Protein AF-A0A1G3ZA23-F1 (afdb_monomer_lite)

Radius of gyration: 30.53 Å; chains: 1; bounding box: 87×60×95 Å

Foldseek 3Di:
DPDFFPQPPDAQPLPDDPDEPDPLVQVVCVVPLPEAEDESHNYDDDHNHDDPPPPCGLFRAPPPLDFQQGQEYEYYQLLVDLCSLVNVLRRLGSHHAQHKYKYKHFPVSQQADQATRHHLCCFQQNVVFKDWPDWDDRPRMIITMIHGNHHGLCPVALPFFEEEEEEEDPQPDCLLQVQQVLVVPDPTHYAYEYEEHHHPPHDPDPSYHYDYDPDDDLFALLLVSQLVSLVPDPHFKYKHAYSQKDFDNCNSVLDVVVGSSAFKEWAFEWEQPDPVSPDTDTAQFKKFQDDSHCLVVCLVFLDGQCVRIFDDDQSDDHLQMWTPSGIIIHTSSNCVVQRFDSVAHPPSCSGSSSQSVCSSNSGHYHYSSSTYMYGNDHDPCSVVLLVPDDDDPDDPDDDDDCDPVNVVVCVVDVPVDDGLADPDPVVRLVVLCVLLVVQFPDDFPDDLVPQPHPVSSVVSSVVRNVVRDDDDPVNLLSVLLSCLSNDPDDSPVVVLVVNVVVVVVVLPDDPLPAAPFEEEEDAPSVVQVCCVPPVVHHQAYEYCDCPVCHQDDNNGGYDYPVVCVVDDQRHYAYEYAYPDPVVVVVCVVSNHHYHYPSSVVSCVVSPVVVVVSVVVVPPDPDDDDDDDDDDDDDDDDDDDDDDDDDDDDDDDDDDD

Structure (mmCIF, N/CA/C/O backbone):
data_AF-A0A1G3ZA23-F1
#
_entry.id   AF-A0A1G3ZA23-F1
#
loop_
_atom_site.group_PDB
_atom_site.id
_atom_site.type_symbol
_atom_site.label_atom_id
_atom_site.label_alt_id
_atom_site.label_comp_id
_atom_site.label_asym_id
_atom_site.label_entity_id
_atom_site.label_seq_id
_atom_site.pdbx_PDB_ins_code
_atom_site.Cartn_x
_atom_site.Cartn_y
_atom_site.Cartn_z
_atom_site.occupancy
_atom_site.B_iso_or_equiv
_atom_site.auth_seq_id
_atom_site.auth_comp_id
_atom_site.auth_asym_id
_atom_site.auth_atom_id
_atom_site.pdbx_PDB_model_num
ATOM 1 N N . MET A 1 1 ? -23.660 13.539 -0.462 1.00 33.94 1 MET A N 1
ATOM 2 C CA . MET A 1 1 ? -22.929 14.592 -1.197 1.00 33.94 1 MET A CA 1
ATOM 3 C C . MET A 1 1 ? -21.745 13.907 -1.848 1.00 33.94 1 MET A C 1
ATOM 5 O O . MET A 1 1 ? -20.863 13.472 -1.121 1.00 33.94 1 MET A O 1
ATOM 9 N N . SER A 1 2 ? -21.775 13.703 -3.164 1.00 33.53 2 SER A N 1
ATOM 10 C CA . SER A 1 2 ? -20.601 13.240 -3.902 1.00 33.53 2 SER A CA 1
ATOM 11 C C . SER A 1 2 ? -19.656 14.433 -4.028 1.00 33.53 2 SER A C 1
ATOM 13 O O . SER A 1 2 ? -19.872 15.304 -4.871 1.00 33.53 2 SER A O 1
ATOM 15 N N . GLU A 1 3 ? -18.673 14.543 -3.133 1.00 46.97 3 GLU A N 1
ATOM 16 C CA . GLU A 1 3 ? -17.522 15.401 -3.425 1.00 46.97 3 GLU A CA 1
ATOM 17 C C . GLU A 1 3 ? -16.925 14.886 -4.741 1.00 46.97 3 GLU A C 1
ATOM 19 O O . GLU A 1 3 ? -16.752 13.675 -4.903 1.00 46.97 3 GLU A O 1
ATOM 24 N N . SER A 1 4 ? -16.705 15.777 -5.713 1.00 41.47 4 SER A N 1
ATOM 25 C CA . SER A 1 4 ? -16.015 15.421 -6.955 1.00 41.47 4 SER A CA 1
ATOM 26 C C . SER A 1 4 ? -14.703 14.704 -6.617 1.00 41.47 4 SER A C 1
ATOM 28 O O . SER A 1 4 ? -14.089 15.056 -5.603 1.00 41.47 4 SER A O 1
ATOM 30 N N . PRO A 1 5 ? -14.256 13.726 -7.431 1.00 45.47 5 PRO A N 1
ATOM 31 C CA . PRO A 1 5 ? -12.963 13.084 -7.219 1.00 45.47 5 PRO A CA 1
ATOM 32 C C . PRO A 1 5 ? -11.892 14.155 -7.016 1.00 45.47 5 PRO A C 1
ATOM 34 O O . PRO A 1 5 ? -11.955 15.220 -7.644 1.00 45.47 5 PRO A O 1
ATOM 37 N N . ILE A 1 6 ? -10.934 13.892 -6.121 1.00 47.75 6 ILE A N 1
ATOM 38 C CA . ILE A 1 6 ? -9.796 14.789 -5.928 1.00 47.75 6 ILE A CA 1
ATOM 39 C C . ILE A 1 6 ? -8.969 14.704 -7.210 1.00 47.75 6 ILE A C 1
ATOM 41 O O . ILE A 1 6 ? -8.054 13.894 -7.340 1.00 47.75 6 ILE A O 1
ATOM 45 N N . MET A 1 7 ? -9.320 15.538 -8.182 1.00 43.19 7 MET A N 1
ATOM 46 C CA . MET A 1 7 ? -8.483 15.799 -9.335 1.00 43.19 7 MET A CA 1
ATOM 47 C C . MET A 1 7 ? -7.243 16.481 -8.778 1.00 43.19 7 MET A C 1
ATOM 49 O O . MET A 1 7 ? -7.320 17.610 -8.291 1.00 43.19 7 MET A O 1
ATOM 53 N N . LEU A 1 8 ? -6.117 15.771 -8.765 1.00 43.75 8 LEU A N 1
ATOM 54 C CA . LEU A 1 8 ? -4.848 16.361 -8.371 1.00 43.75 8 LEU A CA 1
ATOM 55 C C . LEU A 1 8 ? -4.512 17.420 -9.422 1.00 43.75 8 LEU A C 1
ATOM 57 O O . LEU A 1 8 ? -4.151 17.108 -10.549 1.00 43.75 8 LEU A O 1
ATOM 61 N N . THR A 1 9 ? -4.732 18.685 -9.066 1.00 37.00 9 THR A N 1
ATOM 62 C CA . THR A 1 9 ? -4.504 19.841 -9.945 1.00 37.00 9 THR A CA 1
ATOM 63 C C . THR A 1 9 ? -3.031 20.221 -10.032 1.00 37.00 9 THR A C 1
ATOM 65 O O . THR A 1 9 ? -2.655 21.073 -10.832 1.00 37.00 9 THR A O 1
ATOM 68 N N . GLU A 1 10 ? -2.197 19.636 -9.176 1.00 35.09 10 GLU A N 1
ATOM 69 C CA . GLU A 1 10 ? -0.761 19.854 -9.180 1.00 35.09 10 GLU A CA 1
ATOM 70 C C . GLU A 1 10 ? -0.116 19.011 -10.292 1.00 35.09 10 GLU A C 1
ATOM 72 O O . GLU A 1 10 ? -0.301 17.789 -10.305 1.00 35.09 10 GLU A O 1
ATOM 77 N N . PRO A 1 11 ? 0.656 19.629 -11.209 1.00 36.88 11 PRO A N 1
ATOM 78 C CA . PRO A 1 11 ? 1.404 18.886 -12.210 1.00 36.88 11 PRO A CA 1
ATOM 79 C C . PRO A 1 11 ? 2.317 17.881 -11.510 1.00 36.88 11 PRO A C 1
ATOM 81 O O . PRO A 1 11 ? 2.975 18.228 -10.525 1.00 36.88 11 PRO A O 1
ATOM 84 N N . ALA A 1 12 ? 2.396 16.656 -12.029 1.00 41.16 12 ALA A N 1
ATOM 85 C CA . ALA A 1 12 ? 3.418 15.714 -11.598 1.00 41.16 12 ALA A CA 1
ATOM 86 C C . ALA A 1 12 ? 4.788 16.410 -11.660 1.00 41.16 12 ALA A C 1
ATOM 88 O O . ALA A 1 12 ? 5.174 16.954 -12.699 1.00 41.16 12 ALA A O 1
ATOM 89 N N . ILE A 1 13 ? 5.511 16.440 -10.533 1.00 38.09 13 ILE A N 1
ATOM 90 C CA . ILE A 1 13 ? 6.832 17.074 -10.452 1.00 38.09 13 ILE A CA 1
ATOM 91 C C . ILE A 1 13 ? 7.839 16.144 -11.132 1.00 38.09 13 ILE A C 1
ATOM 93 O O . ILE A 1 13 ? 8.608 15.427 -10.484 1.00 38.09 13 ILE A O 1
ATOM 97 N N . PHE A 1 14 ? 7.819 16.148 -12.458 1.00 40.28 14 PHE A N 1
ATOM 98 C CA . PHE A 1 14 ? 8.889 15.610 -13.272 1.00 40.28 14 PHE A CA 1
ATOM 99 C C . PHE A 1 14 ? 10.078 16.566 -13.143 1.00 40.28 14 PHE A C 1
ATOM 101 O O . PHE A 1 14 ? 9.988 17.751 -13.470 1.00 40.28 14 PHE A O 1
ATOM 108 N N . GLY A 1 15 ? 11.191 16.080 -12.592 1.00 37.19 15 GLY A N 1
ATOM 109 C CA . GLY A 1 15 ? 12.433 16.848 -12.569 1.00 37.19 15 GLY A CA 1
ATOM 110 C C . GLY A 1 15 ? 12.802 17.261 -13.995 1.00 37.19 15 GLY A C 1
ATOM 111 O O . GLY A 1 15 ? 12.787 16.418 -14.891 1.00 37.19 15 GLY A O 1
ATOM 112 N N . LYS A 1 16 ? 13.108 18.546 -14.214 1.00 36.38 16 LYS A N 1
ATOM 113 C CA . LYS A 1 16 ? 13.591 19.044 -15.510 1.00 36.38 16 LYS A CA 1
ATOM 114 C C . LYS A 1 16 ? 14.862 18.281 -15.890 1.00 36.38 16 LYS A C 1
ATOM 116 O O . LYS A 1 16 ? 15.888 18.455 -15.240 1.00 36.38 16 LYS A O 1
ATOM 121 N N . THR A 1 17 ? 14.821 17.472 -16.944 1.00 37.97 17 THR A N 1
ATOM 122 C CA . THR A 1 17 ? 16.044 16.959 -17.568 1.00 37.97 17 THR A CA 1
ATOM 123 C C . THR A 1 17 ? 16.532 17.992 -18.576 1.00 37.97 17 THR A C 1
ATOM 125 O O . THR A 1 17 ? 15.834 18.289 -19.544 1.00 37.97 17 THR A O 1
ATOM 128 N N . ASN A 1 18 ? 17.722 18.547 -18.353 1.00 40.53 18 ASN A N 1
ATOM 129 C CA . ASN A 1 18 ? 18.373 19.468 -19.293 1.00 40.53 18 ASN A CA 1
ATOM 130 C C . ASN A 1 18 ? 19.008 18.748 -20.497 1.00 40.53 18 ASN A C 1
ATOM 132 O O . ASN A 1 18 ? 19.572 19.402 -21.372 1.00 40.53 18 ASN A O 1
ATOM 136 N N . ASP A 1 19 ? 18.907 17.421 -20.561 1.00 47.41 19 ASP A N 1
ATOM 137 C CA . ASP A 1 19 ? 19.571 16.639 -21.590 1.00 47.41 19 ASP A CA 1
ATOM 138 C C . ASP A 1 19 ? 18.690 16.521 -22.835 1.00 47.41 19 ASP A C 1
ATOM 140 O O . ASP A 1 19 ? 17.523 16.134 -22.789 1.00 47.41 19 ASP A O 1
ATOM 144 N N . THR A 1 20 ? 19.258 16.869 -23.983 1.00 51.34 20 THR A N 1
ATOM 145 C CA . THR A 1 20 ? 18.739 16.417 -25.273 1.00 51.34 20 THR A CA 1
ATOM 146 C C . THR A 1 20 ? 19.312 15.027 -25.502 1.00 51.34 20 THR A C 1
ATOM 148 O O . THR A 1 20 ? 20.529 14.841 -25.465 1.00 51.34 20 THR A O 1
ATOM 151 N N . ALA A 1 21 ? 18.453 14.025 -25.702 1.00 52.59 21 ALA A N 1
ATOM 152 C CA . ALA A 1 21 ? 18.922 12.694 -26.061 1.00 52.59 21 ALA A CA 1
ATOM 153 C C . ALA A 1 21 ? 19.608 12.791 -27.433 1.00 52.59 21 ALA A C 1
ATOM 155 O O . ALA A 1 21 ? 18.975 13.057 -28.452 1.00 52.59 21 ALA A O 1
ATOM 156 N N . SER A 1 22 ? 20.935 12.671 -27.408 1.00 60.09 22 SER A N 1
ATOM 157 C CA . SER A 1 22 ? 21.848 12.776 -28.550 1.00 60.09 22 SER A CA 1
ATOM 158 C C . SER A 1 22 ? 21.554 11.771 -29.677 1.00 60.09 22 SER A C 1
ATOM 160 O O . SER A 1 22 ? 20.873 10.769 -29.460 1.00 60.09 22 SER A O 1
ATOM 162 N N . ALA A 1 23 ? 22.212 11.951 -30.831 1.00 62.88 23 ALA A N 1
ATOM 163 C CA . ALA A 1 23 ? 22.285 10.973 -31.930 1.00 62.88 23 ALA A CA 1
ATOM 164 C C . ALA A 1 23 ? 22.666 9.537 -31.486 1.00 62.88 23 ALA A C 1
ATOM 166 O O . ALA A 1 23 ? 22.372 8.570 -32.186 1.00 62.88 23 ALA A O 1
ATOM 167 N N . GLY A 1 24 ? 23.297 9.374 -30.314 1.00 70.31 24 GLY A N 1
ATOM 168 C CA . GLY A 1 24 ? 23.609 8.064 -29.740 1.00 70.31 24 GLY A CA 1
ATOM 169 C C . GLY A 1 24 ? 22.371 7.243 -29.364 1.00 70.31 24 GLY A C 1
ATOM 170 O O . GLY A 1 24 ? 22.355 6.042 -29.606 1.00 70.31 24 GLY A O 1
ATOM 171 N N . VAL A 1 25 ? 21.309 7.870 -28.843 1.00 74.44 25 VAL A N 1
ATOM 172 C CA . VAL A 1 25 ? 20.065 7.163 -28.481 1.00 74.44 25 VAL A CA 1
ATOM 173 C C . VAL A 1 25 ? 19.305 6.740 -29.738 1.00 74.44 25 VAL A C 1
ATOM 175 O O . VAL A 1 25 ? 18.820 5.614 -29.806 1.00 74.44 25 VAL A O 1
ATOM 178 N N . GLU A 1 26 ? 19.275 7.583 -30.776 1.00 73.25 26 GLU A N 1
ATOM 179 C CA . GLU A 1 26 ? 18.666 7.227 -32.067 1.00 73.25 26 GLU A CA 1
ATOM 180 C C . GLU A 1 26 ? 19.285 5.955 -32.667 1.00 73.25 26 GLU A C 1
ATOM 182 O O . GLU A 1 26 ? 18.563 5.071 -33.133 1.00 73.25 26 GLU A O 1
ATOM 187 N N . ALA A 1 27 ? 20.613 5.809 -32.597 1.00 76.31 27 ALA A N 1
ATOM 188 C CA . ALA A 1 27 ? 21.303 4.612 -33.075 1.00 76.31 27 ALA A CA 1
ATOM 189 C C . ALA A 1 27 ? 20.897 3.338 -32.306 1.00 76.31 27 ALA A C 1
ATOM 191 O O . ALA A 1 27 ? 20.813 2.265 -32.905 1.00 76.31 27 ALA A O 1
ATOM 192 N N . LEU A 1 28 ? 20.604 3.451 -31.005 1.00 80.56 28 LEU A N 1
ATOM 193 C CA . LEU A 1 28 ? 20.172 2.328 -30.161 1.00 80.56 28 LEU A CA 1
ATOM 194 C C . LEU A 1 28 ? 18.728 1.904 -30.402 1.00 80.56 28 LEU A C 1
ATOM 196 O O . LEU A 1 28 ? 18.393 0.740 -30.176 1.00 80.56 28 LEU A O 1
ATOM 200 N N . LEU A 1 29 ? 17.902 2.844 -30.854 1.00 79.69 29 LEU A N 1
ATOM 201 C CA . LEU A 1 29 ? 16.485 2.649 -31.134 1.00 79.69 29 LEU A CA 1
ATOM 202 C C . LEU A 1 29 ? 16.225 2.121 -32.545 1.00 79.69 29 LEU A C 1
ATOM 204 O O . LEU A 1 29 ? 15.216 1.457 -32.763 1.00 79.69 29 LEU A O 1
ATOM 208 N N . LYS A 1 30 ? 17.152 2.348 -33.482 1.00 78.00 30 LYS A N 1
ATOM 209 C CA . LYS A 1 30 ? 17.051 1.909 -34.882 1.00 78.00 30 LYS A CA 1
ATOM 210 C C . LYS A 1 30 ? 16.642 0.435 -35.079 1.00 78.00 30 LYS A C 1
ATOM 212 O O . LYS A 1 30 ? 15.892 0.177 -36.009 1.00 78.00 30 LYS A O 1
ATOM 217 N N . PRO A 1 31 ? 17.069 -0.544 -34.257 1.00 81.31 31 PRO A N 1
ATOM 218 C CA . PRO A 1 31 ? 16.622 -1.932 -34.415 1.00 81.31 31 PRO A CA 1
ATOM 219 C C . PRO A 1 31 ? 15.140 -2.184 -34.077 1.00 81.31 31 PRO A C 1
ATOM 221 O O . PRO A 1 31 ? 14.659 -3.289 -34.310 1.00 81.31 31 PRO A O 1
ATOM 224 N N . TYR A 1 32 ? 14.430 -1.206 -33.507 1.00 79.06 32 TYR A N 1
ATOM 225 C CA . TYR A 1 32 ? 13.108 -1.375 -32.899 1.00 79.06 32 TYR A CA 1
ATOM 226 C C . TYR A 1 32 ? 12.063 -0.410 -33.486 1.00 79.06 32 TYR A C 1
ATOM 228 O O . TYR A 1 32 ? 11.292 0.201 -32.747 1.00 79.06 32 TYR A O 1
ATOM 236 N N . GLU A 1 33 ? 12.029 -0.268 -34.815 1.00 66.25 33 GLU A N 1
ATOM 237 C CA . GLU A 1 33 ? 11.209 0.731 -35.533 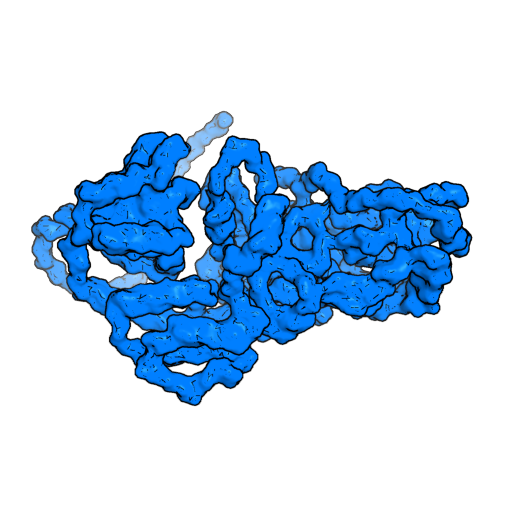1.00 66.25 33 GLU A CA 1
ATOM 238 C C . GLU A 1 33 ? 9.687 0.636 -35.266 1.00 66.25 33 GLU A C 1
ATOM 240 O O . GLU A 1 33 ? 8.972 1.613 -35.476 1.00 66.25 33 GLU A O 1
ATOM 245 N N . GLU A 1 34 ? 9.193 -0.497 -34.747 1.00 68.81 34 GLU A N 1
ATOM 246 C CA . GLU A 1 34 ? 7.772 -0.743 -34.433 1.00 68.81 34 GLU A CA 1
ATOM 247 C C . GLU A 1 34 ? 7.448 -0.745 -32.919 1.00 68.81 34 GLU A C 1
ATOM 249 O O . GLU A 1 34 ? 6.336 -1.087 -32.511 1.00 68.81 34 GLU A O 1
ATOM 254 N N . GLY A 1 35 ? 8.403 -0.376 -32.057 1.00 61.81 35 GLY A N 1
ATOM 255 C CA . GLY A 1 35 ? 8.230 -0.382 -30.600 1.00 61.81 35 GLY A CA 1
ATOM 256 C C . GLY A 1 35 ? 7.431 0.804 -30.043 1.00 61.81 35 GLY A C 1
ATOM 257 O O . GLY A 1 35 ? 7.429 1.903 -30.599 1.00 61.81 35 GLY A O 1
ATOM 258 N N . HIS A 1 36 ? 6.787 0.601 -28.887 1.00 70.25 36 HIS A N 1
ATOM 259 C CA . HIS A 1 36 ? 6.208 1.693 -28.096 1.00 70.25 36 HIS A CA 1
ATOM 260 C C . HIS A 1 36 ? 7.291 2.356 -27.237 1.00 70.25 36 HIS A C 1
ATOM 262 O O . HIS A 1 36 ? 7.862 1.693 -26.371 1.00 70.25 36 HIS A O 1
ATOM 268 N N . VAL A 1 37 ? 7.560 3.648 -27.454 1.00 69.44 37 VAL A N 1
ATOM 269 C CA . VAL A 1 37 ? 8.612 4.386 -26.730 1.00 69.44 37 VAL A CA 1
ATOM 270 C C . VAL A 1 37 ? 8.030 5.229 -25.601 1.00 69.44 37 VAL A C 1
ATOM 272 O O . VAL A 1 37 ? 7.199 6.106 -25.840 1.00 69.44 37 VAL A O 1
ATOM 275 N N . PHE A 1 38 ? 8.552 5.017 -24.395 1.00 67.44 38 PHE A N 1
ATOM 276 C CA . PHE A 1 38 ? 8.379 5.861 -23.218 1.00 67.44 38 PHE A CA 1
ATOM 277 C C . PHE A 1 38 ? 9.698 6.562 -22.925 1.00 67.44 38 PHE A C 1
ATOM 279 O O . PHE A 1 38 ? 10.675 5.925 -22.531 1.00 67.44 38 PHE A O 1
ATOM 286 N N . SER A 1 39 ? 9.743 7.876 -23.122 1.00 59.66 39 SER A N 1
ATOM 287 C CA . SER A 1 39 ? 10.961 8.645 -22.891 1.00 59.66 39 SER A CA 1
ATOM 288 C C . SER A 1 39 ? 10.759 9.702 -21.822 1.00 59.66 39 SER A C 1
ATOM 290 O O . SER A 1 39 ? 9.813 10.482 -21.876 1.00 59.66 39 SER A O 1
ATOM 292 N N . TYR A 1 40 ? 11.693 9.747 -20.879 1.00 52.75 40 TYR A N 1
ATOM 293 C CA . TYR A 1 40 ? 11.801 10.804 -19.878 1.00 52.75 40 TYR A CA 1
ATOM 294 C C . TYR A 1 40 ? 12.708 11.959 -20.336 1.00 52.75 40 TYR A C 1
ATOM 296 O O . TYR A 1 40 ? 12.764 13.011 -19.708 1.00 52.75 40 TYR A O 1
ATOM 304 N N . VAL A 1 41 ? 13.413 11.771 -21.453 1.00 48.62 41 VAL A N 1
ATOM 305 C CA . VAL A 1 41 ? 14.297 12.761 -22.077 1.00 48.62 41 VAL A CA 1
ATOM 306 C C . VAL A 1 41 ? 13.689 13.184 -23.414 1.00 48.62 41 VAL A C 1
ATOM 308 O O . VAL A 1 41 ? 13.069 12.373 -24.105 1.00 48.62 41 VAL A O 1
ATOM 311 N N . LYS A 1 42 ? 13.862 14.443 -23.830 1.00 46.22 42 LYS A N 1
ATOM 312 C CA . LYS A 1 42 ? 13.420 14.871 -25.163 1.00 46.22 42 LYS A CA 1
ATOM 313 C C . LYS A 1 42 ? 14.267 14.160 -26.225 1.00 46.22 42 LYS A C 1
ATOM 315 O O . LYS A 1 42 ? 15.441 14.490 -26.396 1.00 46.22 42 LYS A O 1
ATOM 320 N N . VAL A 1 43 ? 13.673 13.197 -26.929 1.00 48.38 43 VAL A N 1
ATOM 321 C CA . VAL A 1 43 ? 14.299 12.505 -28.065 1.00 48.38 43 VAL A CA 1
ATOM 322 C C . VAL A 1 43 ? 13.832 13.199 -29.338 1.00 48.38 43 VAL A C 1
ATOM 324 O O . VAL A 1 43 ? 12.642 13.211 -29.643 1.00 48.38 43 VAL A O 1
ATOM 327 N N . GLY A 1 44 ? 14.749 13.832 -30.070 1.00 42.28 44 GLY A N 1
ATOM 328 C CA . GLY A 1 44 ? 14.473 14.144 -31.471 1.00 42.28 44 GLY A CA 1
ATOM 329 C C . GLY A 1 44 ? 14.515 12.822 -32.223 1.00 42.28 44 GLY A C 1
ATOM 330 O O . GLY A 1 44 ? 15.494 12.114 -32.060 1.00 42.28 44 GLY A O 1
ATOM 331 N N . MET A 1 45 ? 13.469 12.441 -32.957 1.00 44.78 45 MET A N 1
ATOM 332 C CA . MET A 1 45 ? 13.521 11.256 -33.820 1.00 44.78 45 MET A CA 1
ATOM 333 C C . MET A 1 45 ? 12.869 11.539 -35.173 1.00 44.78 45 MET A C 1
ATOM 335 O O . MET A 1 45 ? 11.847 12.221 -35.257 1.00 44.78 45 MET A O 1
ATOM 339 N N . ARG A 1 46 ? 13.460 10.985 -36.239 1.00 38.53 46 ARG A N 1
ATOM 340 C CA . ARG A 1 46 ? 12.868 10.840 -37.580 1.00 38.53 46 ARG A CA 1
ATOM 341 C C . ARG A 1 46 ? 12.697 9.343 -37.876 1.00 38.53 46 ARG A C 1
ATOM 343 O O . ARG A 1 46 ? 13.657 8.599 -37.727 1.00 38.53 46 ARG A O 1
ATOM 350 N N . GLY A 1 47 ? 11.516 8.922 -38.336 1.00 36.00 47 GLY A N 1
ATOM 351 C CA . GLY A 1 47 ? 11.181 7.509 -38.604 1.00 36.00 47 GLY A CA 1
ATOM 352 C C . GLY A 1 47 ? 9.968 7.063 -37.782 1.00 36.00 47 GLY A C 1
ATOM 353 O O . GLY A 1 47 ? 9.756 7.603 -36.707 1.00 36.00 47 GLY A O 1
ATOM 354 N N . GLY A 1 48 ? 9.149 6.137 -38.294 1.00 33.91 48 GLY A N 1
ATOM 355 C CA . GLY A 1 48 ? 7.789 5.794 -37.823 1.00 33.91 48 GLY A CA 1
ATOM 356 C C . GLY A 1 48 ? 7.598 5.259 -36.389 1.00 33.91 48 GLY A C 1
ATOM 357 O O . GLY A 1 48 ? 6.550 4.676 -36.115 1.00 33.91 48 GLY A O 1
ATOM 358 N N . LEU A 1 49 ? 8.548 5.479 -35.476 1.00 34.03 49 LEU A N 1
ATOM 359 C CA . LEU A 1 49 ? 8.407 5.241 -34.040 1.00 34.03 49 LEU A CA 1
ATOM 360 C C . LEU A 1 49 ? 7.298 6.131 -33.459 1.00 34.03 49 LEU A C 1
ATOM 362 O O . LEU A 1 49 ? 7.371 7.361 -33.510 1.00 34.03 49 LEU A O 1
ATOM 366 N N . LYS A 1 50 ? 6.272 5.509 -32.869 1.00 40.00 50 LYS A N 1
ATOM 367 C CA . LYS A 1 50 ? 5.256 6.222 -32.087 1.00 40.00 50 LYS A CA 1
ATOM 368 C C . LYS A 1 50 ? 5.809 6.467 -30.686 1.00 40.00 50 LYS A C 1
ATOM 370 O O . LYS A 1 50 ? 5.773 5.574 -29.838 1.00 40.00 50 LYS A O 1
ATOM 375 N N . ILE A 1 51 ? 6.307 7.679 -30.447 1.00 45.56 51 ILE A N 1
ATOM 376 C CA . ILE A 1 51 ? 6.449 8.189 -29.081 1.00 45.56 51 ILE A CA 1
ATOM 377 C C . ILE A 1 51 ? 5.056 8.126 -28.461 1.00 45.56 51 ILE A C 1
ATOM 379 O O . ILE A 1 51 ? 4.080 8.570 -29.076 1.00 45.56 51 ILE A O 1
ATOM 383 N N . PHE A 1 52 ? 4.933 7.511 -27.288 1.00 46.56 52 PHE A N 1
ATOM 384 C CA . PHE A 1 52 ? 3.687 7.618 -26.556 1.00 46.56 52 PHE A CA 1
ATOM 385 C C . PHE A 1 52 ? 3.591 9.047 -26.008 1.00 46.56 52 PHE A C 1
ATOM 387 O O . PHE A 1 52 ? 4.083 9.335 -24.926 1.00 46.56 52 PHE A O 1
ATOM 394 N N . ASP A 1 53 ? 2.941 9.925 -26.776 1.00 41.41 53 ASP A N 1
ATOM 395 C CA . ASP A 1 53 ? 2.370 11.200 -26.313 1.00 41.41 53 ASP A CA 1
ATOM 396 C C . ASP A 1 53 ? 1.061 10.967 -25.528 1.00 41.41 53 ASP A C 1
ATOM 398 O O . ASP A 1 53 ? 0.254 11.877 -25.352 1.00 41.41 53 ASP A O 1
ATOM 402 N N . GLY A 1 54 ? 0.786 9.729 -25.099 1.00 42.34 54 GLY A N 1
ATOM 403 C CA . GLY A 1 54 ? -0.317 9.485 -24.184 1.00 42.34 54 GLY A CA 1
ATOM 404 C C . GLY A 1 54 ? -0.001 10.174 -22.870 1.00 42.34 54 GLY A C 1
ATOM 405 O O . GLY A 1 54 ? 1.076 9.965 -22.310 1.00 42.34 54 GLY A O 1
ATOM 406 N N . GLU A 1 55 ? -0.926 11.012 -22.408 1.00 41.03 55 GLU A N 1
ATOM 407 C CA . GLU A 1 55 ? -0.831 11.642 -21.101 1.00 41.03 55 GLU A CA 1
ATOM 408 C C . GLU A 1 55 ? -0.646 10.534 -20.061 1.00 41.03 55 GLU A C 1
ATOM 410 O O . GLU A 1 55 ? -1.564 9.772 -19.763 1.00 41.03 55 GLU A O 1
ATOM 415 N N . VAL A 1 56 ? 0.575 10.422 -19.534 1.00 48.69 56 VAL A N 1
ATOM 416 C CA . VAL A 1 56 ? 0.778 9.856 -18.208 1.00 48.69 56 VAL A CA 1
ATOM 417 C C . VAL A 1 56 ? -0.068 10.752 -17.320 1.00 48.69 56 VAL A C 1
ATOM 419 O O . VAL A 1 56 ? 0.273 11.921 -17.126 1.00 48.69 56 VAL A O 1
ATOM 422 N N . ASP A 1 57 ? -1.226 10.253 -16.893 1.00 53.44 57 ASP A N 1
ATOM 423 C CA . ASP A 1 57 ? -2.109 11.041 -16.048 1.00 53.44 57 ASP A CA 1
ATOM 424 C C . ASP A 1 57 ? -1.366 11.445 -14.763 1.00 53.44 57 ASP A C 1
ATOM 426 O O . ASP A 1 57 ? -0.289 10.927 -14.447 1.00 53.44 57 ASP A O 1
ATOM 430 N N . GLY A 1 58 ? -1.925 12.375 -13.986 1.00 55.81 58 GLY A N 1
ATOM 431 C CA . GLY A 1 58 ? -1.333 12.803 -12.708 1.00 55.81 58 GLY A CA 1
ATOM 432 C C . GLY A 1 58 ? -1.127 11.672 -11.682 1.00 55.81 58 GLY A C 1
ATOM 433 O O . GLY A 1 58 ? -0.689 11.937 -10.563 1.00 55.81 58 GLY A O 1
ATOM 434 N N . PHE A 1 59 ? -1.445 10.426 -12.048 1.00 63.72 59 PHE A N 1
ATOM 435 C CA . PHE A 1 59 ? -1.379 9.217 -11.243 1.00 63.72 59 PHE A CA 1
ATOM 436 C C . PHE A 1 59 ? -0.436 8.165 -11.824 1.00 63.72 59 PHE A C 1
ATOM 438 O O . PHE A 1 59 ? -0.264 7.117 -11.200 1.00 63.72 59 PHE A O 1
ATOM 445 N N . PHE A 1 60 ? 0.231 8.454 -12.943 1.00 69.69 60 PHE A N 1
ATOM 446 C CA . PHE A 1 60 ? 1.226 7.607 -13.592 1.00 69.69 60 PHE A CA 1
ATOM 447 C C . PHE A 1 60 ? 0.676 6.286 -14.136 1.00 69.69 60 PHE A C 1
ATOM 449 O O . PHE A 1 60 ? 1.345 5.258 -14.041 1.00 69.69 60 PHE A O 1
ATOM 456 N N . GLN A 1 61 ? -0.550 6.281 -14.660 1.00 73.31 61 GLN A N 1
ATOM 457 C CA . GLN A 1 61 ? -1.119 5.124 -15.356 1.00 73.31 61 GLN A CA 1
ATOM 458 C C . GLN A 1 61 ? -0.870 5.192 -16.863 1.00 73.31 61 GLN A C 1
ATOM 460 O O . GLN A 1 61 ? -0.976 6.254 -17.478 1.00 73.31 61 GLN A O 1
ATOM 465 N N . LEU A 1 62 ? -0.571 4.045 -17.481 1.00 77.62 62 LEU A N 1
ATOM 466 C CA . LEU A 1 62 ? -0.428 3.937 -18.937 1.00 77.62 62 LEU A CA 1
ATOM 467 C C . LEU A 1 62 ? -1.753 3.505 -19.579 1.00 77.62 62 LEU A C 1
ATOM 469 O O . LEU A 1 62 ? -1.887 2.417 -20.150 1.00 77.62 62 LEU A O 1
ATOM 473 N N . ASN A 1 63 ? -2.754 4.376 -19.455 1.00 70.69 63 ASN A N 1
ATOM 474 C CA . ASN A 1 63 ? -4.119 4.105 -19.892 1.00 70.69 63 ASN A CA 1
ATOM 475 C C . ASN A 1 63 ? -4.225 3.890 -21.415 1.00 70.69 63 ASN A C 1
ATOM 477 O O . ASN A 1 63 ? -3.517 4.495 -22.219 1.00 70.69 63 ASN A O 1
ATOM 481 N N . GLY A 1 64 ? -5.127 2.989 -21.820 1.00 78.50 64 GLY A N 1
ATOM 482 C CA . GLY A 1 64 ? -5.445 2.725 -23.232 1.00 78.50 64 GLY A CA 1
ATOM 483 C C . GLY A 1 64 ? -4.484 1.794 -23.983 1.00 78.50 64 GLY A C 1
ATOM 484 O O . GLY A 1 64 ? -4.704 1.523 -25.163 1.00 78.50 64 GLY A O 1
ATOM 485 N N . LEU A 1 65 ? -3.442 1.266 -23.333 1.00 82.56 65 LEU A N 1
ATOM 486 C CA . LEU A 1 65 ? -2.488 0.352 -23.975 1.00 82.56 65 LEU A CA 1
ATOM 487 C C . LEU A 1 65 ? -2.847 -1.132 -23.878 1.00 82.56 65 LEU A C 1
ATOM 489 O O . LEU A 1 65 ? -2.299 -1.929 -24.642 1.00 82.56 65 LEU A O 1
ATOM 493 N N . GLY A 1 66 ? -3.785 -1.471 -22.996 1.00 88.56 66 GLY A N 1
ATOM 494 C CA . GLY A 1 66 ? -4.223 -2.839 -22.752 1.00 88.56 66 GLY A CA 1
ATOM 495 C C . GLY A 1 66 ? -3.237 -3.642 -21.900 1.00 88.56 66 GLY A C 1
ATOM 496 O O . GLY A 1 66 ? -2.025 -3.438 -21.942 1.00 88.56 66 GLY A O 1
ATOM 497 N N . PHE A 1 67 ? -3.776 -4.569 -21.111 1.00 94.75 67 PHE A N 1
ATOM 498 C CA . PHE A 1 67 ? -3.000 -5.444 -20.237 1.00 94.75 67 PHE A CA 1
ATOM 499 C C . PHE A 1 67 ? -2.380 -6.596 -21.039 1.00 94.75 67 PHE A C 1
ATOM 501 O O . PHE A 1 67 ? -3.096 -7.365 -21.675 1.00 94.75 67 PHE A O 1
ATOM 508 N N . GLU A 1 68 ? -1.054 -6.705 -21.006 1.00 96.19 68 GLU A N 1
ATOM 509 C CA . GLU A 1 68 ? -0.247 -7.735 -21.668 1.00 96.19 68 GLU A CA 1
ATOM 510 C C . GLU A 1 68 ? -0.521 -7.886 -23.167 1.00 96.19 68 GLU A C 1
ATOM 512 O O . GLU A 1 68 ? -0.636 -8.992 -23.692 1.00 96.19 68 GLU A O 1
ATOM 517 N N . GLN A 1 69 ? -0.601 -6.760 -23.875 1.00 94.38 69 GLN A N 1
ATOM 518 C CA . GLN A 1 69 ? -0.899 -6.728 -25.310 1.00 94.38 69 GLN A CA 1
ATOM 519 C C . GLN A 1 69 ? 0.294 -6.312 -26.174 1.00 94.38 69 GLN A C 1
ATOM 521 O O . GLN A 1 69 ? 0.256 -6.496 -27.389 1.00 94.38 69 GLN A O 1
ATOM 526 N N . LYS A 1 70 ? 1.353 -5.737 -25.590 1.00 93.00 70 LYS A N 1
ATOM 527 C CA . LYS A 1 70 ? 2.456 -5.132 -26.350 1.00 93.00 70 LYS A CA 1
ATOM 528 C C . LYS A 1 70 ? 3.588 -6.109 -26.625 1.00 93.00 70 LYS A C 1
ATOM 530 O O . LYS A 1 70 ? 4.106 -6.725 -25.702 1.00 93.00 70 LYS A O 1
ATOM 535 N N . ASP A 1 71 ? 3.991 -6.191 -27.892 1.00 93.62 71 ASP A N 1
ATOM 536 C CA . ASP A 1 71 ? 5.141 -6.965 -28.376 1.00 93.62 71 ASP A CA 1
ATOM 537 C C . ASP A 1 71 ? 6.485 -6.383 -27.946 1.00 93.62 71 ASP A C 1
ATOM 539 O O . ASP A 1 71 ? 7.382 -7.117 -27.540 1.00 93.62 71 ASP A O 1
ATOM 543 N N . CYS A 1 72 ? 6.629 -5.064 -28.050 1.00 93.31 72 CYS A N 1
ATOM 544 C CA . CYS A 1 72 ? 7.875 -4.377 -27.761 1.00 93.31 72 CYS A CA 1
ATOM 545 C C . CYS A 1 72 ? 7.599 -3.067 -27.027 1.00 93.31 72 CYS A C 1
ATOM 547 O O . CYS A 1 72 ? 6.800 -2.244 -27.485 1.00 93.31 72 CYS A O 1
ATOM 549 N N . VAL A 1 73 ? 8.290 -2.867 -25.908 1.00 91.19 73 VAL A N 1
ATOM 550 C CA . VAL A 1 73 ? 8.278 -1.616 -25.148 1.00 91.19 73 VAL A CA 1
ATOM 551 C C . VAL A 1 73 ? 9.703 -1.110 -24.989 1.00 91.19 73 VAL A C 1
ATOM 553 O O . VAL A 1 73 ? 10.631 -1.885 -24.775 1.00 91.19 73 VAL A O 1
ATOM 556 N N . ILE A 1 74 ? 9.879 0.197 -25.111 1.00 89.12 74 ILE A N 1
ATOM 557 C CA . ILE A 1 74 ? 11.169 0.860 -25.004 1.00 89.12 74 ILE A CA 1
ATOM 558 C C . ILE A 1 74 ? 11.061 1.938 -23.928 1.00 89.12 74 ILE A C 1
ATOM 560 O O . ILE A 1 74 ? 10.206 2.813 -24.036 1.00 89.12 74 ILE A O 1
ATOM 564 N N . SER A 1 75 ? 11.922 1.903 -22.914 1.00 89.00 75 SER A N 1
ATOM 565 C CA . SER A 1 75 ? 12.086 2.985 -21.937 1.00 89.00 75 SER A CA 1
ATOM 566 C C . SER A 1 75 ? 13.409 3.708 -22.159 1.00 89.00 75 SER A C 1
ATOM 568 O O . SER A 1 75 ? 14.441 3.071 -22.352 1.00 89.00 75 SER A O 1
ATOM 570 N N . VAL A 1 76 ? 13.390 5.042 -22.134 1.00 83.62 76 VAL A N 1
ATOM 571 C CA . VAL A 1 76 ? 14.589 5.876 -22.306 1.00 83.62 76 VAL A CA 1
ATOM 572 C C . VAL A 1 76 ? 14.685 6.905 -21.182 1.00 83.62 76 VAL A C 1
ATOM 574 O O . VAL A 1 76 ? 13.806 7.755 -21.031 1.00 83.62 76 VAL A O 1
ATOM 577 N N . GLY A 1 77 ? 15.755 6.841 -20.389 1.00 79.12 77 GLY A N 1
ATOM 578 C CA . GLY A 1 77 ? 16.040 7.783 -19.301 1.00 79.12 77 GLY A CA 1
ATOM 579 C C . GLY A 1 77 ? 15.053 7.719 -18.130 1.00 79.12 77 GLY A C 1
ATOM 580 O O . GLY A 1 77 ? 15.033 8.620 -17.290 1.00 79.12 77 GLY A O 1
ATOM 581 N N . LEU A 1 78 ? 14.195 6.695 -18.090 1.00 81.62 78 LEU A N 1
ATOM 582 C CA . LEU A 1 78 ? 13.071 6.612 -17.160 1.00 81.62 78 LEU A CA 1
ATOM 583 C C . LEU A 1 78 ? 13.527 6.542 -15.700 1.00 81.62 78 LEU A C 1
ATOM 585 O O . LEU A 1 78 ? 12.809 7.000 -14.813 1.00 81.62 78 LEU A O 1
ATOM 589 N N . ARG A 1 79 ? 14.740 6.038 -15.449 1.00 84.56 79 ARG A N 1
ATOM 590 C CA . ARG A 1 79 ? 15.317 5.860 -14.108 1.00 84.56 79 ARG A CA 1
ATOM 591 C C . ARG A 1 79 ? 15.765 7.174 -13.483 1.00 84.56 79 ARG A C 1
ATOM 593 O O . ARG A 1 79 ? 16.023 7.217 -12.286 1.00 84.56 79 ARG A O 1
ATOM 600 N N . ALA A 1 80 ? 15.833 8.252 -14.264 1.00 72.75 80 ALA A N 1
ATOM 601 C CA . ALA A 1 80 ? 15.996 9.602 -13.728 1.00 72.75 80 ALA A CA 1
ATOM 602 C C . ALA A 1 80 ? 14.771 10.056 -12.918 1.00 72.75 80 ALA A C 1
ATOM 604 O O . ALA A 1 80 ? 14.869 10.954 -12.081 1.00 72.75 80 ALA A O 1
ATOM 605 N N . SER A 1 81 ? 13.605 9.467 -13.192 1.00 76.25 81 SER A N 1
ATOM 606 C CA . SER A 1 81 ? 12.368 9.785 -12.501 1.00 76.25 81 SER A CA 1
ATOM 607 C C . SER A 1 81 ? 12.270 9.013 -11.192 1.00 76.25 81 SER A C 1
ATOM 609 O O . SER A 1 81 ? 12.374 7.788 -11.170 1.00 76.25 81 SER A O 1
ATOM 611 N N . ARG A 1 82 ? 11.926 9.702 -10.099 1.00 75.31 82 ARG A N 1
ATOM 612 C CA . ARG A 1 82 ? 11.531 9.034 -8.844 1.00 75.31 82 ARG A CA 1
ATOM 613 C C . ARG A 1 82 ? 10.315 8.114 -9.016 1.00 75.31 82 ARG A C 1
ATOM 615 O O . ARG A 1 82 ? 10.132 7.202 -8.221 1.00 75.31 82 ARG A O 1
ATOM 622 N N . PHE A 1 83 ? 9.512 8.332 -10.061 1.00 80.62 83 PHE A N 1
ATOM 623 C CA . PHE A 1 83 ? 8.341 7.524 -10.411 1.00 80.62 83 PHE A CA 1
ATOM 624 C C . PHE A 1 83 ? 8.684 6.276 -11.232 1.00 80.62 83 PHE A C 1
ATOM 626 O O . PHE A 1 83 ? 7.775 5.520 -11.575 1.00 80.62 83 PHE A O 1
ATOM 633 N N . ALA A 1 84 ? 9.966 6.029 -11.533 1.00 84.44 84 ALA A N 1
ATOM 634 C CA . ALA A 1 84 ? 10.409 4.840 -12.258 1.00 84.44 84 ALA A CA 1
ATOM 635 C C . ALA A 1 84 ? 9.775 3.535 -11.740 1.00 84.44 84 ALA A C 1
ATOM 637 O O . ALA A 1 84 ? 9.340 2.750 -12.575 1.00 84.44 84 ALA A O 1
ATOM 638 N N . PRO A 1 85 ? 9.594 3.300 -10.421 1.00 88.81 85 PRO A N 1
ATOM 639 C CA . PRO A 1 85 ? 9.004 2.044 -9.943 1.00 88.81 85 PRO A CA 1
ATOM 640 C C . PRO A 1 85 ? 7.547 1.862 -10.366 1.00 88.81 85 PRO A C 1
ATOM 642 O O . PRO A 1 85 ? 7.137 0.755 -10.710 1.00 88.81 85 PRO A O 1
ATOM 645 N N . ILE A 1 86 ? 6.773 2.951 -10.377 1.00 89.25 86 ILE A N 1
ATOM 646 C CA . ILE A 1 86 ? 5.387 2.930 -10.851 1.00 89.25 86 ILE A CA 1
ATOM 647 C C . ILE A 1 86 ? 5.366 2.736 -12.367 1.00 89.25 86 ILE A C 1
ATOM 649 O O . ILE A 1 86 ? 4.636 1.890 -12.867 1.00 89.25 86 ILE A O 1
ATOM 653 N N . LEU A 1 87 ? 6.198 3.463 -13.109 1.00 88.69 87 LEU A N 1
ATOM 654 C CA . LEU A 1 87 ? 6.206 3.373 -14.571 1.00 88.69 87 LEU A CA 1
ATOM 655 C C . LEU A 1 87 ? 6.707 2.005 -15.056 1.00 88.69 87 LEU A C 1
ATOM 657 O O . LEU A 1 87 ? 6.174 1.457 -16.014 1.00 88.69 87 LEU A O 1
ATOM 661 N N . PHE A 1 88 ? 7.672 1.405 -14.360 1.00 93.50 88 PHE A N 1
ATOM 662 C CA . PHE A 1 88 ? 8.118 0.036 -14.606 1.00 93.50 88 PHE A CA 1
ATOM 663 C C . PHE A 1 88 ? 7.041 -0.996 -14.286 1.00 93.50 88 PHE A C 1
ATOM 665 O O . PHE A 1 88 ? 6.895 -1.964 -15.033 1.00 93.50 88 PHE A O 1
ATOM 672 N N . TRP A 1 89 ? 6.253 -0.780 -13.228 1.00 95.31 89 TRP A N 1
ATOM 673 C CA . TRP A 1 89 ? 5.066 -1.587 -12.962 1.00 95.31 89 TRP A CA 1
ATOM 674 C C . TRP A 1 89 ? 4.084 -1.530 -14.139 1.00 95.31 89 TRP A C 1
ATOM 676 O O . TRP A 1 89 ? 3.652 -2.581 -14.610 1.00 95.31 89 TRP A O 1
ATOM 686 N N . GLU A 1 90 ? 3.772 -0.343 -14.658 1.00 93.00 90 GLU A N 1
ATOM 687 C CA . GLU A 1 90 ? 2.868 -0.188 -15.806 1.00 93.00 90 GLU A CA 1
ATOM 688 C C . GLU A 1 90 ? 3.438 -0.832 -17.080 1.00 93.00 90 GLU A C 1
ATOM 690 O O . GLU A 1 90 ? 2.768 -1.648 -17.714 1.00 93.00 90 GLU A O 1
ATOM 695 N N . ILE A 1 91 ? 4.699 -0.540 -17.427 1.00 94.12 91 ILE A N 1
ATOM 696 C CA . ILE A 1 91 ? 5.377 -1.094 -18.612 1.00 94.12 91 ILE A CA 1
ATOM 697 C C . ILE A 1 91 ? 5.379 -2.625 -18.575 1.00 94.12 91 ILE A C 1
ATOM 699 O O . ILE A 1 91 ? 5.053 -3.285 -19.566 1.00 94.12 91 ILE A O 1
ATOM 703 N N . PHE A 1 92 ? 5.701 -3.208 -17.421 1.00 97.38 92 PHE A N 1
ATOM 704 C CA . PHE A 1 92 ? 5.706 -4.654 -17.263 1.00 97.38 92 PHE A CA 1
ATOM 705 C C . PHE A 1 92 ? 4.327 -5.274 -17.510 1.00 97.38 92 PHE A C 1
ATOM 707 O O . PHE A 1 92 ? 4.254 -6.356 -18.095 1.00 97.38 92 PHE A O 1
ATOM 714 N N . HIS A 1 93 ? 3.244 -4.617 -17.088 1.00 96.62 93 HIS A N 1
ATOM 715 C CA . HIS A 1 93 ? 1.888 -5.147 -17.235 1.00 96.62 93 HIS A CA 1
ATOM 716 C C . HIS A 1 93 ? 1.239 -4.844 -18.587 1.00 96.62 93 HIS A C 1
ATOM 718 O O . HIS A 1 93 ? 0.276 -5.520 -18.924 1.00 96.62 93 HIS A O 1
ATOM 724 N N . ILE A 1 94 ? 1.757 -3.921 -19.402 1.00 95.25 94 ILE A N 1
ATOM 725 C CA . ILE A 1 94 ? 1.326 -3.788 -20.810 1.00 95.25 94 ILE A CA 1
ATOM 726 C C . ILE A 1 94 ? 2.087 -4.744 -21.739 1.00 95.25 94 ILE A C 1
ATOM 728 O O . ILE A 1 94 ? 1.570 -5.130 -22.787 1.00 95.25 94 ILE A O 1
ATOM 732 N N . LEU A 1 95 ? 3.309 -5.143 -21.370 1.00 96.62 95 LEU A N 1
ATOM 733 C CA . LEU A 1 95 ? 4.147 -6.048 -22.154 1.00 96.62 95 LEU A CA 1
ATOM 734 C C . LEU A 1 95 ? 3.587 -7.472 -22.118 1.00 96.62 95 LEU A C 1
ATOM 736 O O . LEU A 1 95 ? 3.356 -8.034 -21.044 1.00 96.62 95 LEU A O 1
ATOM 740 N N . LYS A 1 96 ? 3.387 -8.085 -23.282 1.00 96.81 96 LYS A N 1
ATOM 741 C CA . LYS A 1 96 ? 2.861 -9.449 -23.382 1.00 96.81 96 LYS A CA 1
ATOM 742 C C . LYS A 1 96 ? 3.926 -10.505 -23.087 1.00 96.81 96 LYS A C 1
ATOM 744 O O . LYS A 1 96 ? 5.123 -10.247 -23.202 1.00 96.81 96 LYS A O 1
ATOM 749 N N . ALA A 1 97 ? 3.502 -11.718 -22.740 1.00 97.75 97 ALA A N 1
ATOM 750 C CA . ALA A 1 97 ? 4.410 -12.864 -22.694 1.00 97.75 97 ALA A CA 1
ATOM 751 C C . ALA A 1 97 ? 4.980 -13.155 -24.097 1.00 97.75 97 ALA A C 1
ATOM 753 O O . ALA A 1 97 ? 4.245 -13.170 -25.081 1.00 97.75 97 ALA A O 1
ATOM 754 N N . GLY A 1 98 ? 6.291 -13.358 -24.189 1.00 97.62 98 GLY A N 1
ATOM 755 C CA . GLY A 1 98 ? 7.057 -13.373 -25.436 1.00 97.62 98 GLY A CA 1
ATOM 756 C C . GLY A 1 98 ? 7.456 -11.980 -25.940 1.00 97.62 98 GLY A C 1
ATOM 757 O O . GLY A 1 98 ? 8.108 -11.876 -26.975 1.00 97.62 98 GLY A O 1
ATOM 758 N N . GLY A 1 99 ? 7.071 -10.908 -25.243 1.00 97.12 99 GLY A N 1
ATOM 759 C CA . GLY A 1 99 ? 7.437 -9.542 -25.602 1.00 97.12 99 GLY A CA 1
ATOM 760 C C . GLY A 1 99 ? 8.860 -9.163 -25.184 1.00 97.12 99 GLY A C 1
ATOM 761 O O . GLY A 1 99 ? 9.465 -9.783 -24.303 1.00 97.12 99 GLY A O 1
ATOM 762 N N . THR A 1 100 ? 9.377 -8.101 -25.795 1.00 97.31 100 THR A N 1
ATOM 763 C CA . THR A 1 100 ? 10.709 -7.541 -25.538 1.00 97.31 100 THR A CA 1
ATOM 764 C C . THR A 1 100 ? 10.603 -6.167 -24.887 1.00 97.31 100 THR A C 1
ATOM 766 O O . THR A 1 100 ? 9.857 -5.303 -25.343 1.00 97.31 100 THR A O 1
ATOM 769 N N . TRP A 1 101 ? 11.381 -5.940 -23.835 1.00 96.81 101 TRP A N 1
ATOM 770 C CA . TRP A 1 101 ? 11.551 -4.628 -23.225 1.00 96.81 101 TRP A CA 1
ATOM 771 C C . TRP A 1 101 ? 12.993 -4.161 -23.378 1.00 96.81 101 TRP A C 1
ATOM 773 O O . TRP A 1 101 ? 13.919 -4.801 -22.888 1.00 96.81 101 TRP A O 1
ATOM 783 N N . VAL A 1 102 ? 13.178 -3.039 -24.065 1.00 94.94 102 VAL A N 1
ATOM 784 C CA . VAL A 1 102 ? 14.462 -2.355 -24.210 1.00 94.94 102 VAL A CA 1
ATOM 785 C C . VAL A 1 102 ? 14.508 -1.170 -23.248 1.00 94.94 102 VAL A C 1
ATOM 787 O O . VAL A 1 102 ? 13.749 -0.222 -23.403 1.00 94.94 102 VAL A O 1
ATOM 790 N N . ASP A 1 103 ? 15.391 -1.209 -22.262 1.00 93.88 103 ASP A N 1
ATOM 791 C CA . ASP A 1 103 ? 15.598 -0.128 -21.299 1.00 93.88 103 ASP A CA 1
ATOM 792 C C . ASP A 1 103 ? 16.945 0.550 -21.568 1.00 93.88 103 ASP A C 1
ATOM 794 O O . ASP A 1 103 ? 17.989 -0.104 -21.590 1.00 93.88 103 ASP A O 1
ATOM 798 N N . ILE A 1 104 ? 16.919 1.853 -21.839 1.00 90.31 104 ILE A N 1
ATOM 799 C CA . ILE A 1 104 ? 18.090 2.658 -22.188 1.00 90.31 104 ILE A CA 1
ATOM 800 C C . ILE A 1 104 ? 18.239 3.768 -21.155 1.00 90.31 104 ILE A C 1
ATOM 802 O O . ILE A 1 104 ? 17.393 4.655 -21.063 1.00 90.31 104 ILE A O 1
ATOM 806 N N . ASP A 1 105 ? 19.334 3.770 -20.407 1.00 88.75 105 ASP A N 1
ATOM 807 C CA . ASP A 1 105 ? 19.615 4.821 -19.426 1.00 88.75 105 ASP A CA 1
ATOM 808 C C . ASP A 1 105 ? 21.122 5.007 -19.232 1.00 88.75 105 ASP A C 1
ATOM 810 O O . ASP A 1 105 ? 21.933 4.347 -19.883 1.00 88.75 105 ASP A O 1
ATOM 814 N N . LEU A 1 106 ? 21.514 5.926 -18.357 1.00 85.69 106 LEU A N 1
ATOM 815 C CA . LEU A 1 106 ? 22.911 6.106 -17.983 1.00 85.69 106 LEU A CA 1
ATOM 816 C C . LEU A 1 106 ? 23.406 4.901 -17.151 1.00 85.69 106 LEU A C 1
ATOM 818 O O . LEU A 1 106 ? 22.644 4.382 -16.323 1.00 85.69 106 LEU A O 1
ATOM 822 N N . PRO A 1 107 ? 24.663 4.446 -17.338 1.00 86.31 107 PRO A N 1
ATOM 823 C CA . PRO A 1 107 ? 25.224 3.297 -16.624 1.00 86.31 107 PRO A CA 1
ATOM 824 C C . PRO A 1 107 ? 25.050 3.350 -15.102 1.00 86.31 107 PRO A C 1
ATOM 826 O O . PRO A 1 107 ? 24.668 2.356 -14.488 1.00 86.31 107 PRO A O 1
ATOM 829 N N . GLU A 1 108 ? 25.258 4.514 -14.486 1.00 84.00 108 GLU A N 1
ATOM 830 C CA . GLU A 1 108 ? 25.153 4.712 -13.038 1.00 84.00 108 GLU A CA 1
ATOM 831 C C . GLU A 1 108 ? 23.735 4.511 -12.484 1.00 84.00 108 GLU A C 1
ATOM 833 O O . GLU A 1 108 ? 23.574 4.279 -11.289 1.00 84.00 108 GLU A O 1
ATOM 838 N N . ARG A 1 109 ? 22.703 4.549 -13.337 1.00 83.56 109 ARG A N 1
ATOM 839 C CA . ARG A 1 109 ? 21.305 4.296 -12.950 1.00 83.56 109 ARG A CA 1
ATOM 840 C C . ARG A 1 109 ? 20.867 2.844 -13.167 1.00 83.56 109 ARG A C 1
ATOM 842 O O . ARG A 1 109 ? 19.746 2.490 -12.805 1.00 83.56 109 ARG A O 1
ATOM 849 N N . CYS A 1 110 ? 21.729 2.004 -13.745 1.00 81.94 110 CYS A N 1
ATOM 850 C CA . CYS A 1 110 ? 21.433 0.615 -14.118 1.00 81.94 110 CYS A CA 1
ATOM 851 C C . CYS A 1 110 ? 21.982 -0.429 -13.120 1.00 81.94 110 CYS A C 1
ATOM 853 O O . CYS A 1 110 ? 22.078 -1.605 -13.464 1.00 81.94 110 CYS A O 1
ATOM 855 N N . GLY A 1 111 ? 22.402 -0.010 -11.918 1.00 70.38 111 GLY A N 1
ATOM 856 C CA . GLY A 1 111 ? 23.149 -0.856 -10.973 1.00 70.38 111 GLY A CA 1
ATOM 857 C C . GLY A 1 111 ? 22.528 -1.044 -9.586 1.00 70.38 111 GLY A C 1
ATOM 858 O O . GLY A 1 111 ? 23.135 -1.712 -8.755 1.00 70.38 111 GLY A O 1
ATOM 859 N N . GLY A 1 112 ? 21.358 -0.462 -9.313 1.00 73.81 112 GLY A N 1
ATOM 860 C CA . GLY A 1 112 ? 20.725 -0.485 -7.990 1.00 73.81 112 GLY A CA 1
ATOM 861 C C . GLY A 1 112 ? 19.988 0.811 -7.667 1.00 73.81 112 GLY A C 1
ATOM 862 O O . GLY A 1 112 ? 19.997 1.755 -8.457 1.00 73.81 112 GLY A O 1
ATOM 863 N N . THR A 1 113 ? 19.327 0.856 -6.514 1.00 74.06 113 THR A N 1
ATOM 864 C CA . THR A 1 113 ? 18.590 2.036 -6.039 1.00 74.06 113 THR A CA 1
ATOM 865 C C . THR A 1 113 ? 19.124 2.481 -4.686 1.00 74.06 113 THR A C 1
ATOM 867 O O . THR A 1 113 ? 19.866 1.751 -4.033 1.00 74.06 113 THR A O 1
ATOM 870 N N . ALA A 1 114 ? 18.745 3.683 -4.247 1.00 61.22 114 ALA A N 1
ATOM 871 C CA . ALA A 1 114 ? 19.142 4.171 -2.928 1.00 61.22 114 ALA A CA 1
ATOM 872 C C . ALA A 1 114 ? 18.620 3.270 -1.791 1.00 61.22 114 ALA A C 1
ATOM 874 O O . ALA A 1 114 ? 19.271 3.132 -0.764 1.00 61.22 114 ALA A O 1
ATOM 875 N N . LEU A 1 115 ? 17.458 2.627 -1.971 1.00 70.88 115 LEU A N 1
ATOM 876 C CA . LEU A 1 115 ? 16.876 1.768 -0.936 1.00 70.88 115 LEU A CA 1
ATOM 877 C C . LEU A 1 115 ? 17.329 0.314 -1.004 1.00 70.88 115 LEU A C 1
ATOM 879 O O . LEU A 1 115 ? 17.352 -0.360 0.027 1.00 70.88 115 LEU A O 1
ATOM 883 N N . PHE A 1 116 ? 17.660 -0.190 -2.192 1.00 74.25 116 PHE A N 1
ATOM 884 C CA . PHE A 1 116 ? 18.025 -1.590 -2.372 1.00 74.25 116 PHE A CA 1
ATOM 885 C C . PHE A 1 116 ? 19.217 -1.732 -3.312 1.00 74.25 116 PHE A C 1
ATOM 887 O O . PHE A 1 116 ? 19.260 -1.137 -4.385 1.00 74.25 116 PHE A O 1
ATOM 894 N N . GLY A 1 117 ? 20.138 -2.632 -2.962 1.00 73.00 117 GLY A N 1
ATOM 895 C CA . GLY A 1 117 ? 21.332 -2.917 -3.766 1.00 73.00 117 GLY A CA 1
ATOM 896 C C . GLY A 1 117 ? 21.075 -3.616 -5.109 1.00 73.00 117 GLY A C 1
ATOM 897 O O . GLY A 1 117 ? 22.033 -3.936 -5.801 1.00 73.00 117 GLY A O 1
ATOM 898 N N . ASN A 1 118 ? 19.813 -3.861 -5.479 1.00 82.44 118 ASN A N 1
ATOM 899 C CA . ASN A 1 118 ? 19.430 -4.504 -6.735 1.00 82.44 118 ASN A CA 1
ATOM 900 C C . ASN A 1 118 ? 18.673 -3.529 -7.641 1.00 82.44 118 ASN A C 1
ATOM 902 O O . ASN A 1 118 ? 17.871 -2.716 -7.167 1.00 82.44 118 ASN A O 1
ATOM 906 N N . ASP A 1 119 ? 18.868 -3.680 -8.951 1.00 88.00 119 ASP A N 1
ATOM 907 C CA . ASP A 1 119 ? 18.094 -2.977 -9.971 1.00 88.00 119 ASP A CA 1
ATOM 908 C C . ASP A 1 119 ? 16.586 -3.228 -9.814 1.00 88.00 119 ASP A C 1
ATOM 910 O O . ASP A 1 119 ? 16.172 -4.309 -9.388 1.00 88.00 119 ASP A O 1
ATOM 914 N N . PHE A 1 120 ? 15.748 -2.253 -10.185 1.00 87.50 120 PHE A N 1
ATOM 915 C CA . PHE A 1 120 ? 14.292 -2.412 -10.154 1.00 87.50 120 PHE A CA 1
ATOM 916 C C . PHE A 1 120 ? 13.818 -3.632 -10.946 1.00 87.50 120 PHE A C 1
ATOM 918 O O . PHE A 1 120 ? 13.003 -4.399 -10.436 1.00 87.50 120 PHE A O 1
ATOM 925 N N . LEU A 1 121 ? 14.339 -3.834 -12.158 1.00 92.81 121 LEU A N 1
ATOM 926 C CA . LEU A 1 121 ? 13.889 -4.898 -13.060 1.00 92.81 121 LEU A CA 1
ATOM 927 C C . LEU A 1 121 ? 14.441 -6.275 -12.673 1.00 92.81 121 LEU A C 1
ATOM 929 O O . LEU A 1 121 ? 13.871 -7.294 -13.058 1.00 92.81 121 LEU A O 1
ATOM 933 N N . ASP A 1 122 ? 15.481 -6.304 -11.839 1.00 92.75 122 ASP A N 1
ATOM 934 C CA . ASP A 1 122 ? 16.042 -7.527 -11.262 1.00 92.75 122 ASP A CA 1
ATOM 935 C C . ASP A 1 122 ? 15.298 -7.962 -9.977 1.00 92.75 122 ASP A C 1
ATOM 937 O O . ASP A 1 122 ? 15.593 -9.013 -9.397 1.00 92.75 122 ASP A O 1
ATOM 941 N N . ARG A 1 123 ? 14.295 -7.200 -9.508 1.00 93.81 123 ARG A N 1
ATOM 942 C CA . ARG A 1 123 ? 13.514 -7.567 -8.313 1.00 93.81 123 ARG A CA 1
ATOM 943 C C . ARG A 1 123 ? 12.622 -8.770 -8.551 1.00 93.81 123 ARG A C 1
ATOM 945 O O . ARG A 1 123 ? 12.130 -9.019 -9.647 1.00 93.81 123 ARG A O 1
ATOM 952 N N . ALA A 1 124 ? 12.345 -9.486 -7.464 1.00 95.62 124 ALA A N 1
ATOM 953 C CA . ALA A 1 124 ? 11.706 -10.796 -7.491 1.00 95.62 124 ALA A CA 1
ATOM 954 C C . ALA A 1 124 ? 10.337 -10.843 -8.197 1.00 95.62 124 ALA A C 1
ATOM 956 O O . ALA A 1 124 ? 9.959 -11.912 -8.682 1.00 95.62 124 ALA A O 1
ATOM 957 N N . TYR A 1 125 ? 9.566 -9.750 -8.224 1.00 97.00 125 TYR A N 1
ATOM 958 C CA . TYR A 1 125 ? 8.308 -9.697 -8.971 1.00 97.00 125 TYR A CA 1
ATOM 959 C C . TYR A 1 125 ? 8.554 -9.712 -10.486 1.00 97.00 125 TYR A C 1
ATOM 961 O O . TYR A 1 125 ? 8.006 -10.558 -11.193 1.00 97.00 125 TYR A O 1
ATOM 969 N N . PHE A 1 126 ? 9.437 -8.833 -10.965 1.00 97.12 126 PHE A N 1
ATOM 970 C CA . PHE A 1 126 ? 9.813 -8.712 -12.372 1.00 97.12 126 PHE A CA 1
ATOM 971 C C . PHE A 1 126 ? 10.616 -9.920 -12.849 1.00 97.12 126 PHE A C 1
ATOM 973 O O . PHE A 1 126 ? 10.208 -10.580 -13.801 1.00 97.12 126 PHE A O 1
ATOM 980 N N . ALA A 1 127 ? 11.684 -10.285 -12.138 1.00 96.06 127 ALA A N 1
ATOM 981 C CA . ALA A 1 127 ? 12.574 -11.400 -12.467 1.00 96.06 127 ALA A CA 1
ATOM 982 C C . ALA A 1 127 ? 11.863 -12.763 -12.512 1.00 96.06 127 ALA A C 1
ATOM 984 O O . ALA A 1 127 ? 12.345 -13.704 -13.137 1.00 96.06 127 ALA A O 1
ATOM 985 N N . ALA A 1 128 ? 10.683 -12.884 -11.890 1.00 96.88 128 ALA A N 1
ATOM 986 C CA . ALA A 1 128 ? 9.864 -14.079 -12.044 1.00 96.88 128 ALA A CA 1
ATOM 987 C C . ALA A 1 128 ? 9.408 -14.287 -13.497 1.00 96.88 128 ALA A C 1
ATOM 989 O O . ALA A 1 128 ? 9.173 -15.434 -13.879 1.00 96.88 128 ALA A O 1
ATOM 990 N N . SER A 1 129 ? 9.260 -13.212 -14.278 1.00 97.94 129 SER A N 1
ATOM 991 C CA . SER A 1 129 ? 8.702 -13.239 -15.637 1.00 97.94 129 SER A CA 1
ATOM 992 C C . SER A 1 129 ? 9.536 -12.488 -16.677 1.00 97.94 129 SER A C 1
ATOM 994 O O . SER A 1 129 ? 9.223 -12.582 -17.857 1.00 97.94 129 SER A O 1
ATOM 996 N N . LEU A 1 130 ? 10.580 -11.763 -16.276 1.00 97.62 130 LEU A N 1
ATOM 997 C CA . LEU A 1 130 ? 11.532 -11.081 -17.148 1.00 97.62 130 LEU A CA 1
ATOM 998 C C . LEU A 1 130 ? 12.897 -11.760 -17.068 1.00 97.62 130 LEU A C 1
ATOM 1000 O O . LEU A 1 130 ? 13.379 -12.110 -15.995 1.00 97.62 130 LEU A O 1
ATOM 1004 N N . THR A 1 131 ? 13.541 -11.919 -18.218 1.00 97.56 131 THR A N 1
ATOM 1005 C CA . THR A 1 131 ? 14.913 -12.418 -18.319 1.00 97.56 131 THR A CA 1
ATOM 1006 C C . THR A 1 131 ? 15.741 -11.436 -19.128 1.00 97.56 131 THR A C 1
ATOM 1008 O O . THR A 1 131 ? 15.439 -11.195 -20.299 1.00 97.56 131 THR A O 1
ATOM 1011 N N . ARG A 1 132 ? 16.792 -10.883 -18.515 1.00 96.75 132 ARG A N 1
ATOM 1012 C CA . ARG A 1 132 ? 17.751 -10.014 -19.203 1.00 96.75 132 ARG A CA 1
ATOM 1013 C C . ARG A 1 132 ? 18.547 -10.833 -20.220 1.00 96.75 132 ARG A C 1
ATOM 1015 O O . ARG A 1 132 ? 19.228 -11.784 -19.853 1.00 96.75 132 ARG A O 1
ATOM 1022 N N . GLN A 1 133 ? 18.432 -10.462 -21.489 1.00 96.94 133 GLN A N 1
ATOM 1023 C CA . GLN A 1 133 ? 19.124 -11.072 -22.623 1.00 96.94 133 GLN A CA 1
ATOM 1024 C C . GLN A 1 133 ? 20.483 -10.419 -22.867 1.00 96.94 133 GLN A C 1
ATOM 1026 O O . GLN A 1 133 ? 21.465 -11.113 -23.113 1.00 96.94 133 GLN A O 1
ATOM 1031 N N . SER A 1 134 ? 20.552 -9.089 -22.782 1.00 95.25 134 SER A N 1
ATOM 1032 C CA . SER A 1 134 ? 21.805 -8.358 -22.952 1.00 95.25 134 SER A CA 1
ATOM 1033 C C . SER A 1 134 ? 21.883 -7.113 -22.072 1.00 95.25 134 SER A C 1
ATOM 1035 O O . SER A 1 134 ? 20.869 -6.554 -21.645 1.00 95.25 134 SER A O 1
ATOM 1037 N N . LEU A 1 135 ? 23.124 -6.725 -21.786 1.00 94.31 135 LEU A N 1
ATOM 1038 C CA . LEU A 1 135 ? 23.532 -5.496 -21.117 1.00 94.31 135 LEU A CA 1
ATOM 1039 C C . LEU A 1 135 ? 24.721 -4.959 -21.910 1.00 94.31 135 LEU A C 1
ATOM 1041 O O . LEU A 1 135 ? 25.776 -5.593 -21.951 1.00 94.31 135 LEU A O 1
ATOM 1045 N N . GLU A 1 136 ? 24.536 -3.833 -22.582 1.00 94.00 136 GLU A N 1
ATOM 1046 C CA . GLU A 1 136 ? 25.514 -3.308 -23.528 1.00 94.00 136 GLU A CA 1
ATOM 1047 C C . GLU A 1 136 ? 25.772 -1.827 -23.276 1.00 94.00 136 GLU A C 1
ATOM 1049 O O . GLU A 1 136 ? 24.837 -1.030 -23.197 1.00 94.00 136 GLU A O 1
ATOM 1054 N N . ASN A 1 137 ? 27.047 -1.451 -23.214 1.00 91.94 137 ASN A N 1
ATOM 1055 C CA . ASN A 1 137 ? 27.460 -0.060 -23.064 1.00 91.94 137 ASN A CA 1
ATOM 1056 C C . ASN A 1 137 ? 27.700 0.564 -24.442 1.00 91.94 137 ASN A C 1
ATOM 1058 O O . ASN A 1 137 ? 28.476 0.048 -25.245 1.00 91.94 137 ASN A O 1
ATOM 1062 N N . HIS A 1 138 ? 27.059 1.701 -24.690 1.00 86.50 138 HIS A N 1
ATOM 1063 C CA . HIS A 1 138 ? 27.067 2.442 -25.946 1.00 86.50 138 HIS A CA 1
ATOM 1064 C C . HIS A 1 138 ? 27.394 3.914 -25.676 1.00 86.50 138 HIS A C 1
ATOM 1066 O O . HIS A 1 138 ? 26.520 4.779 -25.577 1.00 86.50 138 HIS A O 1
ATOM 1072 N N . GLY A 1 139 ? 28.688 4.202 -25.523 1.00 86.94 139 GLY A N 1
ATOM 1073 C CA . GLY A 1 139 ? 29.162 5.527 -25.127 1.00 86.94 139 GLY A CA 1
ATOM 1074 C C . GLY A 1 139 ? 28.703 5.876 -23.711 1.00 86.94 139 GLY A C 1
ATOM 1075 O O . GLY A 1 139 ? 29.043 5.171 -22.767 1.00 86.94 139 GLY A O 1
ATOM 1076 N N . ALA A 1 140 ? 27.932 6.956 -23.572 1.00 86.12 140 ALA A N 1
ATOM 1077 C CA . ALA A 1 140 ? 27.374 7.396 -22.290 1.00 86.12 140 ALA A CA 1
ATOM 1078 C C . ALA A 1 140 ? 26.098 6.640 -21.873 1.00 86.12 140 ALA A C 1
ATOM 1080 O O . ALA A 1 140 ? 25.574 6.890 -20.794 1.00 86.12 140 ALA A O 1
ATOM 1081 N N . TRP A 1 141 ? 25.582 5.746 -22.719 1.00 87.50 141 TRP A N 1
ATOM 1082 C CA . TRP A 1 141 ? 24.322 5.043 -22.489 1.00 87.50 141 TRP A CA 1
ATOM 1083 C C . TRP A 1 141 ? 24.553 3.556 -22.263 1.00 87.50 141 TRP A C 1
ATOM 1085 O O . TRP A 1 141 ? 25.455 2.953 -22.836 1.00 87.50 141 TRP A O 1
ATOM 1095 N N . THR A 1 142 ? 23.693 2.953 -21.460 1.00 90.94 142 THR A N 1
ATOM 1096 C CA . THR A 1 142 ? 23.567 1.512 -21.275 1.00 90.94 142 THR A CA 1
ATOM 1097 C C . THR A 1 142 ? 22.245 1.067 -21.870 1.00 90.94 142 THR A C 1
ATOM 1099 O O . THR A 1 142 ? 21.208 1.664 -21.594 1.00 90.94 142 THR A O 1
ATOM 1102 N N . ARG A 1 143 ? 22.278 0.007 -22.677 1.00 93.50 143 ARG A N 1
ATOM 1103 C CA . ARG A 1 143 ? 21.097 -0.674 -23.202 1.00 93.50 143 ARG A CA 1
ATOM 1104 C C . ARG A 1 143 ? 20.939 -2.017 -22.506 1.00 93.50 143 ARG A C 1
ATOM 1106 O O . ARG A 1 143 ? 21.804 -2.883 -22.628 1.00 93.50 143 ARG A O 1
ATOM 1113 N N . GLN A 1 144 ? 19.811 -2.200 -21.838 1.00 94.81 144 GLN A N 1
ATOM 1114 C CA . GLN A 1 144 ? 19.374 -3.470 -21.275 1.00 94.81 144 GLN A CA 1
ATOM 1115 C C . GLN A 1 144 ? 18.226 -4.020 -22.115 1.00 94.81 144 GLN A C 1
ATOM 1117 O O . GLN A 1 144 ? 17.253 -3.318 -22.378 1.00 94.81 144 GLN A O 1
ATOM 1122 N N . VAL A 1 145 ? 18.326 -5.275 -22.545 1.00 96.31 145 VAL A N 1
ATOM 1123 C CA . VAL A 1 145 ? 17.246 -5.949 -23.278 1.00 96.31 145 VAL A CA 1
ATOM 1124 C C . VAL A 1 145 ? 16.699 -7.064 -22.408 1.00 96.31 145 VAL A C 1
ATOM 1126 O O . VAL A 1 145 ? 17.426 -7.985 -22.042 1.00 96.31 145 VAL A O 1
ATOM 1129 N N . PHE A 1 146 ? 15.413 -7.001 -22.094 1.00 97.69 146 PHE A N 1
ATOM 1130 C CA . PHE A 1 146 ? 14.681 -8.010 -21.344 1.00 97.69 146 PHE A CA 1
ATOM 1131 C C . PHE A 1 146 ? 13.669 -8.702 -22.249 1.00 97.69 146 PHE A C 1
ATOM 1133 O O . PHE A 1 146 ? 13.046 -8.081 -23.106 1.00 97.69 146 PHE A O 1
ATOM 1140 N N . HIS A 1 147 ? 13.468 -9.993 -22.022 1.00 98.06 147 HIS A N 1
ATOM 1141 C CA . HIS A 1 147 ? 12.404 -10.762 -22.648 1.00 98.06 147 HIS A CA 1
ATOM 1142 C C . HIS A 1 147 ? 11.428 -11.240 -21.578 1.00 98.06 147 HIS A C 1
ATOM 1144 O O . HIS A 1 147 ? 11.850 -11.798 -20.559 1.00 98.06 147 HIS A O 1
ATOM 1150 N N . LYS A 1 148 ? 10.128 -11.024 -21.791 1.00 98.38 148 LYS A N 1
ATOM 1151 C CA . LYS A 1 148 ? 9.092 -11.472 -20.862 1.00 98.38 148 LYS A CA 1
ATOM 1152 C C . LYS A 1 148 ? 8.745 -12.922 -21.147 1.00 98.38 148 LYS A C 1
ATOM 1154 O O . LYS A 1 148 ? 7.997 -13.223 -22.064 1.00 98.38 148 LYS A O 1
ATOM 1159 N N . THR A 1 149 ? 9.296 -13.838 -20.367 1.00 98.25 149 THR A N 1
ATOM 1160 C CA . THR A 1 149 ? 9.222 -15.283 -20.621 1.00 98.25 149 THR A CA 1
ATOM 1161 C C . THR A 1 149 ? 7.862 -15.895 -20.300 1.00 98.25 149 THR A C 1
ATOM 1163 O O . THR A 1 149 ? 7.548 -16.972 -20.802 1.00 98.25 149 THR A O 1
ATOM 1166 N N . LYS A 1 150 ? 7.041 -15.234 -19.476 1.00 98.00 150 LYS A N 1
ATOM 1167 C CA . LYS A 1 150 ? 5.700 -15.706 -19.105 1.00 98.00 150 LYS A CA 1
ATOM 1168 C C . LYS A 1 150 ? 4.767 -14.551 -18.701 1.00 98.00 150 LYS A C 1
ATOM 1170 O O . LYS A 1 150 ? 5.257 -13.444 -18.462 1.00 98.00 150 LYS A O 1
ATOM 1175 N N . PRO A 1 151 ? 3.444 -14.790 -18.617 1.00 98.06 151 PRO A N 1
ATOM 1176 C CA . PRO A 1 151 ? 2.495 -13.804 -18.107 1.00 98.06 151 PRO A CA 1
ATOM 1177 C C . PRO A 1 151 ? 2.836 -13.359 -16.680 1.00 98.06 151 PRO A C 1
ATOM 1179 O O . PRO A 1 151 ? 3.449 -14.101 -15.908 1.00 98.06 151 PRO A O 1
ATOM 1182 N N . SER A 1 152 ? 2.431 -12.143 -16.330 1.00 97.31 152 SER A N 1
ATOM 1183 C CA . SER A 1 152 ? 2.546 -11.599 -14.985 1.00 97.31 152 SER A CA 1
ATOM 1184 C C . SER A 1 152 ? 1.755 -12.433 -13.983 1.00 97.31 152 SER A C 1
ATOM 1186 O O . SER A 1 152 ? 0.846 -13.195 -14.318 1.00 97.31 152 SER A O 1
ATOM 1188 N N . LEU A 1 153 ? 2.071 -12.232 -12.707 1.00 97.12 153 LEU A N 1
ATOM 1189 C CA . LEU A 1 153 ? 1.356 -12.886 -11.621 1.00 97.12 153 LEU A CA 1
ATOM 1190 C C . LEU A 1 153 ? -0.146 -12.532 -11.597 1.00 97.12 153 LEU A C 1
ATOM 1192 O O . LEU A 1 153 ? -0.940 -13.321 -11.096 1.00 97.12 153 LEU A O 1
ATOM 1196 N N . LEU A 1 154 ? -0.532 -11.376 -12.149 1.00 97.25 154 LEU A N 1
ATOM 1197 C CA . LEU A 1 154 ? -1.914 -10.892 -12.161 1.00 97.25 154 LEU A CA 1
ATOM 1198 C C . LEU A 1 154 ? -2.738 -11.400 -13.348 1.00 97.25 154 LEU A C 1
ATOM 1200 O O . LEU A 1 154 ? -3.958 -11.255 -13.339 1.00 97.25 154 LEU A O 1
ATOM 1204 N N . SER A 1 155 ? -2.109 -11.989 -14.368 1.00 96.62 155 SER A N 1
ATOM 1205 C CA . SER A 1 155 ? -2.782 -12.262 -15.643 1.00 96.62 155 SER A CA 1
ATOM 1206 C C . SER A 1 155 ? -3.955 -13.226 -15.522 1.00 96.62 155 SER A C 1
ATOM 1208 O O . SER A 1 155 ? -4.963 -13.048 -16.194 1.00 96.62 155 SER A O 1
ATOM 1210 N N . ALA A 1 156 ? -3.865 -14.216 -14.632 1.00 95.50 156 ALA A N 1
ATOM 1211 C CA . ALA A 1 156 ? -4.928 -15.204 -14.436 1.00 95.50 156 ALA A CA 1
ATOM 1212 C C . ALA A 1 156 ? -6.205 -14.625 -13.799 1.00 95.50 156 ALA A C 1
ATOM 1214 O O . ALA A 1 156 ? -7.244 -15.279 -13.810 1.00 95.50 156 ALA A O 1
ATOM 1215 N N . SER A 1 157 ? -6.127 -13.428 -13.218 1.00 94.88 157 SER A N 1
ATOM 1216 C CA . SER A 1 157 ? -7.180 -12.852 -12.383 1.00 94.88 157 SER A CA 1
ATOM 1217 C C . SER A 1 157 ? -7.449 -11.378 -12.688 1.00 94.88 157 SER A C 1
ATOM 1219 O O . SER A 1 157 ? -8.119 -10.694 -11.913 1.00 94.88 157 SER A O 1
ATOM 1221 N N . ILE A 1 158 ? -6.926 -10.866 -13.806 1.00 95.56 158 ILE A N 1
ATOM 1222 C CA . ILE A 1 158 ? -7.076 -9.458 -14.186 1.00 95.56 158 ILE A CA 1
ATOM 1223 C C . ILE A 1 158 ? -8.539 -9.094 -14.476 1.00 95.56 158 ILE A C 1
ATOM 1225 O O . ILE A 1 158 ? -8.970 -7.982 -14.173 1.00 95.56 158 ILE A O 1
ATOM 1229 N N . ASP A 1 159 ? -9.315 -10.057 -14.979 1.00 95.19 159 ASP A N 1
ATOM 1230 C CA . ASP A 1 159 ? -10.726 -9.885 -15.331 1.00 95.19 159 ASP A CA 1
ATOM 1231 C C . ASP A 1 159 ? -11.696 -10.174 -14.177 1.00 95.19 159 ASP A C 1
ATOM 1233 O O . ASP A 1 159 ? -12.907 -10.021 -14.352 1.00 95.19 159 ASP A O 1
ATOM 1237 N N . ASP A 1 160 ? -11.201 -10.563 -12.994 1.00 96.44 160 ASP A N 1
ATOM 1238 C CA . ASP A 1 160 ? -12.069 -10.804 -11.840 1.00 96.44 160 ASP A CA 1
ATOM 1239 C C . ASP A 1 160 ? -12.780 -9.505 -11.430 1.00 96.44 160 ASP A C 1
ATOM 1241 O O . ASP A 1 160 ? -12.154 -8.474 -11.163 1.00 96.44 160 ASP A O 1
ATOM 1245 N N . LYS A 1 161 ? -14.112 -9.560 -11.393 1.00 96.81 161 LYS A N 1
ATOM 1246 C CA . LYS A 1 161 ? -14.993 -8.452 -10.994 1.00 96.81 161 LYS A CA 1
ATOM 1247 C C . LYS A 1 161 ? -15.482 -8.579 -9.557 1.00 96.81 161 LYS A C 1
ATOM 1249 O O . LYS A 1 161 ? -16.137 -7.668 -9.056 1.00 96.81 161 LYS A O 1
ATOM 1254 N N . GLY A 1 162 ? -15.208 -9.709 -8.913 1.00 98.31 162 GLY A N 1
ATOM 1255 C CA . GLY A 1 162 ? -15.645 -9.964 -7.559 1.00 98.31 162 GLY A CA 1
ATOM 1256 C C . GLY A 1 162 ? -14.768 -9.284 -6.515 1.00 98.31 162 GLY A C 1
ATOM 1257 O O . GLY A 1 162 ? -13.586 -9.033 -6.754 1.00 98.31 162 GLY A O 1
ATOM 1258 N N . TRP A 1 163 ? -15.350 -8.997 -5.352 1.00 98.75 163 TRP A N 1
ATOM 1259 C CA . TRP A 1 163 ? -14.695 -8.292 -4.253 1.00 98.75 163 TRP A CA 1
ATOM 1260 C C . TRP A 1 163 ? -14.853 -9.012 -2.918 1.00 98.75 163 TRP A C 1
ATOM 1262 O O . TRP A 1 163 ? -15.961 -9.329 -2.488 1.00 98.75 163 TRP A O 1
ATOM 1272 N N . THR A 1 164 ? -13.746 -9.201 -2.208 1.00 98.81 164 THR A N 1
ATOM 1273 C CA . THR A 1 164 ? -13.770 -9.570 -0.792 1.00 98.81 164 THR A CA 1
ATOM 1274 C C . THR A 1 164 ? -13.488 -8.332 0.051 1.00 98.81 164 THR A C 1
ATOM 1276 O O . THR A 1 164 ? -12.392 -7.766 0.004 1.00 98.81 164 THR A O 1
ATOM 1279 N N . PHE A 1 165 ? -14.463 -7.934 0.867 1.00 98.75 165 PHE A N 1
ATOM 1280 C CA . PHE A 1 165 ? -14.316 -6.865 1.851 1.00 98.75 165 PHE A CA 1
ATOM 1281 C C . PHE A 1 165 ? -13.977 -7.455 3.222 1.00 98.75 165 PHE A C 1
ATOM 1283 O O . PHE A 1 165 ? -14.810 -8.064 3.890 1.00 98.75 165 PHE A O 1
ATOM 1290 N N . GLY A 1 166 ? -12.729 -7.282 3.635 1.00 98.44 166 GLY A N 1
ATOM 1291 C CA . GLY A 1 166 ? -12.198 -7.716 4.915 1.00 98.44 166 GLY A CA 1
ATOM 1292 C C . GLY A 1 166 ? -12.303 -6.650 5.988 1.00 98.44 166 GLY A C 1
ATOM 1293 O O . GLY A 1 166 ? -11.600 -5.647 5.905 1.00 98.44 166 GLY A O 1
ATOM 1294 N N . ILE A 1 167 ? -13.105 -6.882 7.022 1.00 97.62 167 ILE A N 1
ATOM 1295 C CA . ILE A 1 167 ? -13.333 -5.921 8.103 1.00 97.62 167 ILE A CA 1
ATOM 1296 C C . ILE A 1 167 ? -12.711 -6.439 9.395 1.00 97.62 167 ILE A C 1
ATOM 1298 O O . ILE A 1 167 ? -13.129 -7.454 9.958 1.00 97.62 167 ILE A O 1
ATOM 1302 N N . LEU A 1 168 ? -11.735 -5.701 9.909 1.00 95.00 168 LEU A N 1
ATOM 1303 C CA . LEU A 1 168 ? -11.200 -5.913 11.242 1.00 95.00 168 LEU A CA 1
ATOM 1304 C C . LEU A 1 168 ? -12.102 -5.208 12.245 1.00 95.00 168 LEU A C 1
ATOM 1306 O O . LEU A 1 168 ? -12.200 -3.981 12.242 1.00 95.00 168 LEU A O 1
ATOM 1310 N N . THR A 1 169 ? -12.739 -5.999 13.103 1.00 90.81 169 THR A N 1
ATOM 1311 C CA . THR A 1 169 ? -13.742 -5.522 14.059 1.00 90.81 169 THR A CA 1
ATOM 1312 C C . THR A 1 169 ? -13.246 -5.632 15.498 1.00 90.81 169 THR A C 1
ATOM 1314 O O . THR A 1 169 ? -12.554 -6.588 15.865 1.00 90.81 169 THR A O 1
ATOM 1317 N N . GLY A 1 170 ? -13.603 -4.634 16.311 1.00 83.25 170 GLY A N 1
ATOM 1318 C CA . GLY A 1 170 ? -13.493 -4.661 17.775 1.00 83.25 170 GLY A CA 1
ATOM 1319 C C . GLY A 1 170 ? -14.790 -5.059 18.497 1.00 83.25 170 GLY A C 1
ATOM 1320 O O . GLY A 1 170 ? -14.790 -5.159 19.722 1.00 83.25 170 GLY A O 1
ATOM 1321 N N . GLY A 1 171 ? -15.893 -5.254 17.766 1.00 76.69 171 GLY A N 1
ATOM 1322 C CA . GLY A 1 171 ? -17.179 -5.799 18.232 1.00 76.69 171 GLY A CA 1
ATOM 1323 C C . GLY A 1 171 ? -18.046 -4.883 19.099 1.00 76.69 171 GLY A C 1
ATOM 1324 O O . GLY A 1 171 ? -19.246 -5.112 19.211 1.00 76.69 171 GLY A O 1
ATOM 1325 N N . LYS A 1 172 ? -17.469 -3.837 19.698 1.00 70.44 172 LYS A N 1
ATOM 1326 C CA . LYS A 1 172 ? -18.176 -2.956 20.643 1.00 70.44 172 LYS A CA 1
ATOM 1327 C C . LYS A 1 172 ? -18.995 -1.849 19.974 1.00 70.44 172 LYS A C 1
ATOM 1329 O O . LYS A 1 172 ? -20.004 -1.432 20.533 1.00 70.44 172 LYS A O 1
ATOM 1334 N N . ASP A 1 173 ? -18.599 -1.413 18.780 1.00 71.81 173 ASP A N 1
ATOM 1335 C CA . ASP A 1 173 ? -19.164 -0.215 18.159 1.00 71.81 173 ASP A CA 1
ATOM 1336 C C . ASP A 1 173 ? -20.030 -0.560 16.939 1.00 71.81 173 ASP A C 1
ATOM 1338 O O . ASP A 1 173 ? -19.704 -1.447 16.149 1.00 71.81 173 ASP A O 1
ATOM 1342 N N . GLY A 1 174 ? -21.118 0.190 16.731 1.00 82.75 174 GLY A N 1
ATOM 1343 C CA . GLY A 1 174 ? -22.042 -0.001 15.602 1.00 82.75 174 GLY A CA 1
ATOM 1344 C C . GLY A 1 174 ? -21.452 0.287 14.210 1.00 82.75 174 GLY A C 1
ATOM 1345 O O . GLY A 1 174 ? -22.142 0.096 13.210 1.00 82.75 174 GLY A O 1
ATOM 1346 N N . TYR A 1 175 ? -20.193 0.727 14.120 1.00 90.38 175 TYR A N 1
ATOM 1347 C CA . TYR A 1 175 ? -19.548 1.108 12.860 1.00 90.38 175 TYR A CA 1
ATOM 1348 C C . TYR A 1 175 ? -19.374 -0.067 11.896 1.00 90.38 175 TYR A C 1
ATOM 1350 O O . TYR A 1 175 ? -19.720 0.057 10.723 1.00 90.38 175 TYR A O 1
ATOM 1358 N N . ALA A 1 176 ? -18.931 -1.228 12.394 1.00 92.19 176 ALA A N 1
ATOM 1359 C CA . ALA A 1 176 ? -18.789 -2.430 11.572 1.00 92.19 176 ALA A CA 1
ATOM 1360 C C . ALA A 1 176 ? -20.128 -2.837 10.938 1.00 92.19 176 ALA A C 1
ATOM 1362 O O . ALA A 1 176 ? -20.183 -3.172 9.759 1.00 92.19 176 ALA A O 1
ATOM 1363 N N . LYS A 1 177 ? -21.226 -2.749 11.701 1.00 93.75 177 LYS A N 1
ATOM 1364 C CA . LYS A 1 177 ? -22.575 -3.031 11.198 1.00 93.75 177 LYS A CA 1
ATOM 1365 C C . LYS A 1 177 ? -22.975 -2.052 10.089 1.00 93.75 177 LYS A C 1
ATOM 1367 O O . LYS A 1 177 ? -23.389 -2.495 9.023 1.00 93.75 177 LYS A O 1
ATOM 1372 N N . ALA A 1 178 ? -22.815 -0.749 10.321 1.00 93.00 178 ALA A N 1
ATOM 1373 C CA . ALA A 1 178 ? -23.148 0.273 9.327 1.00 93.00 178 ALA A CA 1
ATOM 1374 C C . ALA A 1 178 ? -22.320 0.116 8.037 1.00 93.00 178 ALA A C 1
ATOM 1376 O O . ALA A 1 178 ? -22.847 0.260 6.936 1.00 93.00 178 ALA A O 1
ATOM 1377 N N . MET A 1 179 ? -21.037 -0.234 8.168 1.00 95.50 179 MET A N 1
ATOM 1378 C CA . MET A 1 179 ? -20.163 -0.545 7.038 1.00 95.50 179 MET A CA 1
ATOM 1379 C C . MET A 1 179 ? -20.665 -1.763 6.257 1.00 95.50 179 MET A C 1
ATOM 1381 O O . MET A 1 179 ? -20.783 -1.684 5.038 1.00 95.50 179 MET A O 1
ATOM 1385 N N . VAL A 1 180 ? -21.012 -2.862 6.937 1.00 96.75 180 VAL A N 1
ATOM 1386 C CA . VAL A 1 180 ? -21.591 -4.058 6.301 1.00 96.75 180 VAL A CA 1
ATOM 1387 C C . VAL A 1 180 ? -22.859 -3.697 5.525 1.00 96.75 180 VAL A C 1
ATOM 1389 O O . VAL A 1 180 ? -22.967 -4.021 4.347 1.00 96.75 180 VAL A O 1
ATOM 1392 N N . GLU A 1 181 ? -23.796 -2.977 6.143 1.00 95.69 181 GLU A N 1
ATOM 1393 C CA . GLU A 1 181 ? -25.031 -2.521 5.487 1.00 95.69 181 GLU A CA 1
ATOM 1394 C C . GLU A 1 181 ? -24.755 -1.606 4.282 1.00 95.69 181 GLU A C 1
ATOM 1396 O O . GLU A 1 181 ? -25.508 -1.629 3.309 1.00 95.69 181 GLU A O 1
ATOM 1401 N N . GLY A 1 182 ? -23.676 -0.818 4.331 1.00 95.81 182 GLY A N 1
ATOM 1402 C CA . GLY A 1 182 ? -23.115 -0.060 3.210 1.00 95.81 182 GLY A CA 1
ATOM 1403 C C . GLY A 1 182 ? -22.704 -0.946 2.043 1.00 95.81 182 GLY A C 1
ATOM 1404 O O . GLY A 1 182 ? -23.232 -0.824 0.941 1.00 95.81 182 GLY A O 1
ATOM 1405 N N . LEU A 1 183 ? -21.788 -1.870 2.316 1.00 97.69 183 LEU A N 1
ATOM 1406 C CA . LEU A 1 183 ? -21.173 -2.746 1.322 1.00 97.69 183 LEU A CA 1
ATOM 1407 C C . LEU A 1 183 ? -22.186 -3.665 0.632 1.00 97.69 183 LEU A C 1
ATOM 1409 O O . LEU A 1 183 ? -22.076 -3.908 -0.566 1.00 97.69 183 LEU A O 1
ATOM 1413 N N . LEU A 1 184 ? -23.209 -4.143 1.351 1.00 97.50 184 LEU A N 1
ATOM 1414 C CA . LEU A 1 184 ? -24.246 -5.009 0.775 1.00 97.50 184 LEU A CA 1
ATOM 1415 C C . LEU A 1 184 ? -25.069 -4.331 -0.334 1.00 97.50 184 LEU A C 1
ATOM 1417 O O . LEU A 1 184 ? -25.735 -5.051 -1.085 1.00 97.50 184 LEU A O 1
ATOM 1421 N N . ARG A 1 185 ? -25.031 -2.992 -0.435 1.00 96.56 185 ARG A N 1
ATOM 1422 C CA . ARG A 1 185 ? -25.699 -2.216 -1.494 1.00 96.56 185 ARG A CA 1
ATOM 1423 C C . ARG A 1 185 ? -24.938 -2.215 -2.816 1.00 96.56 185 ARG A C 1
ATOM 1425 O O . ARG A 1 185 ? -25.532 -1.869 -3.833 1.00 96.56 185 ARG A O 1
ATOM 1432 N N . PHE A 1 186 ? -23.659 -2.590 -2.829 1.00 97.31 186 PHE A N 1
ATOM 1433 C CA . PHE A 1 186 ? -22.903 -2.663 -4.075 1.00 97.31 186 PHE A CA 1
ATOM 1434 C C . PHE A 1 186 ? -23.436 -3.780 -4.968 1.00 97.31 186 PHE A C 1
ATOM 1436 O O . PHE A 1 186 ? -23.614 -4.921 -4.538 1.00 97.31 186 PHE A O 1
ATOM 1443 N N . ASN A 1 187 ? -23.665 -3.443 -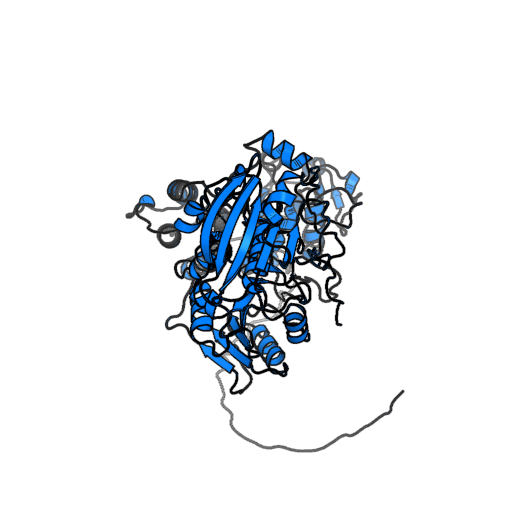6.236 1.00 95.38 187 ASN A N 1
ATOM 1444 C CA . ASN A 1 187 ? -24.197 -4.361 -7.235 1.00 95.38 187 ASN A CA 1
ATOM 1445 C C . ASN A 1 187 ? -23.070 -5.082 -7.993 1.00 95.38 187 ASN A C 1
ATOM 1447 O O . ASN A 1 187 ? -22.966 -5.000 -9.214 1.00 95.38 187 ASN A O 1
ATOM 1451 N N . VAL A 1 188 ? -22.202 -5.766 -7.248 1.00 96.88 188 VAL A N 1
ATOM 1452 C CA . VAL A 1 188 ? -21.104 -6.584 -7.782 1.00 96.88 188 VAL A CA 1
ATOM 1453 C C . VAL A 1 188 ? -21.048 -7.923 -7.046 1.00 96.88 188 VAL A C 1
ATOM 1455 O O . VAL A 1 188 ? -21.553 -8.022 -5.921 1.00 96.88 188 VAL A O 1
ATOM 1458 N N . PRO A 1 189 ? -20.425 -8.968 -7.623 1.00 98.31 189 PRO A N 1
ATOM 1459 C CA . PRO A 1 189 ? -20.110 -10.165 -6.860 1.00 98.31 189 PRO A CA 1
ATOM 1460 C C . PRO A 1 189 ? -19.253 -9.770 -5.658 1.00 98.31 189 PRO A C 1
ATOM 1462 O O . PRO A 1 189 ? -18.161 -9.235 -5.813 1.00 98.31 189 PRO A O 1
ATOM 1465 N N . LEU A 1 190 ? -19.758 -9.984 -4.448 1.00 98.56 190 LEU A N 1
ATOM 1466 C CA . LEU A 1 190 ? -19.018 -9.627 -3.247 1.00 98.56 190 LEU A CA 1
ATOM 1467 C C . LEU A 1 190 ? -19.232 -10.622 -2.124 1.00 98.56 190 LEU A C 1
ATOM 1469 O O . LEU A 1 190 ? -20.236 -11.335 -2.072 1.00 98.56 190 LEU A O 1
ATOM 1473 N N . GLU A 1 191 ? -18.275 -10.636 -1.215 1.00 98.62 191 GLU A N 1
ATOM 1474 C CA . GLU A 1 191 ? -18.408 -11.205 0.116 1.00 98.62 191 GLU A CA 1
ATOM 1475 C C . GLU A 1 191 ? -17.803 -10.243 1.140 1.00 98.62 191 GLU A C 1
ATOM 1477 O O . GLU A 1 191 ? -16.960 -9.400 0.820 1.00 98.62 191 GLU A O 1
ATOM 1482 N N . ILE A 1 192 ? -18.232 -10.386 2.386 1.00 98.75 192 ILE A N 1
ATOM 1483 C CA . ILE A 1 192 ? -17.749 -9.601 3.511 1.00 98.75 192 ILE A CA 1
ATOM 1484 C C . ILE A 1 192 ? -17.241 -10.572 4.569 1.00 98.75 192 ILE A C 1
ATOM 1486 O O . ILE A 1 192 ? -17.987 -11.432 5.033 1.00 98.75 192 ILE A O 1
ATOM 1490 N N . ILE A 1 193 ? -15.979 -10.432 4.961 1.00 98.44 193 ILE A N 1
ATOM 1491 C CA . ILE A 1 193 ? -15.350 -11.256 5.992 1.00 98.44 193 ILE A CA 1
ATOM 1492 C C . ILE A 1 193 ? -15.031 -10.363 7.187 1.00 98.44 193 ILE A C 1
ATOM 1494 O O . ILE A 1 193 ? -14.166 -9.492 7.103 1.00 98.44 193 ILE A O 1
ATOM 1498 N N . LEU A 1 194 ? -15.709 -10.585 8.311 1.00 97.19 194 LEU A N 1
ATOM 1499 C CA . LEU A 1 194 ? -15.397 -9.930 9.577 1.00 97.19 194 LEU A CA 1
ATOM 1500 C C . LEU A 1 194 ? -14.405 -10.780 10.369 1.00 97.19 194 LEU A C 1
ATOM 1502 O O . LEU A 1 194 ? -14.611 -11.984 10.516 1.00 97.19 194 LEU A O 1
ATOM 1506 N N . CYS A 1 195 ? -13.359 -10.162 10.918 1.00 95.31 195 CYS A N 1
ATOM 1507 C CA . CYS A 1 195 ? -12.375 -10.852 11.749 1.00 95.31 195 CYS A CA 1
ATOM 1508 C C . CYS A 1 195 ? -12.121 -10.129 13.082 1.00 95.31 195 CYS A C 1
ATOM 1510 O O . CYS A 1 195 ? -11.720 -8.959 13.110 1.00 95.31 195 CYS A O 1
ATOM 1512 N N . GLY A 1 196 ? -12.322 -10.840 14.195 1.00 90.69 196 GLY A N 1
ATOM 1513 C CA . GLY A 1 196 ? -12.236 -10.320 15.566 1.00 90.69 196 GLY A CA 1
ATOM 1514 C C . GLY A 1 196 ? -13.571 -10.379 16.319 1.00 90.69 196 GLY A C 1
ATOM 1515 O O . GLY A 1 196 ? -14.486 -11.059 15.871 1.00 90.69 196 GLY A O 1
ATOM 1516 N N . PRO A 1 197 ? -13.716 -9.663 17.450 1.00 87.69 197 PRO A N 1
ATOM 1517 C CA . PRO A 1 197 ? -14.976 -9.638 18.187 1.00 87.69 197 PRO A CA 1
ATOM 1518 C C . PRO A 1 197 ? -16.152 -9.173 17.318 1.00 87.69 197 PRO A C 1
ATOM 1520 O O . PRO A 1 197 ? -16.071 -8.157 16.620 1.00 87.69 197 PRO A O 1
ATOM 1523 N N . MET A 1 198 ? -17.252 -9.924 17.362 1.00 88.88 198 MET A N 1
ATOM 1524 C CA . MET A 1 198 ? -18.389 -9.723 16.466 1.00 88.88 198 MET A CA 1
ATOM 1525 C C . MET A 1 198 ? -19.317 -8.597 16.937 1.00 88.88 198 MET A C 1
ATOM 1527 O O . MET A 1 198 ? -19.703 -8.580 18.107 1.00 88.88 198 MET A O 1
ATOM 1531 N N . PRO A 1 199 ? -19.720 -7.676 16.041 1.00 87.81 199 PRO A N 1
ATOM 1532 C CA . PRO A 1 199 ? -20.705 -6.655 16.366 1.00 87.81 199 PRO A CA 1
ATOM 1533 C C . PRO A 1 199 ? -22.103 -7.267 16.525 1.00 87.81 199 PRO A C 1
ATOM 1535 O O . PRO A 1 199 ? -22.474 -8.232 15.852 1.00 87.81 199 PRO A O 1
ATOM 1538 N N . GLN A 1 200 ? -22.909 -6.681 17.409 1.00 88.94 200 GLN A N 1
ATOM 1539 C CA . GLN A 1 200 ? -24.287 -7.120 17.623 1.00 88.94 200 GLN A CA 1
ATOM 1540 C C . GLN A 1 200 ? -25.202 -6.721 16.456 1.00 88.94 200 GLN A C 1
ATOM 1542 O O . GLN A 1 200 ? -25.080 -5.639 15.882 1.00 88.94 200 GLN A O 1
ATOM 1547 N N . GLY A 1 201 ? -26.174 -7.583 16.143 1.00 90.38 201 GLY A N 1
ATOM 1548 C CA . GLY A 1 201 ? -27.243 -7.262 15.194 1.00 90.38 201 GLY A CA 1
ATOM 1549 C C . GLY A 1 201 ? -26.792 -7.128 13.737 1.00 90.38 201 GLY A C 1
ATOM 1550 O O . GLY A 1 201 ? -27.380 -6.329 13.007 1.00 90.38 201 GLY A O 1
ATOM 1551 N N . LEU A 1 202 ? -25.761 -7.876 13.324 1.00 93.12 202 LEU A N 1
ATOM 1552 C CA . LEU A 1 202 ? -25.385 -7.996 11.914 1.00 93.12 202 LEU A CA 1
ATOM 1553 C C . LEU A 1 202 ? -26.562 -8.506 11.060 1.00 93.12 202 LEU A C 1
ATOM 1555 O O . LEU A 1 202 ? -27.329 -9.357 11.528 1.00 93.12 202 LEU A O 1
ATOM 1559 N N . PRO A 1 203 ? -26.696 -8.036 9.806 1.00 93.75 203 PRO A N 1
ATOM 1560 C CA . PRO A 1 203 ? -27.665 -8.584 8.866 1.00 93.75 203 PRO A CA 1
ATOM 1561 C C . PRO A 1 203 ? -27.469 -10.091 8.661 1.00 93.75 203 PRO A C 1
ATOM 1563 O O . PRO A 1 203 ? -26.345 -10.590 8.628 1.00 93.75 203 PRO A O 1
ATOM 1566 N N . LYS A 1 204 ? -28.572 -10.823 8.481 1.00 95.25 204 LYS A N 1
ATOM 1567 C CA . LYS A 1 204 ? -28.531 -12.230 8.061 1.00 95.25 204 LYS A CA 1
ATOM 1568 C C . LYS A 1 204 ? -28.417 -12.285 6.537 1.00 95.25 204 LYS A C 1
ATOM 1570 O O . LYS A 1 204 ? -29.434 -12.303 5.853 1.00 95.25 204 LYS A O 1
ATOM 1575 N N . ASP A 1 205 ? -27.192 -12.290 6.023 1.00 97.31 205 ASP A N 1
ATOM 1576 C CA . ASP A 1 205 ? -26.890 -12.347 4.586 1.00 97.31 205 ASP A CA 1
ATOM 1577 C C . ASP A 1 205 ? -25.817 -13.418 4.324 1.00 97.31 205 ASP A C 1
ATOM 1579 O O . ASP A 1 205 ? -24.850 -13.535 5.075 1.00 97.31 205 ASP A O 1
ATOM 1583 N N . ASN A 1 206 ? -25.991 -14.226 3.275 1.00 97.12 206 ASN A N 1
ATOM 1584 C CA . ASN A 1 206 ? -25.083 -15.332 2.946 1.00 97.12 206 ASN A CA 1
ATOM 1585 C C . ASN A 1 206 ? -23.724 -14.867 2.395 1.00 97.12 206 ASN A C 1
ATOM 1587 O O . ASN A 1 206 ? -22.799 -15.673 2.290 1.00 97.12 206 ASN A O 1
ATOM 1591 N N . ARG A 1 207 ? -23.598 -13.583 2.048 1.00 98.12 207 ARG A N 1
ATOM 1592 C CA . ARG A 1 207 ? -22.340 -12.940 1.665 1.00 98.12 207 ARG A CA 1
ATOM 1593 C C . ARG A 1 207 ? -21.480 -12.585 2.876 1.00 98.12 207 ARG A C 1
ATOM 1595 O O . ARG A 1 207 ? -20.312 -12.264 2.689 1.00 98.12 207 ARG A O 1
ATOM 1602 N N . ILE A 1 208 ? -22.029 -12.624 4.093 1.00 98.00 208 ILE A N 1
ATOM 1603 C CA . ILE A 1 208 ? -21.307 -12.292 5.324 1.00 98.00 208 ILE A CA 1
ATOM 1604 C C . ILE A 1 208 ? -20.716 -13.562 5.940 1.00 98.00 208 ILE A C 1
ATOM 1606 O O . ILE A 1 208 ? -21.416 -14.543 6.188 1.00 98.00 208 ILE A O 1
ATOM 1610 N N . ARG A 1 209 ? -19.418 -13.520 6.239 1.00 96.75 209 ARG A N 1
ATOM 1611 C CA . ARG A 1 209 ? -18.678 -14.553 6.965 1.00 96.75 209 ARG A CA 1
ATOM 1612 C C . ARG A 1 209 ? -17.956 -13.934 8.151 1.00 96.75 209 ARG A C 1
ATOM 1614 O O . ARG A 1 209 ? -17.484 -12.802 8.085 1.00 96.75 209 ARG A O 1
ATOM 1621 N N . CYS A 1 210 ? -17.829 -14.709 9.217 1.00 94.75 210 CYS A N 1
ATOM 1622 C CA . CYS A 1 210 ? -17.151 -14.291 10.434 1.00 94.75 210 CYS A CA 1
ATOM 1623 C C . CYS A 1 210 ? -16.024 -15.272 10.745 1.00 94.75 210 CYS A C 1
ATOM 1625 O O . CYS A 1 210 ? -16.234 -16.483 10.710 1.00 94.75 210 CYS A O 1
ATOM 1627 N N . ILE A 1 211 ? -14.845 -14.742 11.049 1.00 93.50 211 ILE A N 1
ATOM 1628 C CA . ILE A 1 211 ? -13.682 -15.495 11.509 1.00 93.50 211 ILE A CA 1
ATOM 1629 C C . ILE A 1 211 ? -13.372 -15.006 12.917 1.00 93.50 211 ILE A C 1
ATOM 1631 O O . ILE A 1 211 ? -13.013 -13.839 13.107 1.00 93.50 211 ILE A O 1
ATOM 1635 N N . ASP A 1 212 ? -13.513 -15.891 13.896 1.00 85.12 212 ASP A N 1
ATOM 1636 C CA . ASP A 1 212 ? -13.010 -15.626 15.239 1.00 85.12 212 ASP A CA 1
ATOM 1637 C C . ASP A 1 212 ? -11.560 -16.104 15.356 1.00 85.12 212 ASP A C 1
ATOM 1639 O O . ASP A 1 212 ? -11.122 -16.985 14.613 1.00 85.12 212 ASP A O 1
ATOM 1643 N N . LEU A 1 213 ? -10.801 -15.498 16.261 1.00 79.69 213 LEU A N 1
ATOM 1644 C CA . LEU A 1 213 ? -9.480 -16.007 16.605 1.00 79.69 213 LEU A CA 1
ATOM 1645 C C . LEU A 1 213 ? -9.639 -17.115 17.648 1.00 79.69 213 LEU A C 1
ATOM 1647 O O . LEU A 1 213 ? -10.441 -16.989 18.567 1.00 79.69 213 LEU A O 1
ATOM 1651 N N . ASP A 1 214 ? -8.822 -18.164 17.544 1.00 71.12 214 ASP A N 1
ATOM 1652 C CA . ASP A 1 214 ? -8.874 -19.338 18.433 1.00 71.12 214 ASP A CA 1
ATOM 1653 C C . ASP A 1 214 ? -8.676 -19.001 19.929 1.00 71.12 214 ASP A C 1
ATOM 1655 O O . ASP A 1 214 ? -8.944 -19.822 20.804 1.00 71.12 214 ASP A O 1
ATOM 1659 N N . SER A 1 215 ? -8.199 -17.791 20.240 1.00 63.72 215 SER A N 1
ATOM 1660 C CA . SER A 1 215 ? -7.971 -17.298 21.597 1.00 63.72 215 SER A CA 1
ATOM 1661 C C . SER A 1 215 ? -8.257 -15.800 21.704 1.00 63.72 215 SER A C 1
ATOM 1663 O O . SER A 1 215 ? -7.907 -15.038 20.797 1.00 63.72 215 SER A O 1
ATOM 1665 N N . SER A 1 216 ? -8.798 -15.361 22.846 1.00 60.19 216 SER A N 1
ATOM 1666 C CA . SER A 1 216 ? -8.883 -13.938 23.192 1.00 60.19 216 SER A CA 1
ATOM 1667 C C . SER A 1 216 ? -7.481 -13.330 23.186 1.00 60.19 216 SER A C 1
ATOM 1669 O O . SER A 1 216 ? -6.630 -13.730 23.980 1.00 60.19 216 SER A O 1
ATOM 1671 N N . GLU A 1 217 ? -7.230 -12.388 22.283 1.00 62.12 217 GLU A N 1
ATOM 1672 C CA . GLU A 1 217 ? -5.887 -11.859 22.065 1.00 62.12 217 GLU A CA 1
ATOM 1673 C C . GLU A 1 217 ? -5.796 -10.415 22.601 1.00 62.12 217 GLU A C 1
ATOM 1675 O O . GLU A 1 217 ? -6.550 -9.546 22.148 1.00 62.12 217 GLU A O 1
ATOM 1680 N N . PRO A 1 218 ? -4.922 -10.151 23.592 1.00 57.84 218 PRO A N 1
ATOM 1681 C CA . PRO A 1 218 ? -4.882 -8.866 24.283 1.00 57.84 218 PRO A CA 1
ATOM 1682 C C . PRO A 1 218 ? -4.177 -7.736 23.510 1.00 57.84 218 PRO A C 1
ATOM 1684 O O . PRO A 1 218 ? -4.396 -6.573 23.836 1.00 57.84 218 PRO A O 1
ATOM 1687 N N . ARG A 1 219 ? -3.343 -7.999 22.495 1.00 62.31 219 ARG A N 1
ATOM 1688 C CA . ARG A 1 219 ? -2.464 -6.996 21.850 1.00 62.31 219 ARG A CA 1
ATOM 1689 C C . ARG A 1 219 ? -2.928 -6.511 20.474 1.00 62.31 219 ARG A C 1
ATOM 1691 O O . ARG A 1 219 ? -2.247 -5.709 19.843 1.00 62.31 219 ARG A O 1
ATOM 1698 N N . GLY A 1 220 ? -4.090 -6.949 20.005 1.00 74.56 220 GLY A N 1
ATOM 1699 C CA . GLY A 1 220 ? -4.620 -6.607 18.692 1.00 74.56 220 GLY A CA 1
ATOM 1700 C C . GLY A 1 220 ? -3.778 -7.185 17.554 1.00 74.56 220 GLY A C 1
ATOM 1701 O O . GLY A 1 220 ? -3.127 -6.435 16.831 1.00 74.56 220 GLY A O 1
ATOM 1702 N N . TRP A 1 221 ? -3.829 -8.506 17.353 1.00 86.62 221 TRP A N 1
ATOM 1703 C CA . TRP A 1 221 ? -3.101 -9.225 16.290 1.00 86.62 221 TRP A CA 1
ATOM 1704 C C . TRP A 1 221 ? -3.594 -8.929 14.854 1.00 86.62 221 TRP A C 1
ATOM 1706 O O . TRP A 1 221 ? -4.141 -9.775 14.145 1.00 86.62 221 TRP A O 1
ATOM 1716 N N . ILE A 1 222 ? -3.428 -7.682 14.422 1.00 89.69 222 ILE A N 1
ATOM 1717 C CA . ILE A 1 222 ? -3.958 -7.131 13.171 1.00 89.69 222 ILE A CA 1
ATOM 1718 C C . ILE A 1 222 ? -3.412 -7.823 11.918 1.00 89.69 222 ILE A C 1
ATOM 1720 O O . ILE A 1 222 ? -4.168 -8.081 10.980 1.00 89.69 222 ILE A O 1
ATOM 1724 N N . THR A 1 223 ? -2.126 -8.156 11.917 1.00 93.44 223 THR A N 1
ATOM 1725 C CA . THR A 1 223 ? -1.434 -8.799 10.794 1.00 93.44 223 THR A CA 1
ATOM 1726 C C . THR A 1 223 ? -2.013 -10.180 10.505 1.00 93.44 223 THR A C 1
ATOM 1728 O O . THR A 1 223 ? -2.441 -10.442 9.380 1.00 93.44 223 THR A O 1
ATOM 1731 N N . ARG A 1 224 ? -2.156 -11.023 11.538 1.00 93.50 224 ARG A N 1
ATOM 1732 C CA . ARG A 1 224 ? -2.810 -12.336 11.440 1.00 93.50 224 ARG A CA 1
ATOM 1733 C C . ARG A 1 224 ? -4.258 -12.219 10.983 1.00 93.50 224 ARG A C 1
ATOM 1735 O O . ARG A 1 224 ? -4.666 -12.956 10.095 1.00 93.50 224 ARG A O 1
ATOM 1742 N N . LYS A 1 225 ? -5.036 -11.271 11.520 1.00 95.00 225 LYS A N 1
ATOM 1743 C CA . LYS A 1 225 ? -6.428 -11.056 11.079 1.00 95.00 225 LYS A CA 1
ATOM 1744 C C . LYS A 1 225 ? -6.515 -10.756 9.578 1.00 95.00 225 LYS A C 1
ATOM 1746 O O . LYS A 1 225 ? -7.314 -11.373 8.880 1.00 95.00 225 LYS A O 1
ATOM 1751 N N . LYS A 1 226 ? -5.677 -9.849 9.063 1.00 97.69 226 LYS A N 1
ATOM 1752 C CA . LYS A 1 226 ? -5.631 -9.523 7.626 1.00 97.69 226 LYS A CA 1
ATOM 1753 C C . LYS A 1 226 ? -5.188 -10.717 6.780 1.00 97.69 226 LYS A C 1
ATOM 1755 O O . LYS A 1 226 ? -5.801 -10.979 5.749 1.00 97.69 226 LYS A O 1
ATOM 1760 N N . ASN A 1 227 ? -4.181 -11.467 7.231 1.00 98.00 227 ASN A N 1
ATOM 1761 C CA . ASN A 1 227 ? -3.727 -12.679 6.550 1.00 98.00 227 ASN A CA 1
ATOM 1762 C C . ASN A 1 227 ? -4.809 -13.765 6.508 1.00 98.00 227 ASN A C 1
ATOM 1764 O O . ASN A 1 227 ? -5.019 -14.351 5.449 1.00 98.00 227 ASN A O 1
ATOM 1768 N N . LEU A 1 228 ? -5.529 -13.998 7.610 1.00 97.38 228 LEU A N 1
ATOM 1769 C CA . LEU A 1 228 ? -6.651 -14.941 7.670 1.00 97.38 228 LEU A CA 1
ATOM 1770 C C . LEU A 1 228 ? -7.764 -14.544 6.702 1.00 97.38 228 LEU A C 1
ATOM 1772 O O . LEU A 1 228 ? -8.231 -15.378 5.931 1.00 97.38 228 LEU A O 1
ATOM 1776 N N . ILE A 1 229 ? -8.142 -13.262 6.681 1.00 98.38 229 ILE A N 1
ATOM 1777 C CA . ILE A 1 229 ? -9.121 -12.763 5.713 1.00 98.38 229 ILE A CA 1
ATOM 1778 C C . ILE A 1 229 ? -8.643 -13.024 4.278 1.00 98.38 229 ILE A C 1
ATOM 1780 O O . ILE A 1 229 ? -9.398 -13.559 3.473 1.00 98.38 229 ILE A O 1
ATOM 1784 N N . ALA A 1 230 ? -7.399 -12.676 3.943 1.00 98.31 230 ALA A N 1
ATOM 1785 C CA . ALA A 1 230 ? -6.875 -12.857 2.590 1.00 98.31 230 ALA A CA 1
ATOM 1786 C C . ALA A 1 230 ? -6.742 -14.345 2.202 1.00 98.31 230 ALA A C 1
ATOM 1788 O O . ALA A 1 230 ? -6.882 -14.713 1.032 1.00 98.31 230 ALA A O 1
ATOM 1789 N N . ALA A 1 231 ? -6.469 -15.217 3.176 1.00 98.00 231 ALA A N 1
ATOM 1790 C CA . ALA A 1 231 ? -6.432 -16.661 2.981 1.00 98.00 231 ALA A CA 1
ATOM 1791 C C . ALA A 1 231 ? -7.822 -17.213 2.626 1.00 98.00 231 ALA A C 1
ATOM 1793 O O . ALA A 1 231 ? -7.928 -17.965 1.652 1.00 98.00 231 ALA A O 1
ATOM 1794 N N . GLU A 1 232 ? -8.849 -16.771 3.356 1.00 97.94 232 GLU A N 1
ATOM 1795 C CA . GLU A 1 232 ? -10.254 -17.190 3.245 1.00 97.94 232 GLU A CA 1
ATOM 1796 C C . GLU A 1 232 ? -11.051 -16.478 2.148 1.00 97.94 232 GLU A C 1
ATOM 1798 O O . GLU A 1 232 ? -12.166 -16.902 1.828 1.00 97.94 232 GLU A O 1
ATOM 1803 N N . ALA A 1 233 ? -10.493 -15.411 1.578 1.00 98.50 233 ALA A N 1
ATOM 1804 C CA . ALA A 1 233 ? -11.112 -14.646 0.513 1.00 98.50 233 ALA A CA 1
ATOM 1805 C C . ALA A 1 233 ? -11.437 -15.531 -0.697 1.00 98.50 233 ALA A C 1
ATOM 1807 O O . ALA A 1 233 ? -10.610 -16.318 -1.158 1.00 98.50 233 ALA A O 1
ATOM 1808 N N . ARG A 1 234 ? -12.631 -15.379 -1.254 1.00 98.19 234 ARG A N 1
ATOM 1809 C CA . ARG A 1 234 ? -13.106 -16.020 -2.477 1.00 98.19 234 ARG A CA 1
ATOM 1810 C C . ARG A 1 234 ? -12.582 -15.312 -3.717 1.00 98.19 234 ARG A C 1
ATOM 1812 O O . ARG A 1 234 ? -12.150 -15.999 -4.637 1.00 98.19 234 ARG A O 1
ATOM 1819 N N . TYR A 1 235 ? -12.625 -13.984 -3.730 1.00 98.56 235 TYR A N 1
ATOM 1820 C CA . TYR A 1 235 ? -12.319 -13.182 -4.911 1.00 98.56 235 TYR A CA 1
ATOM 1821 C C . TYR A 1 235 ? -10.880 -12.675 -4.910 1.00 98.56 235 TYR A C 1
ATOM 1823 O O . TYR A 1 235 ? -10.212 -12.640 -3.872 1.00 98.56 235 TYR A O 1
ATOM 1831 N N . GLU A 1 236 ? -10.396 -12.287 -6.086 1.00 98.25 236 GLU A N 1
ATOM 1832 C CA . GLU A 1 236 ? -9.058 -11.736 -6.245 1.00 98.25 236 GLU A CA 1
ATOM 1833 C C . GLU A 1 236 ? -8.967 -10.295 -5.740 1.00 98.25 236 GLU A C 1
ATOM 1835 O O . GLU A 1 236 ? -7.957 -9.931 -5.136 1.00 98.25 236 GLU A O 1
ATOM 1840 N N . ASN A 1 237 ? -9.984 -9.459 -5.970 1.00 98.69 237 ASN A N 1
ATOM 1841 C CA . ASN A 1 237 ? -9.946 -8.078 -5.493 1.00 98.69 237 ASN A CA 1
ATOM 1842 C C . ASN A 1 237 ? -10.229 -8.050 -3.988 1.00 98.69 237 ASN A C 1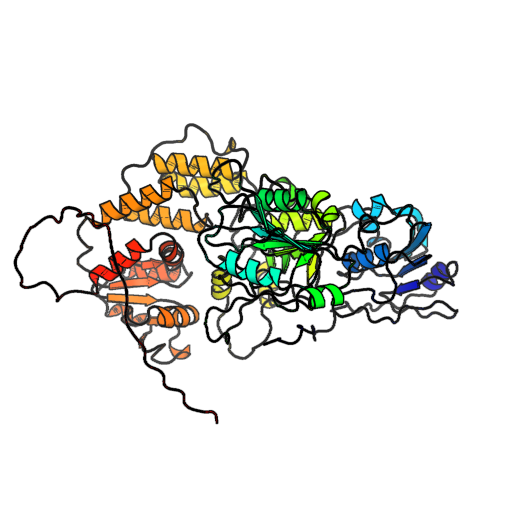
ATOM 1844 O O . ASN A 1 237 ? -11.322 -8.398 -3.537 1.00 98.69 237 ASN A O 1
ATOM 1848 N N . LEU A 1 238 ? -9.236 -7.631 -3.207 1.00 98.62 238 LEU A N 1
ATOM 1849 C CA . LEU A 1 238 ? -9.325 -7.518 -1.759 1.00 98.62 238 LEU A CA 1
ATOM 1850 C C . LEU A 1 238 ? -9.404 -6.057 -1.343 1.00 98.62 238 LEU A C 1
ATOM 1852 O O . LEU A 1 238 ? -8.596 -5.236 -1.774 1.00 98.62 238 LEU A O 1
ATOM 1856 N N . CYS A 1 239 ? -10.312 -5.768 -0.418 1.00 98.69 239 CYS A N 1
ATOM 1857 C CA . CYS A 1 239 ? -10.342 -4.518 0.324 1.00 98.69 239 CYS A CA 1
ATOM 1858 C C . CYS A 1 239 ? -10.274 -4.839 1.823 1.00 98.69 239 CYS A C 1
ATOM 1860 O O . CYS A 1 239 ? -11.256 -5.299 2.398 1.00 98.69 239 CYS A O 1
ATOM 1862 N N . LEU A 1 240 ? -9.120 -4.637 2.460 1.00 98.56 240 LEU A N 1
ATOM 1863 C CA . LEU A 1 240 ? -8.884 -4.929 3.878 1.00 98.56 240 LEU A CA 1
ATOM 1864 C C . LEU A 1 240 ? -8.883 -3.630 4.684 1.00 98.56 240 LEU A C 1
ATOM 1866 O O . LEU A 1 240 ? -8.133 -2.709 4.368 1.00 98.56 240 LEU A O 1
ATOM 1870 N N . MET A 1 241 ? -9.690 -3.545 5.737 1.00 97.12 241 MET A N 1
ATOM 1871 C CA . MET A 1 241 ? -9.894 -2.296 6.471 1.00 97.12 241 MET A CA 1
ATOM 1872 C C . MET A 1 241 ? -10.234 -2.507 7.945 1.00 97.12 241 MET A C 1
ATOM 1874 O O . MET A 1 241 ? -10.715 -3.563 8.351 1.00 97.12 241 MET A O 1
ATOM 1878 N N . HIS A 1 242 ? -10.030 -1.471 8.753 1.00 94.94 242 HIS A N 1
ATOM 1879 C CA . HIS A 1 242 ? -10.643 -1.391 10.082 1.00 94.94 242 HIS A CA 1
ATOM 1880 C C . HIS A 1 242 ? -12.120 -0.996 9.993 1.00 94.94 242 HIS A C 1
ATOM 1882 O O . HIS A 1 242 ? -12.512 -0.254 9.099 1.00 94.94 242 HIS A O 1
ATOM 1888 N N . ASP A 1 243 ? -12.906 -1.361 11.002 1.00 93.50 243 ASP A N 1
ATOM 1889 C CA . ASP A 1 243 ? -14.325 -1.001 11.160 1.00 93.50 243 ASP A CA 1
ATOM 1890 C C . ASP A 1 243 ? -14.636 0.501 11.324 1.00 93.50 243 ASP A C 1
ATOM 1892 O O . ASP A 1 243 ? -15.797 0.877 11.443 1.00 93.50 243 ASP A O 1
ATOM 1896 N N . ARG A 1 244 ? -13.626 1.375 11.332 1.00 91.81 244 ARG A N 1
ATOM 1897 C CA . ARG A 1 244 ? -13.773 2.822 11.566 1.00 91.81 244 ARG A CA 1
ATOM 1898 C C . ARG A 1 244 ? -13.872 3.667 10.300 1.00 91.81 244 ARG A C 1
ATOM 1900 O O . ARG A 1 244 ? -13.893 4.888 10.422 1.00 91.81 244 ARG A O 1
ATOM 1907 N N . PHE A 1 245 ? -13.868 3.068 9.115 1.00 94.25 245 PHE A N 1
ATOM 1908 C CA . PHE A 1 245 ? -13.994 3.811 7.861 1.00 94.25 245 PHE A CA 1
ATOM 1909 C C . PHE A 1 245 ? -15.446 3.863 7.391 1.00 94.25 245 PHE A C 1
ATOM 1911 O O . PHE A 1 245 ? -16.220 2.935 7.591 1.00 94.25 245 PHE A O 1
ATOM 1918 N N . GLU A 1 246 ? -15.821 4.954 6.745 1.00 93.81 246 GLU A N 1
ATOM 1919 C CA . GLU A 1 246 ? -17.006 5.001 5.903 1.00 93.81 246 GLU A CA 1
ATOM 1920 C C . GLU A 1 246 ? -16.567 4.766 4.462 1.00 93.81 246 GLU A C 1
ATOM 1922 O O . GLU A 1 246 ? -15.735 5.508 3.929 1.00 93.81 246 GLU A O 1
ATOM 1927 N N . ILE A 1 247 ? -17.121 3.720 3.853 1.00 94.06 247 ILE A N 1
ATOM 1928 C CA . ILE A 1 247 ? -16.882 3.398 2.451 1.00 94.06 247 ILE A CA 1
ATOM 1929 C C . ILE A 1 247 ? -17.877 4.193 1.607 1.00 94.06 247 ILE A C 1
ATOM 1931 O O . ILE A 1 247 ? -19.081 4.113 1.869 1.00 94.06 247 ILE A O 1
ATOM 1935 N N . PRO A 1 248 ? -17.404 4.983 0.632 1.00 94.06 248 PRO A N 1
ATOM 1936 C CA . PRO A 1 248 ? -18.289 5.802 -0.173 1.00 94.06 248 PRO A CA 1
ATOM 1937 C C . PRO A 1 248 ? -19.078 4.936 -1.157 1.00 94.06 248 PRO A C 1
ATOM 1939 O O . PRO A 1 248 ? -18.644 3.859 -1.563 1.00 94.06 248 PRO A O 1
ATOM 1942 N N . GLU A 1 249 ? -20.246 5.429 -1.561 1.00 93.94 249 GLU A N 1
ATOM 1943 C CA . GLU A 1 249 ? -21.146 4.686 -2.448 1.00 93.94 249 GLU A CA 1
ATOM 1944 C C . GLU A 1 249 ? -20.565 4.494 -3.853 1.00 93.94 249 GLU A C 1
ATOM 1946 O O . GLU A 1 249 ? -20.887 3.504 -4.496 1.00 93.94 249 GLU A O 1
ATOM 1951 N N . ASN A 1 250 ? -19.656 5.381 -4.279 1.00 94.50 250 ASN A N 1
ATOM 1952 C CA . ASN A 1 250 ? -18.983 5.326 -5.577 1.00 94.50 250 ASN A CA 1
ATOM 1953 C C . ASN A 1 250 ? -17.712 4.446 -5.587 1.00 94.50 250 ASN A C 1
ATOM 1955 O O . ASN A 1 250 ? -16.827 4.645 -6.421 1.00 94.50 250 ASN A O 1
ATOM 1959 N N . PHE A 1 251 ? -17.543 3.546 -4.610 1.00 97.06 251 PHE A N 1
ATOM 1960 C CA . PHE A 1 251 ? -16.323 2.742 -4.474 1.00 97.06 251 PHE A CA 1
ATOM 1961 C C . PHE A 1 251 ? -16.038 1.906 -5.727 1.00 97.06 251 PHE A C 1
ATOM 1963 O O . PHE A 1 251 ? -14.895 1.842 -6.176 1.00 97.06 251 PHE A O 1
ATOM 1970 N N . ILE A 1 252 ? -17.067 1.272 -6.294 1.00 97.25 252 ILE A N 1
ATOM 1971 C CA . ILE A 1 252 ? -16.915 0.398 -7.461 1.00 97.25 252 ILE A CA 1
ATOM 1972 C C . ILE A 1 252 ? -16.531 1.222 -8.689 1.00 97.25 252 ILE A C 1
ATOM 1974 O O . ILE A 1 252 ? -15.550 0.895 -9.349 1.00 97.25 252 ILE A O 1
ATOM 1978 N N . GLU A 1 253 ? -17.214 2.337 -8.927 1.00 95.94 253 GLU A N 1
ATOM 1979 C CA . GLU A 1 253 ? -16.930 3.268 -10.018 1.00 95.94 253 GLU A CA 1
ATOM 1980 C C . GLU A 1 253 ? -15.511 3.840 -9.904 1.00 95.94 253 GLU A C 1
ATOM 1982 O O . GLU A 1 253 ? -14.796 3.940 -10.898 1.00 95.94 253 GLU A O 1
ATOM 1987 N N . ALA A 1 254 ? -15.060 4.165 -8.688 1.00 95.00 254 ALA A N 1
ATOM 1988 C CA . ALA A 1 254 ? -13.697 4.627 -8.434 1.00 95.00 254 ALA A CA 1
ATOM 1989 C C . ALA A 1 254 ? -12.641 3.548 -8.725 1.00 95.00 254 ALA A C 1
ATOM 1991 O O . ALA A 1 254 ? -11.526 3.863 -9.148 1.00 95.00 254 ALA A O 1
ATOM 1992 N N . MET A 1 255 ? -12.964 2.274 -8.497 1.00 95.88 255 MET A N 1
ATOM 1993 C CA . MET A 1 255 ? -12.081 1.159 -8.839 1.00 95.88 255 MET A CA 1
ATOM 1994 C C . MET A 1 255 ? -12.085 0.846 -10.335 1.00 95.88 255 MET A C 1
ATOM 1996 O O . MET A 1 255 ? -11.036 0.526 -10.889 1.00 95.88 255 MET A O 1
ATOM 2000 N N . GLU A 1 256 ? -13.228 0.971 -11.003 1.00 93.81 256 GLU A N 1
ATOM 2001 C CA . GLU A 1 256 ? -13.327 0.848 -12.459 1.00 93.81 256 GLU A CA 1
ATOM 2002 C C . GLU A 1 256 ? -12.558 1.965 -13.167 1.00 93.81 256 GLU A C 1
ATOM 2004 O O . GLU A 1 256 ? -11.821 1.682 -14.109 1.00 93.81 256 GLU A O 1
ATOM 2009 N N . ALA A 1 257 ? -12.659 3.201 -12.666 1.00 91.38 257 ALA A N 1
ATOM 2010 C CA . ALA A 1 257 ? -11.902 4.346 -13.161 1.00 91.38 257 ALA A CA 1
ATOM 2011 C C . ALA A 1 257 ? -10.388 4.165 -12.980 1.00 91.38 257 ALA A C 1
ATOM 2013 O O . ALA A 1 257 ? -9.626 4.504 -13.879 1.00 91.38 257 ALA A O 1
ATOM 2014 N N . TYR A 1 258 ? -9.953 3.593 -11.850 1.00 91.88 258 TYR A N 1
ATOM 2015 C CA . TYR A 1 258 ? -8.541 3.258 -11.635 1.00 91.88 258 TYR A CA 1
ATOM 2016 C C . TYR A 1 258 ? -8.057 2.132 -12.562 1.00 91.88 258 TYR A C 1
ATOM 2018 O O . TYR A 1 258 ? -6.885 2.074 -12.920 1.00 91.88 258 TYR A O 1
ATOM 2026 N N . GLY A 1 259 ? -8.942 1.209 -12.929 1.00 92.81 259 GLY A N 1
ATOM 2027 C CA . GLY A 1 259 ? -8.619 0.054 -13.752 1.00 92.81 259 GLY A CA 1
ATOM 2028 C C . GLY A 1 259 ? -8.153 -1.170 -12.950 1.00 92.81 259 GLY A C 1
ATOM 2029 O O . GLY A 1 259 ? -7.826 -1.094 -11.764 1.00 92.81 259 GLY A O 1
ATOM 2030 N N . PRO A 1 260 ? -8.129 -2.355 -13.586 1.00 93.31 260 PRO A N 1
ATOM 2031 C CA . PRO A 1 260 ? -7.946 -3.630 -12.891 1.00 93.31 260 PRO A CA 1
ATOM 2032 C C . PRO A 1 260 ? -6.487 -3.946 -12.529 1.00 93.31 260 PRO A C 1
ATOM 2034 O O . PRO A 1 260 ? -6.245 -4.843 -11.716 1.00 93.31 260 PRO A O 1
ATOM 2037 N N . CYS A 1 261 ? -5.521 -3.242 -13.127 1.00 94.12 261 CYS A N 1
ATOM 2038 C CA . CYS A 1 261 ? -4.089 -3.476 -12.960 1.00 94.12 261 CYS A CA 1
ATOM 2039 C C . CYS A 1 261 ? -3.521 -2.635 -11.809 1.00 94.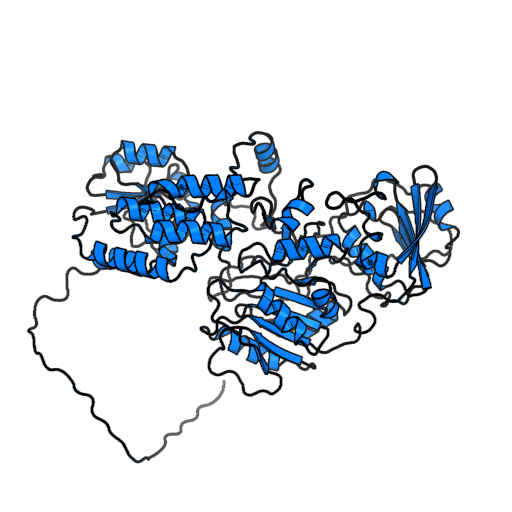12 261 CYS A C 1
ATOM 2041 O O . CYS A 1 261 ? -2.836 -1.636 -12.014 1.00 94.12 261 CYS A O 1
ATOM 2043 N N . PHE A 1 262 ? -3.805 -3.051 -10.577 1.00 94.44 262 PHE A N 1
ATOM 2044 C CA . PHE A 1 262 ? -3.317 -2.378 -9.377 1.00 94.44 262 PHE A CA 1
ATOM 2045 C C . PHE A 1 262 ? -2.448 -3.280 -8.499 1.00 94.44 262 PHE A C 1
ATOM 2047 O O . PHE A 1 262 ? -2.649 -4.492 -8.427 1.00 94.44 262 PHE A O 1
ATOM 2054 N N . ALA A 1 263 ? -1.482 -2.651 -7.826 1.00 95.19 263 ALA A N 1
ATOM 2055 C CA . ALA A 1 263 ? -0.606 -3.267 -6.836 1.00 95.19 263 ALA A CA 1
ATOM 2056 C C . ALA A 1 263 ? -1.238 -3.180 -5.431 1.00 95.19 263 ALA A C 1
ATOM 2058 O O . ALA A 1 263 ? -2.247 -3.830 -5.153 1.00 95.19 263 ALA A O 1
ATOM 2059 N N . TYR A 1 264 ? -0.672 -2.357 -4.547 1.00 97.00 264 TYR A N 1
ATOM 2060 C CA . TYR A 1 264 ? -1.286 -1.961 -3.280 1.00 97.00 264 TYR A CA 1
ATOM 2061 C C . TYR A 1 264 ? -1.781 -0.528 -3.389 1.00 97.00 264 TYR A C 1
ATOM 2063 O O . TYR A 1 264 ? -0.990 0.382 -3.635 1.00 97.00 264 TYR A O 1
ATOM 2071 N N . LEU A 1 265 ? -3.077 -0.322 -3.187 1.00 96.69 265 LEU A N 1
ATOM 2072 C CA . LEU A 1 265 ? -3.687 0.997 -3.146 1.00 96.69 265 LEU A CA 1
ATOM 2073 C C . LEU A 1 265 ? -4.160 1.335 -1.734 1.00 96.69 265 LEU A C 1
ATOM 2075 O O . LEU A 1 265 ? -4.609 0.479 -0.971 1.00 96.69 265 LEU A O 1
ATOM 2079 N N . THR A 1 266 ? -4.106 2.621 -1.434 1.00 96.06 266 THR A N 1
ATOM 2080 C CA . THR A 1 266 ? -4.897 3.284 -0.394 1.00 96.06 266 THR A CA 1
ATOM 2081 C C . THR A 1 266 ? -5.745 4.374 -1.049 1.00 96.06 266 THR A C 1
ATOM 2083 O O . THR A 1 266 ? -5.751 4.504 -2.273 1.00 96.06 266 THR A O 1
ATOM 2086 N N . ALA A 1 267 ? -6.452 5.172 -0.262 1.00 93.75 267 ALA A N 1
ATOM 2087 C CA . ALA A 1 267 ? -7.185 6.332 -0.746 1.00 93.75 267 ALA A CA 1
ATOM 2088 C C . ALA A 1 267 ? -6.953 7.538 0.171 1.00 93.75 267 ALA A C 1
ATOM 2090 O O . ALA A 1 267 ? -6.734 7.349 1.375 1.00 93.75 267 ALA A O 1
ATOM 2091 N N . PRO A 1 268 ? -7.036 8.773 -0.360 1.00 91.12 268 PRO A N 1
ATOM 2092 C CA . PRO A 1 268 ? -7.112 9.976 0.447 1.00 91.12 268 PRO A CA 1
ATOM 2093 C C . PRO A 1 268 ? -8.153 9.811 1.546 1.00 91.12 268 PRO A C 1
ATOM 2095 O O . PRO A 1 268 ? -9.336 9.580 1.286 1.00 91.12 268 PRO A O 1
ATOM 2098 N N . THR A 1 269 ? -7.704 9.890 2.788 1.00 90.88 269 THR A N 1
ATOM 2099 C CA . THR A 1 269 ? -8.533 9.615 3.952 1.00 90.88 269 THR A CA 1
ATOM 2100 C C . THR A 1 269 ? -8.585 10.842 4.833 1.00 90.88 269 THR A C 1
ATOM 2102 O O . THR A 1 269 ? -7.568 11.471 5.129 1.00 90.88 269 THR A O 1
ATOM 2105 N N . PHE A 1 270 ? -9.784 11.165 5.307 1.00 87.75 270 PHE A N 1
ATOM 2106 C CA . PHE A 1 270 ? -10.001 12.345 6.129 1.00 87.75 270 PHE A CA 1
ATOM 2107 C C . PHE A 1 270 ? -10.766 12.038 7.407 1.00 87.75 270 PHE A C 1
ATOM 2109 O O . PHE A 1 270 ? -11.601 11.138 7.461 1.00 87.75 270 PHE A O 1
ATOM 2116 N N . TYR A 1 271 ? -10.491 12.818 8.442 1.00 84.38 271 TYR A N 1
ATOM 2117 C CA . TYR A 1 271 ? -11.244 12.832 9.686 1.00 84.38 271 TYR A CA 1
ATOM 2118 C C . TYR A 1 271 ? -11.868 14.209 9.896 1.00 84.38 271 TYR A C 1
ATOM 2120 O O . TYR A 1 271 ? -11.236 15.234 9.640 1.00 84.38 271 TYR A O 1
ATOM 2128 N N . PHE A 1 272 ? -13.102 14.212 10.390 1.00 80.88 272 PHE A N 1
ATOM 2129 C CA . PHE A 1 272 ? -13.861 15.417 10.698 1.00 80.88 272 PHE A CA 1
ATOM 2130 C C . PHE A 1 272 ? -14.230 15.361 12.186 1.00 80.88 272 PHE A C 1
ATOM 2132 O O . PHE A 1 272 ? -15.046 14.515 12.554 1.00 80.88 272 PHE A O 1
ATOM 2139 N N . PRO A 1 273 ? -13.623 16.189 13.058 1.00 69.25 273 PRO A N 1
ATOM 2140 C CA . PRO A 1 273 ? -13.899 16.156 14.495 1.00 69.25 273 PRO A CA 1
ATOM 2141 C C . PRO A 1 273 ? -15.292 16.666 14.846 1.00 69.25 273 PRO A C 1
ATOM 2143 O O . PRO A 1 273 ? -15.811 16.336 15.906 1.00 69.25 273 PRO A O 1
ATOM 2146 N N . GLU A 1 274 ? -15.889 17.466 13.968 1.00 71.44 274 GLU A N 1
ATOM 2147 C CA . GLU A 1 274 ? -17.161 18.127 14.211 1.00 71.44 274 GLU A CA 1
ATOM 2148 C C . GLU A 1 274 ? -18.255 17.579 13.298 1.00 71.44 274 GLU A C 1
ATOM 2150 O O . GLU A 1 274 ? -18.025 17.241 12.132 1.00 71.44 274 GLU A O 1
ATOM 2155 N N . ALA A 1 275 ? -19.484 17.565 13.816 1.00 65.81 275 ALA A N 1
ATOM 2156 C CA . ALA A 1 275 ? -20.661 17.116 13.077 1.00 65.81 275 ALA A CA 1
ATOM 2157 C C . ALA A 1 275 ? -20.944 17.967 11.824 1.00 65.81 275 ALA A C 1
ATOM 2159 O O . ALA A 1 275 ? -21.491 17.450 10.851 1.00 65.81 275 ALA A O 1
ATOM 2160 N N . THR A 1 276 ? -20.536 19.243 11.833 1.00 62.66 276 THR A N 1
ATOM 2161 C CA . THR A 1 276 ? -20.677 20.194 10.715 1.00 62.66 276 THR A CA 1
ATOM 2162 C C . THR A 1 276 ? -19.803 19.832 9.513 1.00 62.66 276 THR A C 1
ATOM 2164 O O . THR A 1 276 ? -20.076 20.294 8.408 1.00 62.66 276 THR A O 1
ATOM 2167 N N . ARG A 1 277 ? -18.761 19.007 9.716 1.00 71.94 277 ARG A N 1
ATOM 2168 C CA . ARG A 1 277 ? -17.777 18.581 8.704 1.00 71.94 277 ARG A CA 1
ATOM 2169 C C . ARG A 1 277 ? -17.035 19.725 8.007 1.00 71.94 277 ARG A C 1
ATOM 2171 O O . ARG A 1 277 ? -16.449 19.516 6.951 1.00 71.94 277 ARG A O 1
ATOM 2178 N N . GLN A 1 278 ? -17.022 20.917 8.595 1.00 68.81 278 GLN A N 1
ATOM 2179 C CA . GLN A 1 278 ? -16.315 22.064 8.018 1.00 68.81 278 GLN A CA 1
ATOM 2180 C C . GLN A 1 278 ? -14.795 21.927 8.150 1.00 68.81 278 GLN A C 1
ATOM 2182 O O . GLN A 1 278 ? -14.046 22.401 7.299 1.00 68.81 278 GLN A O 1
ATOM 2187 N N . LEU A 1 279 ? -14.339 21.242 9.199 1.00 69.25 279 LEU A N 1
ATOM 2188 C CA . LEU A 1 279 ? -12.927 21.089 9.509 1.00 69.25 279 LEU A CA 1
ATOM 2189 C C . LEU A 1 279 ? -12.427 19.704 9.081 1.00 69.25 279 LEU A C 1
ATOM 2191 O O . LEU A 1 279 ? -12.783 18.686 9.677 1.00 69.25 279 LEU A O 1
ATOM 2195 N N . LYS A 1 280 ? -11.621 19.673 8.017 1.00 76.25 280 LYS A N 1
ATOM 2196 C CA . LYS A 1 280 ? -11.109 18.453 7.374 1.00 76.25 280 LYS A CA 1
ATOM 2197 C C . LYS A 1 280 ? -9.654 18.215 7.772 1.00 76.25 280 LYS A C 1
ATOM 2199 O O . LYS A 1 280 ? -8.783 19.017 7.445 1.00 76.25 280 LYS A O 1
ATOM 2204 N N . TYR A 1 281 ? -9.376 17.088 8.425 1.00 75.50 281 TYR A N 1
ATOM 2205 C CA . TYR A 1 281 ? -8.012 16.650 8.732 1.00 75.50 281 TYR A CA 1
ATOM 2206 C C . TYR A 1 281 ? -7.608 15.509 7.834 1.00 75.50 281 TYR A C 1
ATOM 2208 O O . TYR A 1 281 ? -8.342 14.529 7.721 1.00 75.50 281 TYR A O 1
ATOM 2216 N N . ARG A 1 282 ? -6.408 15.590 7.262 1.00 81.31 282 ARG A N 1
ATOM 2217 C CA . ARG A 1 282 ? -5.803 14.431 6.618 1.00 81.31 282 ARG A CA 1
ATOM 2218 C C . ARG A 1 282 ? -5.537 13.349 7.663 1.00 81.31 282 ARG A C 1
ATOM 2220 O O . ARG A 1 282 ? -4.910 13.596 8.693 1.00 81.31 282 ARG A O 1
ATOM 2227 N N . TYR A 1 283 ? -6.045 12.160 7.387 1.00 84.06 283 TYR A N 1
ATOM 2228 C CA . TYR A 1 283 ? -5.780 10.957 8.153 1.00 84.06 283 TYR A CA 1
ATOM 2229 C C . TYR A 1 283 ? -4.496 10.293 7.637 1.00 84.06 283 TYR A C 1
ATOM 2231 O O . TYR A 1 283 ? -4.191 10.436 6.454 1.00 84.06 283 TYR A O 1
ATOM 2239 N N . PRO A 1 284 ? -3.739 9.558 8.469 1.00 84.31 284 PRO A N 1
ATOM 2240 C CA . PRO A 1 284 ? -2.636 8.742 7.971 1.00 84.31 284 PRO A CA 1
ATOM 2241 C C . PRO A 1 284 ? -3.153 7.687 6.985 1.00 84.31 284 PRO A C 1
ATOM 2243 O O . PRO A 1 284 ? -3.861 6.758 7.372 1.00 84.31 284 PRO A O 1
ATOM 2246 N N . ASP A 1 285 ? -2.839 7.881 5.708 1.00 89.44 285 ASP A N 1
ATOM 2247 C CA . ASP A 1 285 ? -3.298 7.056 4.591 1.00 89.44 285 ASP A CA 1
ATOM 2248 C C . ASP A 1 285 ? -2.148 6.562 3.714 1.00 89.44 285 ASP A C 1
ATOM 2250 O O . ASP A 1 285 ? -2.034 5.364 3.456 1.00 89.44 285 ASP A O 1
ATOM 2254 N N . TYR A 1 286 ? -1.303 7.489 3.275 1.00 90.56 286 TYR A N 1
ATOM 2255 C CA . TYR A 1 286 ? -0.183 7.301 2.373 1.00 90.56 286 TYR A CA 1
ATOM 2256 C C . TYR A 1 286 ? 1.005 8.113 2.879 1.00 90.56 286 TYR A C 1
ATOM 2258 O O . TYR A 1 286 ? 0.959 9.347 2.980 1.00 90.56 286 TYR A O 1
ATOM 2266 N N . GLN A 1 287 ? 2.063 7.404 3.236 1.00 88.25 287 GLN A N 1
ATOM 2267 C CA . GLN A 1 287 ? 3.226 7.961 3.907 1.00 88.25 287 GLN A CA 1
ATOM 2268 C C . GLN A 1 287 ? 4.502 7.490 3.224 1.00 88.25 287 GLN A C 1
ATOM 2270 O O . GLN A 1 287 ? 4.507 6.510 2.485 1.00 88.25 287 GLN A O 1
ATOM 2275 N N . ILE A 1 288 ? 5.589 8.208 3.472 1.00 84.44 288 ILE A N 1
ATOM 2276 C CA . ILE A 1 288 ? 6.938 7.821 3.078 1.00 84.44 288 ILE A CA 1
ATOM 2277 C C . ILE A 1 288 ? 7.732 7.541 4.338 1.00 84.44 288 ILE A C 1
ATOM 2279 O O . ILE A 1 288 ? 7.699 8.335 5.277 1.00 84.44 288 ILE A O 1
ATOM 2283 N N . PHE A 1 289 ? 8.476 6.445 4.318 1.00 83.31 289 PHE A N 1
ATOM 2284 C CA . PHE A 1 289 ? 9.564 6.202 5.243 1.00 83.31 289 PHE A CA 1
ATOM 2285 C C . PHE A 1 289 ? 10.891 6.596 4.584 1.00 83.31 289 PHE A C 1
ATOM 2287 O O . PHE A 1 289 ? 11.240 6.080 3.522 1.00 83.31 289 PHE A O 1
ATOM 2294 N N . ASP A 1 290 ? 11.597 7.546 5.188 1.00 78.00 290 ASP A N 1
ATOM 2295 C CA . ASP A 1 290 ? 12.883 8.044 4.710 1.00 78.00 290 ASP A CA 1
ATOM 2296 C C . ASP A 1 290 ? 14.028 7.191 5.261 1.00 78.00 290 ASP A C 1
ATOM 2298 O O . ASP A 1 290 ? 14.179 7.021 6.477 1.00 78.00 290 ASP A O 1
ATOM 2302 N N . VAL A 1 291 ? 14.824 6.604 4.372 1.00 66.56 291 VAL A N 1
ATOM 2303 C CA . VAL A 1 291 ? 15.823 5.600 4.747 1.00 66.56 291 VAL A CA 1
ATOM 2304 C C . VAL A 1 291 ? 17.172 5.987 4.173 1.00 66.56 291 VAL A C 1
ATOM 2306 O O . VAL A 1 291 ? 17.361 5.962 2.964 1.00 66.56 291 VAL A O 1
ATOM 2309 N N . ASP A 1 292 ? 18.117 6.268 5.068 1.00 58.34 292 ASP A N 1
ATOM 2310 C CA . ASP A 1 292 ? 19.522 6.510 4.727 1.00 58.34 292 ASP A CA 1
ATOM 2311 C C . ASP A 1 292 ? 20.276 5.160 4.702 1.00 58.34 292 ASP A C 1
ATOM 2313 O O . ASP A 1 292 ? 21.158 4.927 5.515 1.00 58.34 292 ASP A O 1
ATOM 2317 N N . ASP A 1 293 ? 19.876 4.201 3.861 1.00 54.59 293 ASP A N 1
ATOM 2318 C CA . ASP A 1 293 ? 20.632 2.956 3.558 1.00 54.59 293 ASP A CA 1
ATOM 2319 C C . ASP A 1 293 ? 20.441 1.714 4.467 1.00 54.59 293 ASP A C 1
ATOM 2321 O O . ASP A 1 293 ? 21.039 0.666 4.216 1.00 54.59 293 ASP A O 1
ATOM 2325 N N . LYS A 1 294 ? 19.598 1.741 5.512 1.00 63.62 294 LYS A N 1
ATOM 2326 C CA . LYS A 1 294 ? 19.409 0.588 6.440 1.00 63.62 294 LYS A CA 1
ATOM 2327 C C . LYS A 1 294 ? 18.078 -0.160 6.296 1.00 63.62 294 LYS A C 1
ATOM 2329 O O . LYS A 1 294 ? 17.549 -0.676 7.284 1.00 63.62 294 LYS A O 1
ATOM 2334 N N . VAL A 1 295 ? 17.535 -0.254 5.084 1.00 67.50 295 VAL A N 1
ATOM 2335 C CA . VAL A 1 295 ? 16.235 -0.909 4.833 1.00 67.50 295 VAL A CA 1
ATOM 2336 C C . VAL A 1 295 ? 16.211 -2.354 5.340 1.00 67.50 295 VAL A C 1
ATOM 2338 O O . VAL A 1 295 ? 15.281 -2.734 6.050 1.00 67.50 295 VAL A O 1
ATOM 2341 N N . ASP A 1 296 ? 17.266 -3.132 5.088 1.00 71.31 296 ASP A N 1
ATOM 2342 C CA . ASP A 1 296 ? 17.357 -4.520 5.563 1.00 71.31 296 ASP A CA 1
ATOM 2343 C C . ASP A 1 296 ? 17.326 -4.624 7.093 1.00 71.31 296 ASP A C 1
ATOM 2345 O O . ASP A 1 296 ? 16.749 -5.560 7.647 1.00 71.31 296 ASP A O 1
ATOM 2349 N N . PHE A 1 297 ? 17.916 -3.656 7.799 1.00 66.50 297 PHE A N 1
ATOM 2350 C CA . PHE A 1 297 ? 17.865 -3.608 9.258 1.00 66.50 297 PHE A CA 1
ATOM 2351 C C . PHE A 1 297 ? 16.449 -3.288 9.749 1.00 66.50 297 PHE A C 1
ATOM 2353 O O . PHE A 1 297 ? 15.949 -3.977 10.642 1.00 66.50 297 PHE A O 1
ATOM 2360 N N . ALA A 1 298 ? 15.796 -2.286 9.150 1.00 66.12 298 ALA A N 1
ATOM 2361 C CA . ALA A 1 298 ? 14.421 -1.918 9.482 1.00 66.12 298 ALA A CA 1
ATOM 2362 C C . ALA A 1 298 ? 13.474 -3.112 9.278 1.00 66.12 298 ALA A C 1
ATOM 2364 O O . ALA A 1 298 ? 12.746 -3.479 10.198 1.00 66.12 298 ALA A O 1
ATOM 2365 N N . ILE A 1 299 ? 13.572 -3.788 8.129 1.00 67.31 299 ILE A N 1
ATOM 2366 C CA . ILE A 1 299 ? 12.798 -4.992 7.795 1.00 67.31 299 ILE A CA 1
ATOM 2367 C C . ILE A 1 299 ? 13.072 -6.126 8.790 1.00 67.31 299 ILE A C 1
ATOM 2369 O O . ILE A 1 299 ? 12.139 -6.726 9.327 1.00 67.31 299 ILE A O 1
ATOM 2373 N N . ARG A 1 300 ? 14.350 -6.443 9.035 1.00 67.69 300 ARG A N 1
ATOM 2374 C CA . ARG A 1 300 ? 14.749 -7.610 9.834 1.00 67.69 300 ARG A CA 1
ATOM 2375 C C . ARG A 1 300 ? 14.355 -7.487 11.299 1.00 67.69 300 ARG A C 1
ATOM 2377 O O . ARG A 1 300 ? 14.003 -8.492 11.910 1.00 67.69 300 ARG A O 1
ATOM 2384 N N . TYR A 1 301 ? 14.462 -6.290 11.867 1.00 59.75 301 TYR A N 1
ATOM 2385 C CA . TYR A 1 301 ? 14.302 -6.084 13.306 1.00 59.75 301 TYR A CA 1
ATOM 2386 C C . TYR A 1 301 ? 13.021 -5.343 13.691 1.00 59.75 301 TYR A C 1
ATOM 2388 O O . TYR A 1 301 ? 12.755 -5.220 14.884 1.00 59.75 301 TYR A O 1
ATOM 2396 N N . GLY A 1 302 ? 12.243 -4.838 12.725 1.00 58.72 302 GLY A N 1
ATOM 2397 C CA . GLY A 1 302 ? 11.039 -4.048 13.003 1.00 58.72 302 GLY A CA 1
ATOM 2398 C C . GLY A 1 302 ? 11.326 -2.743 13.756 1.00 58.72 302 GLY A C 1
ATOM 2399 O O . GLY A 1 302 ? 10.423 -2.174 14.359 1.00 58.72 302 GLY A O 1
ATOM 2400 N N . ASN A 1 303 ? 12.586 -2.289 13.780 1.00 60.62 303 ASN A N 1
ATOM 2401 C CA . ASN A 1 303 ? 12.979 -1.076 14.488 1.00 60.62 303 ASN A CA 1
ATOM 2402 C C . ASN A 1 303 ? 12.925 0.107 13.523 1.00 60.62 303 ASN A C 1
ATOM 2404 O O . ASN A 1 303 ? 13.783 0.240 12.647 1.00 60.62 303 ASN A O 1
ATOM 2408 N N . ILE A 1 304 ? 11.897 0.936 13.682 1.00 63.72 304 ILE A N 1
ATOM 2409 C CA . ILE A 1 304 ? 11.605 2.057 12.796 1.00 63.72 304 ILE A CA 1
ATOM 2410 C C . ILE A 1 304 ? 11.598 3.344 13.613 1.00 63.72 304 ILE A C 1
ATOM 2412 O O . ILE A 1 304 ? 10.885 3.473 14.608 1.00 63.72 304 ILE A O 1
ATOM 2416 N N . ASP A 1 305 ? 12.396 4.313 13.172 1.00 65.12 305 ASP A N 1
ATOM 2417 C CA . ASP A 1 305 ? 12.377 5.660 13.727 1.00 65.12 305 ASP A CA 1
ATOM 2418 C C . ASP A 1 305 ? 11.206 6.439 13.124 1.00 65.12 305 ASP A C 1
ATOM 2420 O O . ASP A 1 305 ? 11.261 6.895 11.980 1.00 65.12 305 ASP A O 1
ATOM 2424 N N . GLY A 1 306 ? 10.142 6.618 13.906 1.00 64.75 306 GLY A N 1
ATOM 2425 C CA . GLY A 1 306 ? 8.946 7.333 13.464 1.00 64.75 306 GLY A CA 1
ATOM 2426 C C . GLY A 1 306 ? 9.194 8.772 13.007 1.00 64.75 306 GLY A C 1
ATOM 2427 O O . GLY A 1 306 ? 8.396 9.305 12.241 1.00 64.75 306 GLY A O 1
ATOM 2428 N N . ARG A 1 307 ? 10.319 9.395 13.393 1.00 64.50 307 ARG A N 1
ATOM 2429 C CA . ARG A 1 307 ? 10.710 10.739 12.924 1.00 64.50 307 ARG A CA 1
ATOM 2430 C C . ARG A 1 307 ? 11.053 10.777 11.439 1.00 64.50 307 ARG A C 1
ATOM 2432 O O . ARG A 1 307 ? 11.077 11.855 10.860 1.00 64.50 307 ARG A O 1
ATOM 2439 N N . ARG A 1 308 ? 11.300 9.611 10.845 1.00 69.81 308 ARG A N 1
ATOM 2440 C CA . ARG A 1 308 ? 11.575 9.424 9.420 1.00 69.81 308 ARG A CA 1
ATOM 2441 C C . ARG A 1 308 ? 10.319 9.075 8.624 1.00 69.81 308 ARG A C 1
ATOM 2443 O O . ARG A 1 308 ? 10.419 8.665 7.475 1.00 69.81 308 ARG A O 1
ATOM 2450 N N . THR A 1 309 ? 9.138 9.179 9.231 1.00 72.94 309 THR A N 1
ATOM 2451 C CA . THR A 1 309 ? 7.866 8.932 8.547 1.00 72.94 309 THR A CA 1
ATOM 2452 C C . THR A 1 309 ? 7.172 10.250 8.246 1.00 72.94 309 THR A C 1
ATOM 2454 O O . THR A 1 309 ? 6.904 11.044 9.147 1.00 72.94 309 THR A O 1
ATOM 2457 N N . TYR A 1 310 ? 6.832 10.468 6.980 1.00 75.31 310 TYR A N 1
ATOM 2458 C CA . TYR A 1 310 ? 6.260 11.721 6.496 1.00 75.31 310 TYR A CA 1
ATOM 2459 C C . TYR A 1 310 ? 4.985 11.475 5.698 1.00 75.31 310 TYR A C 1
ATOM 2461 O O . TYR A 1 310 ? 4.843 10.460 5.019 1.00 75.31 310 TYR A O 1
ATOM 2469 N N . GLY A 1 311 ? 4.049 12.423 5.749 1.00 74.38 311 GLY A N 1
ATOM 2470 C CA . GLY A 1 311 ? 2.935 12.447 4.803 1.00 74.38 311 GLY A CA 1
ATOM 2471 C C . GLY A 1 311 ? 3.449 12.746 3.396 1.00 74.38 311 GLY A C 1
ATOM 2472 O O . GLY A 1 311 ? 4.246 13.664 3.214 1.00 74.38 311 GLY A O 1
ATOM 2473 N N . CYS A 1 312 ? 2.992 11.984 2.406 1.00 72.19 312 CYS A N 1
ATOM 2474 C CA . CYS A 1 312 ? 3.342 12.195 1.002 1.00 72.19 312 CYS A CA 1
ATOM 2475 C C . CYS A 1 312 ? 2.191 12.879 0.262 1.00 72.19 312 CYS A C 1
ATOM 2477 O O . CYS A 1 312 ? 1.029 12.592 0.559 1.00 72.19 312 CYS A O 1
ATOM 2479 N N . ALA A 1 313 ? 2.467 13.774 -0.687 1.00 75.06 313 ALA A N 1
ATOM 2480 C CA . ALA A 1 313 ? 1.422 14.250 -1.592 1.00 75.06 313 ALA A CA 1
ATOM 2481 C C . ALA A 1 313 ? 0.848 13.069 -2.399 1.00 75.06 313 ALA A C 1
ATOM 2483 O O . ALA A 1 313 ? 1.556 12.113 -2.703 1.00 75.06 313 ALA A O 1
ATOM 2484 N N . TYR A 1 314 ? -0.446 13.097 -2.724 1.00 77.38 314 TYR A N 1
ATOM 2485 C CA . TYR A 1 314 ? -1.100 11.950 -3.370 1.00 77.38 314 TYR A CA 1
ATOM 2486 C C . TYR A 1 314 ? -0.648 11.719 -4.827 1.00 77.38 314 TYR A C 1
ATOM 2488 O O . TYR A 1 314 ? -0.833 10.623 -5.346 1.00 77.38 314 TYR A O 1
ATOM 2496 N N . ASN A 1 315 ? -0.047 12.730 -5.463 1.00 69.69 315 ASN A N 1
ATOM 2497 C CA . ASN A 1 315 ? 0.578 12.698 -6.797 1.00 69.69 315 ASN A CA 1
ATOM 2498 C C . ASN A 1 315 ? 2.101 12.502 -6.717 1.00 69.69 315 ASN A C 1
ATOM 2500 O O . ASN A 1 315 ? 2.793 12.658 -7.723 1.00 69.69 315 ASN A O 1
ATOM 2504 N N . ASP A 1 316 ? 2.647 12.219 -5.535 1.00 74.56 316 ASP A N 1
ATOM 2505 C CA . ASP A 1 316 ? 4.076 12.007 -5.349 1.00 74.56 316 ASP A CA 1
ATOM 2506 C C . ASP A 1 316 ? 4.364 10.549 -4.976 1.00 74.56 316 ASP A C 1
ATOM 2508 O O . ASP A 1 316 ? 3.514 9.783 -4.510 1.00 74.56 316 ASP A O 1
ATOM 2512 N N . PHE A 1 317 ? 5.596 10.138 -5.233 1.00 82.25 317 PHE A N 1
ATOM 2513 C CA . PHE A 1 317 ? 6.075 8.808 -4.936 1.00 82.25 317 PHE A CA 1
ATOM 2514 C C . PHE A 1 317 ? 7.540 8.872 -4.546 1.00 82.25 317 PHE A C 1
ATOM 2516 O O . PHE A 1 317 ? 8.367 9.539 -5.172 1.00 82.25 317 PHE A O 1
ATOM 2523 N N . ARG A 1 318 ? 7.866 8.096 -3.522 1.00 82.69 318 ARG A N 1
ATOM 2524 C CA . ARG A 1 318 ? 9.233 7.702 -3.225 1.00 82.69 318 ARG A CA 1
ATOM 2525 C C . ARG A 1 318 ? 9.251 6.212 -3.004 1.00 82.69 318 ARG A C 1
ATOM 2527 O O . ARG A 1 318 ? 8.250 5.610 -2.639 1.00 82.69 318 ARG A O 1
ATOM 2534 N N . GLU A 1 319 ? 10.415 5.626 -3.178 1.00 82.69 319 GLU A N 1
ATOM 2535 C CA . GLU A 1 319 ? 10.571 4.190 -3.033 1.00 82.69 319 GLU A CA 1
ATOM 2536 C C . GLU A 1 319 ? 10.264 3.695 -1.603 1.00 82.69 319 GLU A C 1
ATOM 2538 O O . GLU A 1 319 ? 9.874 2.551 -1.418 1.00 82.69 319 GLU A O 1
ATOM 2543 N N . GLY A 1 320 ? 10.340 4.575 -0.598 1.00 86.44 320 GLY A N 1
ATOM 2544 C CA . GLY A 1 320 ? 9.907 4.302 0.776 1.00 86.44 320 GLY A CA 1
ATOM 2545 C C . GLY A 1 320 ? 8.414 4.541 1.021 1.00 86.44 320 GLY A C 1
ATOM 2546 O O . GLY A 1 320 ? 7.990 4.578 2.174 1.00 86.44 320 GLY A O 1
ATOM 2547 N N . ALA A 1 321 ? 7.618 4.778 -0.025 1.00 90.00 321 ALA A N 1
ATOM 2548 C CA . ALA A 1 321 ? 6.192 5.031 0.105 1.00 90.00 321 ALA A CA 1
ATOM 2549 C C . ALA A 1 321 ? 5.413 3.755 0.437 1.00 90.00 321 ALA A C 1
ATOM 2551 O O . ALA A 1 321 ? 5.642 2.688 -0.146 1.00 90.00 321 ALA A O 1
ATOM 2552 N N . PHE A 1 322 ? 4.454 3.893 1.348 1.00 94.00 322 PHE A N 1
ATOM 2553 C CA . PHE A 1 322 ? 3.606 2.816 1.830 1.00 94.00 322 PHE A CA 1
ATOM 2554 C C . PHE A 1 322 ? 2.192 3.316 2.149 1.00 94.00 322 PHE A C 1
ATOM 2556 O O . PHE A 1 322 ? 1.951 4.493 2.423 1.00 94.00 322 PHE A O 1
ATOM 2563 N N . ALA A 1 323 ? 1.244 2.384 2.104 1.00 94.44 323 ALA A N 1
ATOM 2564 C CA . ALA A 1 323 ? -0.123 2.606 2.556 1.00 94.44 323 ALA A CA 1
ATOM 2565 C C . ALA A 1 323 ? -0.209 2.280 4.050 1.00 94.44 323 ALA A C 1
ATOM 2567 O O . ALA A 1 323 ? 0.221 1.199 4.470 1.00 94.44 323 ALA A O 1
ATOM 2568 N N . CYS A 1 324 ? -0.764 3.201 4.834 1.00 91.56 324 CYS A N 1
ATOM 2569 C CA . CYS A 1 324 ? -0.950 3.015 6.267 1.00 91.56 324 CYS A CA 1
ATOM 2570 C C . CYS A 1 324 ? -1.883 1.831 6.539 1.00 91.56 324 CYS A C 1
ATOM 2572 O O . CYS A 1 324 ? -2.853 1.598 5.814 1.00 91.56 324 CYS A O 1
ATOM 2574 N N . GLY A 1 325 ? -1.645 1.123 7.643 1.00 88.75 325 GLY A N 1
ATOM 2575 C CA . GLY A 1 325 ? -2.308 -0.141 7.980 1.00 88.75 325 GLY A CA 1
ATOM 2576 C C . GLY A 1 325 ? -3.831 -0.078 8.127 1.00 88.75 325 GLY A C 1
ATOM 2577 O O . GLY A 1 325 ? -4.477 -1.119 8.240 1.00 88.75 325 GLY A O 1
ATOM 2578 N N . GLY A 1 326 ? -4.425 1.115 8.114 1.00 92.81 326 GLY A N 1
ATOM 2579 C CA . GLY A 1 326 ? -5.862 1.317 8.237 1.00 92.81 326 GLY A CA 1
ATOM 2580 C C . GLY A 1 326 ? -6.677 0.703 7.096 1.00 92.81 326 GLY A C 1
ATOM 2581 O O . GLY A 1 326 ? -7.749 0.148 7.340 1.00 92.81 326 GLY A O 1
ATOM 2582 N N . PHE A 1 327 ? -6.184 0.814 5.866 1.00 96.81 327 PHE A N 1
ATOM 2583 C CA . PHE A 1 327 ? -6.965 0.525 4.672 1.00 96.81 327 PHE A CA 1
ATOM 2584 C C . PHE A 1 327 ? -6.053 0.099 3.517 1.00 96.81 327 PHE A C 1
ATOM 2586 O O . PHE A 1 327 ? -5.136 0.826 3.144 1.00 96.81 327 PHE A O 1
ATOM 2593 N N . TYR A 1 328 ? -6.331 -1.067 2.940 1.00 98.19 328 TYR A N 1
ATOM 2594 C CA . TYR A 1 328 ? -5.636 -1.603 1.775 1.00 98.19 328 TYR A CA 1
ATOM 2595 C C . TYR A 1 328 ? -6.638 -2.057 0.722 1.00 98.19 328 TYR A C 1
ATOM 2597 O O . TYR A 1 328 ? -7.572 -2.795 1.029 1.00 98.19 328 TYR A O 1
ATOM 2605 N N . ILE A 1 329 ? -6.376 -1.709 -0.531 1.00 98.50 329 ILE A N 1
ATOM 2606 C CA . ILE A 1 329 ? -6.961 -2.357 -1.704 1.00 98.50 329 ILE A CA 1
ATOM 2607 C C . ILE A 1 329 ? -5.826 -3.054 -2.443 1.00 98.50 329 ILE A C 1
ATOM 2609 O O . ILE A 1 329 ? -4.808 -2.439 -2.750 1.00 98.50 329 ILE A O 1
ATOM 2613 N N . THR A 1 330 ? -5.959 -4.344 -2.713 1.00 98.44 330 THR A N 1
ATOM 2614 C CA . THR A 1 330 ? -4.920 -5.101 -3.418 1.00 98.44 330 THR A CA 1
ATOM 2615 C C . THR A 1 330 ? -5.487 -6.379 -4.023 1.00 98.44 330 THR A C 1
ATOM 2617 O O . THR A 1 330 ? -6.685 -6.649 -3.951 1.00 98.44 330 THR A O 1
ATOM 2620 N N . LYS A 1 331 ? -4.620 -7.162 -4.650 1.00 98.44 331 LYS A N 1
ATOM 2621 C CA . LYS A 1 331 ? -4.932 -8.460 -5.226 1.00 98.44 331 LYS A CA 1
ATOM 2622 C C . LYS A 1 331 ? -4.586 -9.546 -4.213 1.00 98.44 331 LYS A C 1
ATOM 2624 O O . LYS A 1 331 ? -3.518 -9.519 -3.595 1.00 98.44 331 LYS A O 1
ATOM 2629 N N . LYS A 1 332 ? -5.464 -10.527 -4.048 1.00 98.44 332 LYS A N 1
ATOM 2630 C CA . LYS A 1 332 ? -5.274 -11.673 -3.154 1.00 98.44 332 LYS A CA 1
ATOM 2631 C C . LYS A 1 332 ? -3.976 -12.415 -3.446 1.00 98.44 332 LYS A C 1
ATOM 2633 O O . LYS A 1 332 ? -3.265 -12.806 -2.520 1.00 98.44 332 LYS A O 1
ATOM 2638 N N . THR A 1 333 ? -3.630 -12.568 -4.717 1.00 97.88 333 THR A N 1
ATOM 2639 C CA . THR A 1 333 ? -2.388 -13.197 -5.156 1.00 97.88 333 THR A CA 1
ATOM 2640 C C . THR A 1 333 ? -1.158 -12.385 -4.740 1.00 97.88 333 THR A C 1
ATOM 2642 O O . THR A 1 333 ? -0.163 -12.974 -4.313 1.00 97.88 333 THR A O 1
ATOM 2645 N N . LEU A 1 334 ? -1.223 -11.047 -4.773 1.00 98.06 334 LEU A N 1
ATOM 2646 C CA . LEU A 1 334 ? -0.144 -10.195 -4.252 1.00 98.06 334 LEU A CA 1
ATOM 2647 C C . LEU A 1 334 ? -0.037 -10.305 -2.728 1.00 98.06 334 LEU A C 1
ATOM 2649 O O . LEU A 1 334 ? 1.062 -10.519 -2.217 1.00 98.06 334 LEU A O 1
ATOM 2653 N N . TRP A 1 335 ? -1.166 -10.279 -2.009 1.00 98.31 335 TRP A N 1
ATOM 2654 C CA . TRP A 1 335 ? -1.172 -10.455 -0.552 1.00 98.31 335 TRP A CA 1
ATOM 2655 C C . TRP A 1 335 ? -0.583 -11.795 -0.118 1.00 98.31 335 TRP A C 1
ATOM 2657 O O . TRP A 1 335 ? 0.193 -11.861 0.827 1.00 98.31 335 TRP A O 1
ATOM 2667 N N . ARG A 1 336 ? -0.894 -12.884 -0.826 1.00 97.25 336 ARG A N 1
ATOM 2668 C CA . ARG A 1 336 ? -0.323 -14.209 -0.535 1.00 97.25 336 ARG A CA 1
ATOM 2669 C C . ARG A 1 336 ? 1.171 -14.292 -0.821 1.00 97.25 336 ARG A C 1
ATOM 2671 O O . ARG A 1 336 ? 1.868 -15.074 -0.181 1.00 97.25 336 ARG A O 1
ATOM 2678 N N . ARG A 1 337 ? 1.667 -13.500 -1.773 1.00 96.31 337 ARG A N 1
ATOM 2679 C CA . ARG A 1 337 ? 3.097 -13.408 -2.071 1.00 96.31 337 ARG A CA 1
ATOM 2680 C C . ARG A 1 337 ? 3.854 -12.662 -0.972 1.00 96.31 337 ARG A C 1
ATOM 2682 O O . ARG A 1 337 ? 4.980 -13.043 -0.654 1.00 96.31 337 ARG A O 1
ATOM 2689 N N . ILE A 1 338 ? 3.256 -11.607 -0.425 1.00 96.56 338 ILE A N 1
ATOM 2690 C CA . ILE A 1 338 ? 3.846 -10.776 0.628 1.00 96.56 338 ILE A CA 1
ATOM 2691 C C . ILE A 1 338 ? 2.824 -10.624 1.761 1.00 96.56 338 ILE A C 1
ATOM 2693 O O . ILE A 1 338 ? 2.195 -9.579 1.890 1.00 96.56 338 ILE A O 1
ATOM 2697 N N . PRO A 1 339 ? 2.604 -11.669 2.577 1.00 96.50 339 PRO A N 1
ATOM 2698 C CA . PRO A 1 339 ? 1.722 -11.542 3.726 1.00 96.50 339 PRO A CA 1
ATOM 2699 C C . PRO A 1 339 ? 2.368 -10.631 4.771 1.00 96.50 339 PRO A C 1
ATOM 2701 O O . PRO A 1 339 ? 3.599 -10.582 4.902 1.00 96.50 339 PRO A O 1
ATOM 2704 N N . GLN A 1 340 ? 1.543 -9.953 5.570 1.00 95.69 340 GLN A N 1
ATOM 2705 C CA . GLN A 1 340 ? 2.064 -9.199 6.705 1.00 95.69 340 GLN A CA 1
ATOM 2706 C C . GLN A 1 340 ? 2.744 -10.146 7.699 1.00 95.69 340 GLN A C 1
ATOM 2708 O O . GLN A 1 340 ? 2.320 -11.288 7.896 1.00 95.69 340 GLN A O 1
ATOM 2713 N N . LYS A 1 341 ? 3.816 -9.671 8.335 1.00 90.31 341 LYS A N 1
ATOM 2714 C CA . LYS A 1 341 ? 4.582 -10.464 9.297 1.00 90.31 341 LYS A CA 1
ATOM 2715 C C . LYS A 1 341 ? 3.780 -10.633 10.585 1.00 90.31 341 LYS A C 1
ATOM 2717 O O . LYS A 1 341 ? 3.581 -9.676 11.322 1.00 90.31 341 LYS A O 1
ATOM 2722 N N . GLU A 1 342 ? 3.353 -11.859 10.877 1.00 90.81 342 GLU A N 1
ATOM 2723 C CA . GLU A 1 342 ? 2.486 -12.133 12.032 1.00 90.81 342 GLU A CA 1
ATOM 2724 C C . GLU A 1 342 ? 3.175 -11.971 13.391 1.00 90.81 342 GLU A C 1
ATOM 2726 O O . GLU A 1 342 ? 2.501 -11.984 14.407 1.00 90.81 342 GLU A O 1
ATOM 2731 N N . TYR A 1 343 ? 4.490 -11.770 13.458 1.00 82.50 343 TYR A N 1
ATOM 2732 C CA . TYR A 1 343 ? 5.130 -11.391 14.723 1.00 82.50 343 TYR A CA 1
ATOM 2733 C C . TYR A 1 343 ? 4.952 -9.901 15.071 1.00 82.50 343 TYR A C 1
ATOM 2735 O O . TYR A 1 343 ? 5.361 -9.501 16.158 1.00 82.50 343 TYR A O 1
ATOM 2743 N N . LEU A 1 344 ? 4.374 -9.095 14.168 1.00 80.38 344 LEU A N 1
ATOM 2744 C CA . LEU A 1 344 ? 4.048 -7.684 14.392 1.00 80.38 344 LEU A CA 1
ATOM 2745 C C . LEU A 1 344 ? 2.567 -7.528 14.751 1.00 80.38 344 LEU A C 1
ATOM 2747 O O . LEU A 1 344 ? 1.688 -8.069 14.072 1.00 80.38 344 LEU A O 1
ATOM 2751 N N . PHE A 1 345 ? 2.293 -6.769 15.802 1.00 83.69 345 PHE A N 1
ATOM 2752 C CA . PHE A 1 345 ? 0.958 -6.468 16.312 1.00 83.69 345 PHE A CA 1
ATOM 2753 C C . PHE A 1 345 ? 0.533 -5.042 15.940 1.00 83.69 345 PHE A C 1
ATOM 2755 O O . PHE A 1 345 ? 1.229 -4.321 15.228 1.00 83.69 345 PHE A O 1
ATOM 2762 N N . HIS A 1 346 ? -0.658 -4.639 16.379 1.00 81.75 346 HIS A N 1
ATOM 2763 C CA . HIS A 1 346 ? -1.151 -3.290 16.133 1.00 81.75 346 HIS A CA 1
ATOM 2764 C C . HIS A 1 346 ? -0.196 -2.239 16.716 1.00 81.75 346 HIS A C 1
ATOM 2766 O O . HIS A 1 346 ? 0.199 -2.341 17.875 1.00 81.75 346 HIS A O 1
ATOM 2772 N N . ALA A 1 347 ? 0.114 -1.215 15.914 1.00 78.69 347 ALA A N 1
ATOM 2773 C CA . ALA A 1 347 ? 1.057 -0.140 16.237 1.00 78.69 347 ALA A CA 1
ATOM 2774 C C . ALA A 1 347 ? 2.533 -0.578 16.348 1.00 78.69 347 ALA A C 1
ATOM 2776 O O . ALA A 1 347 ? 3.343 0.144 16.927 1.00 78.69 347 ALA A O 1
ATOM 2777 N N . GLU A 1 348 ? 2.904 -1.710 15.742 1.00 78.50 348 GLU A N 1
ATOM 2778 C CA . GLU A 1 348 ? 4.292 -2.192 15.661 1.00 78.50 348 GLU A CA 1
ATOM 2779 C C . GLU A 1 348 ? 4.880 -2.036 14.247 1.00 78.50 348 GLU A C 1
ATOM 2781 O O . GLU A 1 348 ? 5.653 -2.873 13.784 1.00 78.50 348 GLU A O 1
ATOM 2786 N N . TRP A 1 349 ? 4.515 -0.948 13.559 1.00 84.81 349 TRP A N 1
ATOM 2787 C CA . TRP A 1 349 ? 5.021 -0.592 12.226 1.00 84.81 349 TRP A CA 1
ATOM 2788 C C . TRP A 1 349 ? 4.776 -1.655 11.149 1.00 84.81 349 TRP A C 1
ATOM 2790 O O . TRP A 1 349 ? 5.540 -1.785 10.186 1.00 84.81 349 TRP A O 1
ATOM 2800 N N . GLU A 1 350 ? 3.711 -2.441 11.296 1.00 88.19 350 GLU A N 1
ATOM 2801 C CA . GLU A 1 350 ? 3.420 -3.550 10.397 1.00 88.19 350 GLU A CA 1
ATOM 2802 C C . GLU A 1 350 ? 3.173 -3.094 8.955 1.00 88.19 350 GLU A C 1
ATOM 2804 O O . GLU A 1 350 ? 3.420 -3.837 8.005 1.00 88.19 350 GLU A O 1
ATOM 2809 N N . ASP A 1 351 ? 2.688 -1.868 8.793 1.00 92.75 351 ASP A N 1
ATOM 2810 C CA . ASP A 1 351 ? 2.403 -1.226 7.520 1.00 92.75 351 ASP A CA 1
ATOM 2811 C C . ASP A 1 351 ? 3.658 -0.708 6.814 1.00 92.75 351 ASP A C 1
ATOM 2813 O O . ASP A 1 351 ? 3.800 -0.929 5.610 1.00 92.75 351 ASP A O 1
ATOM 2817 N N . VAL A 1 352 ? 4.601 -0.110 7.546 1.00 90.69 352 VAL A N 1
ATOM 2818 C CA . VAL A 1 352 ? 5.908 0.288 7.000 1.00 90.69 352 VAL A CA 1
ATOM 2819 C C . VAL A 1 352 ? 6.689 -0.940 6.549 1.00 90.69 352 VAL A C 1
ATOM 2821 O O . VAL A 1 352 ? 7.188 -0.970 5.427 1.00 90.69 352 VAL A O 1
ATOM 2824 N N . ILE A 1 353 ? 6.770 -1.978 7.390 1.00 90.88 353 ILE A N 1
ATOM 2825 C CA . ILE A 1 353 ? 7.484 -3.219 7.052 1.00 90.88 353 ILE A CA 1
ATOM 2826 C C . ILE A 1 353 ? 6.868 -3.868 5.815 1.00 90.88 353 ILE A C 1
ATOM 2828 O O . ILE A 1 353 ? 7.591 -4.292 4.916 1.00 90.88 353 ILE A O 1
ATOM 2832 N N . MET A 1 354 ? 5.536 -3.902 5.740 1.00 94.94 354 MET A N 1
ATOM 2833 C CA . MET A 1 354 ? 4.821 -4.390 4.566 1.00 94.94 354 MET A CA 1
ATOM 2834 C C . MET A 1 354 ? 5.151 -3.571 3.312 1.00 94.94 354 MET A C 1
ATOM 2836 O O . MET A 1 354 ? 5.447 -4.150 2.267 1.00 94.94 354 MET A O 1
ATOM 2840 N N . GLY A 1 355 ? 5.145 -2.241 3.422 1.00 94.19 355 GLY A N 1
ATOM 2841 C CA . GLY A 1 355 ? 5.508 -1.337 2.336 1.00 94.19 355 GLY A CA 1
ATOM 2842 C C . GLY A 1 355 ? 6.921 -1.576 1.821 1.00 94.19 355 GLY A C 1
ATOM 2843 O O . GLY A 1 355 ? 7.114 -1.805 0.630 1.00 94.19 355 GLY A O 1
ATOM 2844 N N . LEU A 1 356 ? 7.907 -1.609 2.719 1.00 91.81 356 LEU A N 1
ATOM 2845 C CA . LEU A 1 356 ? 9.305 -1.857 2.363 1.00 91.81 356 LEU A CA 1
ATOM 2846 C C . LEU A 1 356 ? 9.502 -3.245 1.739 1.00 91.81 356 LEU A C 1
ATOM 2848 O O . LEU A 1 356 ? 10.234 -3.371 0.761 1.00 91.81 356 LEU A O 1
ATOM 2852 N N . GLU A 1 357 ? 8.821 -4.278 2.240 1.00 93.50 357 GLU A N 1
ATOM 2853 C CA . GLU A 1 357 ? 8.855 -5.620 1.647 1.00 93.50 357 GLU A CA 1
ATOM 2854 C C . GLU A 1 357 ? 8.244 -5.656 0.240 1.00 93.50 357 GLU A C 1
ATOM 2856 O O . GLU A 1 357 ? 8.800 -6.304 -0.652 1.00 93.50 357 GLU A O 1
ATOM 2861 N N . CYS A 1 358 ? 7.140 -4.942 0.009 1.00 95.44 358 CYS A N 1
ATOM 2862 C CA . CYS A 1 358 ? 6.554 -4.802 -1.323 1.00 95.44 358 CYS A CA 1
ATOM 2863 C C . CYS A 1 358 ? 7.531 -4.117 -2.280 1.00 95.44 358 CYS A C 1
ATOM 2865 O O . CYS A 1 358 ? 7.828 -4.652 -3.353 1.00 95.44 358 CYS A O 1
ATOM 2867 N N . GLN A 1 359 ? 8.123 -3.001 -1.855 1.00 91.81 359 GLN A N 1
ATOM 2868 C CA . GLN A 1 359 ? 9.085 -2.240 -2.649 1.00 91.81 359 GLN A CA 1
ATOM 2869 C C . GLN A 1 359 ? 10.333 -3.074 -2.957 1.00 91.81 359 GLN A C 1
ATOM 2871 O O . GLN A 1 359 ? 10.743 -3.145 -4.117 1.00 91.81 359 GLN A O 1
ATOM 2876 N N . ARG A 1 360 ? 10.862 -3.823 -1.979 1.00 91.56 360 ARG A N 1
ATOM 2877 C CA . ARG A 1 360 ? 11.984 -4.767 -2.152 1.00 91.56 360 ARG A CA 1
ATOM 2878 C C . ARG A 1 360 ? 11.715 -5.804 -3.240 1.00 91.56 360 ARG A C 1
ATOM 2880 O O . ARG A 1 360 ? 12.631 -6.231 -3.940 1.00 91.56 360 ARG A O 1
ATOM 2887 N N . GLN A 1 361 ? 10.458 -6.213 -3.401 1.00 94.44 361 GLN A N 1
ATOM 2888 C CA . GLN A 1 361 ? 10.049 -7.144 -4.451 1.00 94.44 361 GLN A CA 1
ATOM 2889 C C . GLN A 1 361 ? 9.690 -6.479 -5.782 1.00 94.44 361 GLN A C 1
ATOM 2891 O O . GLN A 1 361 ? 9.549 -7.202 -6.766 1.00 94.44 361 GLN A O 1
ATOM 2896 N N . GLY A 1 362 ? 9.601 -5.150 -5.849 1.00 94.50 362 GLY A N 1
ATOM 2897 C CA . GLY A 1 362 ? 9.204 -4.406 -7.048 1.00 94.50 362 GLY A CA 1
ATOM 2898 C C . GLY A 1 362 ? 7.694 -4.178 -7.163 1.00 94.50 362 GLY A C 1
ATOM 2899 O O . GLY A 1 362 ? 7.187 -4.013 -8.267 1.00 94.50 362 GLY A O 1
ATOM 2900 N N . ILE A 1 363 ? 6.968 -4.203 -6.043 1.00 96.31 363 ILE A N 1
ATOM 2901 C CA . ILE A 1 363 ? 5.519 -3.982 -5.974 1.00 96.31 363 ILE A CA 1
ATOM 2902 C C . ILE A 1 363 ? 5.274 -2.617 -5.306 1.00 96.31 363 ILE A C 1
ATOM 2904 O O . ILE A 1 363 ? 5.488 -2.490 -4.100 1.00 96.31 363 ILE A O 1
ATOM 2908 N N . PRO A 1 364 ? 4.846 -1.583 -6.052 1.00 94.94 364 PRO A N 1
ATOM 2909 C CA . PRO A 1 364 ? 4.682 -0.246 -5.498 1.00 94.94 364 PRO A CA 1
ATOM 2910 C C . PRO A 1 364 ? 3.378 -0.097 -4.701 1.00 94.94 364 PRO A C 1
ATOM 2912 O O . PRO A 1 364 ? 2.356 -0.713 -5.009 1.00 94.94 364 PRO A O 1
ATOM 2915 N N . HIS A 1 365 ? 3.399 0.796 -3.712 1.00 95.06 365 HIS A N 1
ATOM 2916 C CA . HIS A 1 365 ? 2.190 1.332 -3.085 1.00 95.06 365 HIS A CA 1
ATOM 2917 C C . HIS A 1 365 ? 1.766 2.624 -3.784 1.00 95.06 365 HIS A C 1
ATOM 2919 O O . HIS A 1 365 ? 2.610 3.454 -4.119 1.00 95.06 365 HIS A O 1
ATOM 2925 N N . ARG A 1 366 ? 0.462 2.794 -4.005 1.00 92.94 366 ARG A N 1
ATOM 2926 C CA . ARG A 1 366 ? -0.123 3.949 -4.698 1.00 92.94 366 ARG A CA 1
ATOM 2927 C C . ARG A 1 366 ? -1.398 4.413 -4.003 1.00 92.94 366 ARG A C 1
ATOM 2929 O O . ARG A 1 366 ? -1.916 3.773 -3.089 1.00 92.94 366 ARG A O 1
ATOM 2936 N N . VAL A 1 367 ? -1.914 5.535 -4.473 1.00 91.06 367 VAL A N 1
ATOM 2937 C CA . VAL A 1 367 ? -3.171 6.123 -4.022 1.00 91.06 367 VAL A CA 1
ATOM 2938 C C . VAL A 1 367 ? -4.182 5.998 -5.157 1.00 91.06 367 VAL A C 1
ATOM 2940 O O . VAL A 1 367 ? -3.850 6.312 -6.298 1.00 91.06 367 VAL A O 1
ATOM 2943 N N . ASN A 1 368 ? -5.399 5.533 -4.865 1.00 92.69 368 ASN A N 1
ATOM 2944 C CA . ASN A 1 368 ? -6.527 5.673 -5.781 1.00 92.69 368 ASN A CA 1
ATOM 2945 C C . ASN A 1 368 ? -7.132 7.078 -5.590 1.00 92.69 368 ASN A C 1
ATOM 2947 O O . ASN A 1 368 ? -7.727 7.331 -4.541 1.00 92.69 368 ASN A O 1
ATOM 2951 N N . PRO A 1 369 ? -6.994 7.990 -6.565 1.00 85.62 369 PRO A N 1
ATOM 2952 C CA . PRO A 1 369 ? -7.468 9.371 -6.448 1.00 85.62 369 PRO A CA 1
ATOM 2953 C C . PRO A 1 369 ? -8.974 9.529 -6.685 1.00 85.62 369 PRO A C 1
ATOM 2955 O O . PRO A 1 369 ? -9.562 10.543 -6.309 1.00 85.62 369 PRO A O 1
ATOM 2958 N N . TYR A 1 370 ? -9.601 8.536 -7.318 1.00 88.62 370 TYR A N 1
ATOM 2959 C CA . TYR A 1 370 ? -11.035 8.519 -7.594 1.00 88.62 370 TYR A CA 1
ATOM 2960 C C . TYR A 1 370 ? -11.842 8.120 -6.357 1.00 88.62 370 TYR A C 1
ATOM 2962 O O . TYR A 1 370 ? -13.061 8.291 -6.318 1.00 88.62 370 TYR A O 1
ATOM 2970 N N . LEU A 1 371 ? -11.157 7.588 -5.343 1.00 91.62 371 LEU A N 1
ATOM 2971 C CA . LEU A 1 371 ? -11.728 7.162 -4.081 1.00 91.62 371 LEU A CA 1
ATOM 2972 C C . LEU A 1 371 ? -11.361 8.164 -2.984 1.00 91.62 371 LEU A C 1
ATOM 2974 O O . LEU A 1 371 ? -10.231 8.622 -2.924 1.00 91.62 371 LEU A O 1
ATOM 2978 N N . GLN A 1 372 ? -12.285 8.468 -2.077 1.00 91.56 372 GLN A N 1
ATOM 2979 C CA . GLN A 1 372 ? -11.999 9.236 -0.865 1.00 91.56 372 GLN A CA 1
ATOM 2980 C C . GLN A 1 372 ? -12.674 8.561 0.323 1.00 91.56 372 GLN A C 1
ATOM 2982 O O . GLN A 1 372 ? -13.849 8.207 0.262 1.00 91.56 372 GLN A O 1
ATOM 2987 N N . LEU A 1 373 ? -11.940 8.411 1.420 1.00 93.69 373 LEU A N 1
ATOM 2988 C CA . LEU A 1 373 ? -12.435 7.772 2.631 1.00 93.69 373 LEU A CA 1
ATOM 2989 C C . LEU A 1 373 ? -12.652 8.784 3.744 1.00 93.69 373 LEU A C 1
ATOM 2991 O O . LEU A 1 373 ? -11.938 9.785 3.878 1.00 93.69 373 LEU A O 1
ATOM 2995 N N . ARG A 1 374 ? -13.605 8.461 4.615 1.00 92.38 374 ARG A N 1
ATOM 2996 C CA . ARG A 1 374 ? -13.773 9.139 5.895 1.00 92.38 374 ARG A CA 1
ATOM 2997 C C . ARG A 1 374 ? -13.468 8.171 7.027 1.00 92.38 374 ARG A C 1
ATOM 2999 O O . ARG A 1 374 ? -14.048 7.095 7.100 1.00 92.38 374 ARG A O 1
ATOM 3006 N N . SER A 1 375 ? -12.591 8.569 7.938 1.00 91.44 375 SER A N 1
ATOM 3007 C CA . SER A 1 375 ? -12.462 7.913 9.234 1.00 91.44 375 SER A CA 1
ATOM 3008 C C . SER A 1 375 ? -13.507 8.479 10.192 1.00 91.44 375 SER A C 1
ATOM 3010 O O . SER A 1 375 ? -13.661 9.694 10.319 1.00 91.44 375 SER A O 1
ATOM 3012 N N . LEU A 1 376 ? -14.204 7.593 10.894 1.00 89.69 376 LEU A N 1
ATOM 3013 C CA . LEU A 1 376 ? -15.183 7.904 11.937 1.00 89.69 376 LEU A CA 1
ATOM 3014 C C . LEU A 1 376 ? -14.523 8.108 13.307 1.00 89.69 376 LEU A C 1
ATOM 3016 O O . LEU A 1 376 ? -15.166 8.562 14.247 1.00 89.69 376 LEU A O 1
ATOM 3020 N N . LYS A 1 377 ? -13.231 7.783 13.427 1.00 84.81 377 LYS A N 1
ATOM 3021 C CA . LYS A 1 377 ? -12.434 7.977 14.644 1.00 84.81 377 LYS A CA 1
ATOM 3022 C C . LYS A 1 377 ? -11.181 8.797 14.343 1.00 84.81 377 LYS A C 1
ATOM 3024 O O . LYS A 1 377 ? -10.592 8.607 13.275 1.00 84.81 377 LYS A O 1
ATOM 3029 N N . PRO A 1 378 ? -10.706 9.640 15.274 1.00 77.81 378 PRO A N 1
ATOM 3030 C CA . PRO A 1 378 ? -9.410 10.283 15.119 1.00 77.81 378 PRO A CA 1
ATOM 3031 C C . PRO A 1 378 ? -8.304 9.223 15.129 1.00 77.81 378 PRO A C 1
ATOM 3033 O O . PRO A 1 378 ? -8.404 8.196 15.806 1.00 77.81 378 PRO A O 1
ATOM 3036 N N . HIS A 1 379 ? -7.229 9.459 14.381 1.00 70.38 379 HIS A N 1
ATOM 3037 C CA . HIS A 1 379 ? -6.034 8.633 14.499 1.00 70.38 379 HIS A CA 1
ATOM 3038 C C . HIS A 1 379 ? -5.387 8.926 15.858 1.00 70.38 379 HIS A C 1
ATOM 3040 O O . HIS A 1 379 ? -5.330 10.101 16.234 1.00 70.38 379 HIS A O 1
ATOM 3046 N N . PRO A 1 380 ? -4.844 7.925 16.573 1.00 62.00 380 PRO A N 1
ATOM 3047 C CA . PRO A 1 380 ? -4.117 8.158 17.820 1.00 62.00 380 PRO A CA 1
ATOM 3048 C C . PRO A 1 380 ? -3.020 9.225 17.696 1.00 62.00 380 PRO A C 1
ATOM 3050 O O . PRO A 1 380 ? -2.825 9.980 18.638 1.00 62.00 380 PRO A O 1
ATOM 3053 N N . ASN A 1 381 ? -2.402 9.340 16.511 1.00 52.97 381 ASN A N 1
ATOM 3054 C CA . ASN A 1 381 ? -1.301 10.275 16.241 1.00 52.97 381 ASN A CA 1
ATOM 3055 C C . ASN A 1 381 ? -1.699 11.615 15.591 1.00 52.97 381 ASN A C 1
ATOM 3057 O O . ASN A 1 381 ? -0.860 12.508 15.533 1.00 52.97 381 ASN A O 1
ATOM 3061 N N . ILE A 1 382 ? -2.941 11.796 15.112 1.00 48.75 382 ILE A N 1
ATOM 3062 C CA . ILE A 1 382 ? -3.387 13.109 14.586 1.00 48.75 382 ILE A CA 1
ATOM 3063 C C . ILE A 1 382 ? -3.201 14.241 15.613 1.00 48.75 382 ILE A C 1
ATOM 3065 O O . ILE A 1 382 ? -2.760 15.309 15.202 1.00 48.75 382 ILE A O 1
ATOM 3069 N N . PRO A 1 383 ? -3.438 14.043 16.924 1.00 34.28 383 PRO A N 1
ATOM 3070 C CA . PRO A 1 383 ? -3.181 15.067 17.935 1.00 34.28 383 PRO A CA 1
ATOM 3071 C C . PRO A 1 383 ? -1.725 15.562 17.995 1.00 34.28 383 PRO A C 1
ATOM 3073 O O . PRO A 1 383 ? -1.498 16.731 18.286 1.00 34.28 383 PRO A O 1
ATOM 3076 N N . HIS A 1 384 ? -0.734 14.723 17.663 1.00 33.25 384 HIS A N 1
ATOM 3077 C CA . HIS A 1 384 ? 0.689 15.097 17.711 1.00 33.25 384 HIS A CA 1
ATOM 3078 C C . HIS A 1 384 ? 1.126 16.016 16.559 1.00 33.25 384 HIS A C 1
ATOM 3080 O O . HIS A 1 384 ? 2.147 16.684 16.665 1.00 33.25 384 HIS A O 1
ATOM 3086 N N . ALA A 1 385 ? 0.370 16.091 15.459 1.00 33.53 385 ALA A N 1
ATOM 3087 C CA . ALA A 1 385 ? 0.683 17.005 14.355 1.00 33.53 385 ALA A CA 1
ATOM 3088 C C . ALA A 1 385 ? 0.347 18.476 14.682 1.00 33.53 385 ALA A C 1
ATOM 3090 O O . ALA A 1 385 ? 0.803 19.390 13.996 1.00 33.53 385 ALA A O 1
ATOM 3091 N N . TRP A 1 386 ? -0.438 18.718 15.736 1.00 31.22 386 TRP A N 1
ATOM 3092 C CA . TRP A 1 386 ? -0.898 20.051 16.134 1.00 31.22 386 TRP A CA 1
ATOM 3093 C C . TRP A 1 386 ? 0.124 20.810 16.978 1.00 31.22 386 TRP A C 1
ATOM 3095 O O . TRP A 1 386 ? 0.107 22.038 17.003 1.00 31.22 386 TRP A O 1
ATOM 3105 N N . THR A 1 387 ? 1.060 20.113 17.626 1.00 30.98 387 THR A N 1
ATOM 3106 C CA . THR A 1 387 ? 2.110 20.740 18.442 1.00 30.98 387 THR A CA 1
ATOM 3107 C C . THR A 1 387 ? 3.168 21.486 17.621 1.00 30.98 387 THR A C 1
ATOM 3109 O O . THR A 1 387 ? 3.969 22.199 18.220 1.00 30.98 387 THR A O 1
ATOM 3112 N N . PHE A 1 388 ? 3.147 21.390 16.284 1.00 28.53 388 PHE A N 1
ATOM 3113 C CA . PHE A 1 388 ? 4.147 21.994 15.391 1.00 28.53 388 PHE A CA 1
ATOM 3114 C C . PHE A 1 388 ? 3.678 23.233 14.602 1.00 28.53 388 PHE A C 1
ATOM 3116 O O . PHE A 1 388 ? 4.452 23.751 13.800 1.00 28.53 388 PHE A O 1
ATOM 3123 N N . ARG A 1 389 ? 2.454 23.752 14.800 1.00 28.58 389 ARG A N 1
ATOM 3124 C CA . ARG A 1 389 ? 1.993 24.977 14.109 1.00 28.58 389 ARG A CA 1
ATOM 3125 C C . ARG A 1 389 ? 1.663 26.130 15.057 1.00 28.58 389 ARG A C 1
ATOM 3127 O O . ARG A 1 389 ? 0.605 26.152 15.677 1.00 28.58 389 ARG A O 1
ATOM 3134 N N . ALA A 1 390 ? 2.555 27.118 15.077 1.00 27.45 390 ALA A N 1
ATOM 3135 C CA . ALA A 1 390 ? 2.291 28.555 15.217 1.00 27.45 390 ALA A CA 1
ATOM 3136 C C . ALA A 1 390 ? 3.575 29.324 14.871 1.00 27.45 390 ALA A C 1
ATOM 3138 O O . ALA A 1 390 ? 4.643 28.746 15.078 1.00 27.45 390 ALA A O 1
ATOM 3139 N N . PRO A 1 391 ? 3.545 30.618 14.519 1.00 33.94 391 PRO A N 1
ATOM 3140 C CA . PRO A 1 391 ? 2.443 31.483 14.094 1.00 33.94 391 PRO A CA 1
ATOM 3141 C C . PRO A 1 391 ? 2.735 32.046 12.687 1.00 33.94 391 PRO A C 1
ATOM 3143 O O . PRO A 1 391 ? 3.885 32.236 12.334 1.00 33.94 391 PRO A O 1
ATOM 3146 N N . ASP A 1 392 ? 1.714 32.235 11.860 1.00 35.31 392 ASP A N 1
ATOM 3147 C CA . ASP A 1 392 ? 1.615 33.328 10.876 1.00 35.31 392 ASP A CA 1
ATOM 3148 C C . ASP A 1 392 ? 0.513 32.962 9.887 1.00 35.31 392 ASP A C 1
ATOM 3150 O O . ASP A 1 392 ? 0.617 32.095 9.013 1.00 35.31 392 ASP A O 1
ATOM 3154 N N . ALA A 1 393 ? -0.619 33.614 10.117 1.00 42.72 393 ALA A N 1
ATOM 3155 C CA . ALA A 1 393 ? -1.810 33.537 9.308 1.00 42.72 393 ALA A CA 1
ATOM 3156 C C . ALA A 1 393 ? -1.555 34.229 7.963 1.00 42.72 393 ALA A C 1
ATOM 3158 O O . ALA A 1 393 ? -1.681 35.443 7.850 1.00 42.72 393 ALA A O 1
ATOM 3159 N N . ALA A 1 394 ? -1.214 33.442 6.943 1.00 32.97 394 ALA A N 1
ATOM 3160 C CA . ALA A 1 394 ? -1.441 33.806 5.539 1.00 32.97 394 ALA A CA 1
ATOM 3161 C C . ALA A 1 394 ? -1.471 32.608 4.573 1.00 32.97 394 ALA A C 1
ATOM 3163 O O . ALA A 1 394 ? -1.956 32.752 3.457 1.00 32.97 394 ALA A O 1
ATOM 3164 N N . HIS A 1 395 ? -1.016 31.415 4.968 1.00 33.50 395 HIS A N 1
ATOM 3165 C CA . HIS A 1 395 ? -0.953 30.268 4.056 1.00 33.50 395 HIS A CA 1
ATOM 3166 C C . HIS A 1 395 ? -2.017 29.218 4.386 1.00 33.50 395 HIS A C 1
ATOM 3168 O O . HIS A 1 395 ? -1.764 28.189 5.012 1.00 33.50 395 HIS A O 1
ATOM 3174 N N . ASN A 1 396 ? -3.235 29.479 3.907 1.00 34.41 396 ASN A N 1
ATOM 3175 C CA . ASN A 1 396 ? -4.218 28.433 3.628 1.00 34.41 396 ASN A CA 1
ATOM 3176 C C . ASN A 1 396 ? -3.779 27.673 2.370 1.00 34.41 396 ASN A C 1
ATOM 3178 O O . ASN A 1 396 ? -4.326 27.893 1.300 1.00 34.41 396 ASN A O 1
ATOM 3182 N N . GLN A 1 397 ? -2.747 26.841 2.495 1.00 36.97 397 GLN A N 1
ATOM 3183 C CA . GLN A 1 397 ? -2.396 25.713 1.624 1.00 36.97 397 GLN A CA 1
ATOM 3184 C C . GLN A 1 397 ? -1.096 25.098 2.162 1.00 36.97 397 GLN A C 1
ATOM 3186 O O . GLN A 1 397 ? -0.346 25.751 2.880 1.00 36.97 397 GLN A O 1
ATOM 3191 N N . THR A 1 398 ? -0.840 23.829 1.851 1.00 30.39 398 THR A N 1
ATOM 3192 C CA . THR A 1 398 ? 0.318 23.013 2.273 1.00 30.39 398 THR A CA 1
ATOM 3193 C C . THR A 1 398 ? 0.381 22.618 3.752 1.00 30.39 398 THR A C 1
ATOM 3195 O O . THR A 1 398 ? 1.050 23.232 4.578 1.00 30.39 398 THR A O 1
ATOM 3198 N N . LEU A 1 399 ? -0.270 21.503 4.096 1.00 28.73 399 LEU A N 1
ATOM 3199 C CA . LEU A 1 399 ? 0.247 20.586 5.116 1.00 28.73 399 LEU A CA 1
ATOM 3200 C C . LEU A 1 399 ? 1.213 19.625 4.410 1.00 28.73 399 LEU A C 1
ATOM 3202 O O . LEU A 1 399 ? 0.788 18.931 3.489 1.00 28.73 399 LEU A O 1
ATOM 3206 N N . SER A 1 400 ? 2.453 19.546 4.908 1.00 34.12 400 SER A N 1
ATOM 3207 C CA . SER A 1 400 ? 3.560 18.642 4.507 1.00 34.12 400 SER A CA 1
ATOM 3208 C C . SER A 1 400 ? 4.610 19.223 3.544 1.00 34.12 400 SER A C 1
ATOM 3210 O O . SER A 1 400 ? 4.817 18.695 2.462 1.00 34.12 400 SER A O 1
ATOM 3212 N N . PHE A 1 401 ? 5.348 20.249 3.976 1.00 31.09 401 PHE A N 1
ATOM 3213 C CA . PHE A 1 401 ? 6.741 20.437 3.552 1.00 31.09 401 PHE A CA 1
ATOM 3214 C C . PHE A 1 401 ? 7.572 20.809 4.782 1.00 31.09 401 PHE A C 1
ATOM 3216 O O . PHE A 1 401 ? 7.209 21.720 5.527 1.00 31.09 401 PHE A O 1
ATOM 3223 N N . VAL A 1 402 ? 8.668 20.085 5.017 1.00 33.59 402 VAL A N 1
ATOM 3224 C CA . VAL A 1 402 ? 9.763 20.590 5.853 1.00 33.59 402 VAL A CA 1
ATOM 3225 C C . VAL A 1 402 ? 10.323 21.780 5.078 1.00 33.59 402 VAL A C 1
ATOM 3227 O O . VAL A 1 402 ? 10.766 21.603 3.946 1.00 33.59 402 VAL A O 1
ATOM 3230 N N . THR A 1 403 ? 10.205 22.997 5.609 1.00 40.62 403 THR A N 1
ATOM 3231 C CA . THR A 1 403 ? 10.727 24.176 4.904 1.00 40.62 403 THR A CA 1
ATOM 3232 C C . THR A 1 403 ? 12.253 24.088 4.811 1.00 40.62 403 THR A C 1
ATOM 3234 O O . THR A 1 403 ? 12.888 23.441 5.645 1.00 40.62 403 THR A O 1
ATOM 3237 N N . GLU A 1 404 ? 12.855 24.755 3.824 1.00 38.69 404 GLU A N 1
ATOM 3238 C CA . GLU A 1 404 ? 14.319 24.851 3.660 1.00 38.69 404 GLU A CA 1
ATOM 3239 C C . GLU A 1 404 ? 15.011 25.271 4.968 1.00 38.69 404 GLU A C 1
ATOM 3241 O O . GLU A 1 404 ? 16.010 24.687 5.373 1.00 38.69 404 GLU A O 1
ATOM 3246 N N . GLN A 1 405 ? 14.374 26.171 5.718 1.00 39.50 405 GLN A N 1
ATOM 3247 C CA . GLN A 1 405 ? 14.827 26.628 7.029 1.00 39.50 405 GLN A CA 1
ATOM 3248 C C . GLN A 1 405 ? 14.867 25.512 8.093 1.00 39.50 405 GLN A C 1
ATOM 3250 O O . GLN A 1 405 ? 15.738 25.512 8.959 1.00 39.50 405 GLN A O 1
ATOM 3255 N N . TRP A 1 406 ? 13.940 24.548 8.053 1.00 38.84 406 TRP A N 1
ATOM 3256 C CA . TRP A 1 406 ? 13.951 23.384 8.949 1.00 38.84 406 TRP A CA 1
ATOM 3257 C C . TRP A 1 406 ? 14.958 22.317 8.504 1.00 38.84 406 TRP A C 1
ATOM 3259 O O . TRP A 1 406 ? 15.526 21.646 9.364 1.00 38.84 406 TRP A O 1
ATOM 3269 N N . ALA A 1 407 ? 15.226 22.193 7.200 1.00 40.56 407 ALA A N 1
ATOM 3270 C CA . ALA A 1 407 ? 16.292 21.338 6.676 1.00 40.56 407 ALA A CA 1
ATOM 3271 C C . ALA A 1 407 ? 17.685 21.873 7.059 1.00 40.56 407 ALA A C 1
ATOM 3273 O O . ALA A 1 407 ? 18.517 21.117 7.559 1.00 40.56 407 ALA A O 1
ATOM 3274 N N . GLU A 1 408 ? 17.907 23.184 6.937 1.00 42.78 408 GLU A N 1
ATOM 3275 C CA . GLU A 1 408 ? 19.134 23.854 7.385 1.00 42.78 408 GLU A CA 1
ATOM 3276 C C . GLU A 1 408 ? 19.326 23.736 8.900 1.00 42.78 408 GLU A C 1
ATOM 3278 O O . GLU A 1 408 ? 20.431 23.477 9.369 1.00 42.78 408 GLU A O 1
ATOM 3283 N N . LYS A 1 409 ? 18.248 23.845 9.687 1.00 38.72 409 LYS A N 1
ATOM 3284 C CA . LYS A 1 409 ? 18.308 23.700 11.149 1.00 38.72 409 LYS A CA 1
ATOM 3285 C C . LYS A 1 409 ? 18.570 22.256 11.591 1.00 38.72 409 LYS A C 1
ATOM 3287 O O . LYS A 1 409 ? 19.295 22.048 12.558 1.00 38.72 409 LYS A O 1
ATOM 3292 N N . ALA A 1 410 ? 18.033 21.268 10.869 1.00 40.56 410 ALA A N 1
ATOM 3293 C CA . ALA A 1 410 ? 18.343 19.852 11.077 1.00 40.56 410 ALA A CA 1
ATOM 3294 C C . ALA A 1 410 ? 19.800 19.510 10.718 1.00 40.56 410 ALA A C 1
ATOM 3296 O O . ALA A 1 410 ? 20.401 18.654 11.362 1.00 40.56 410 ALA A O 1
ATOM 3297 N N . GLN A 1 411 ? 20.379 20.196 9.726 1.00 42.25 411 GLN A N 1
ATOM 3298 C CA . GLN A 1 411 ? 21.797 20.068 9.375 1.00 42.25 411 GLN A CA 1
ATOM 3299 C C . GLN A 1 411 ? 22.724 20.816 10.345 1.00 42.25 411 GLN A C 1
ATOM 3301 O O . GLN A 1 411 ? 23.823 20.341 10.622 1.00 42.25 411 GLN A O 1
ATOM 3306 N N . ALA A 1 412 ? 22.295 21.966 10.869 1.00 41.31 412 ALA A N 1
ATOM 3307 C CA . ALA A 1 412 ? 23.102 22.815 11.745 1.00 41.31 412 ALA A CA 1
ATOM 3308 C C . ALA A 1 412 ? 23.137 22.345 13.208 1.00 41.31 412 ALA A C 1
ATOM 3310 O O . ALA A 1 412 ? 24.101 22.636 13.914 1.00 41.31 412 ALA A O 1
ATOM 3311 N N . ASP A 1 413 ? 22.114 21.622 13.670 1.00 40.38 413 ASP A N 1
ATOM 3312 C CA . ASP A 1 413 ? 22.034 21.122 15.041 1.00 40.38 413 ASP A CA 1
ATOM 3313 C C . ASP A 1 413 ? 21.532 19.672 15.071 1.00 40.38 413 ASP A C 1
ATOM 3315 O O . ASP A 1 413 ? 20.343 19.384 15.227 1.00 40.38 413 ASP A O 1
ATOM 3319 N N . ALA A 1 414 ? 22.474 18.732 14.957 1.00 36.38 414 ALA A N 1
ATOM 3320 C CA . ALA A 1 414 ? 22.206 17.298 15.058 1.00 36.38 414 ALA A CA 1
ATOM 3321 C C . ALA A 1 414 ? 21.632 16.872 16.431 1.00 36.38 414 ALA A C 1
ATOM 3323 O O . ALA A 1 414 ? 21.155 15.744 16.564 1.00 36.38 414 ALA A O 1
ATOM 3324 N N . GLN A 1 415 ? 21.667 17.745 17.449 1.00 33.03 415 GLN A N 1
ATOM 3325 C CA . GLN A 1 415 ? 21.097 17.504 18.777 1.00 33.03 415 GLN A CA 1
ATOM 3326 C C . GLN A 1 415 ? 19.715 18.146 18.980 1.00 33.03 415 GLN A C 1
ATOM 3328 O O . GLN A 1 415 ? 19.023 17.779 19.930 1.00 33.03 415 GLN A O 1
ATOM 3333 N N . ALA A 1 416 ? 19.249 19.012 18.071 1.00 31.66 416 ALA A N 1
ATOM 3334 C CA . ALA A 1 416 ? 17.903 19.598 18.124 1.00 31.66 416 ALA A CA 1
ATOM 3335 C C . ALA A 1 416 ? 16.779 18.553 17.983 1.00 31.66 416 ALA A C 1
ATOM 3337 O O . ALA A 1 416 ? 15.631 18.816 18.345 1.00 31.66 416 ALA A O 1
ATOM 3338 N N . PHE A 1 417 ? 17.102 17.351 17.492 1.00 33.41 417 PHE A N 1
ATOM 3339 C CA . PHE A 1 417 ? 16.170 16.239 17.342 1.00 33.41 417 PHE A CA 1
ATOM 3340 C C . PHE A 1 417 ? 16.670 14.995 18.084 1.00 33.41 417 PHE A C 1
ATOM 3342 O O . PHE A 1 417 ? 17.374 14.146 17.532 1.00 33.41 417 PHE A O 1
ATOM 3349 N N . TYR A 1 418 ? 16.232 14.830 19.331 1.00 29.56 418 TYR A N 1
ATOM 3350 C CA . TYR A 1 418 ? 16.455 13.595 20.084 1.00 29.56 418 TYR A CA 1
ATOM 3351 C C . TYR A 1 418 ? 15.711 12.413 19.437 1.00 29.56 418 TYR A C 1
ATOM 3353 O O . TYR A 1 418 ? 14.532 12.547 19.084 1.00 29.56 418 TYR A O 1
ATOM 3361 N N . PRO A 1 419 ? 16.357 11.246 19.259 1.00 30.95 419 PRO A N 1
ATOM 3362 C CA . PRO A 1 419 ? 15.664 10.004 18.942 1.00 30.95 419 PRO A CA 1
ATOM 3363 C C . PRO A 1 419 ? 14.629 9.689 20.005 1.00 30.95 419 PRO A C 1
ATOM 3365 O O . PRO A 1 419 ? 14.973 9.505 21.167 1.00 30.95 419 PRO A O 1
ATOM 3368 N N . LEU A 1 420 ? 13.357 9.603 19.601 1.00 30.70 420 LEU A N 1
ATOM 3369 C CA . LEU A 1 420 ? 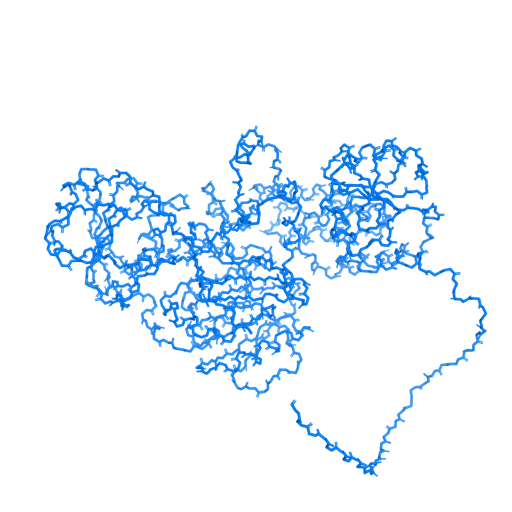12.316 9.041 20.464 1.00 30.70 420 LEU A CA 1
ATOM 3370 C C . LEU A 1 420 ? 12.587 7.553 20.746 1.00 30.70 420 LEU A C 1
ATOM 3372 O O . LEU A 1 420 ? 12.135 7.036 21.763 1.00 30.70 420 LEU A O 1
ATOM 3376 N N . LEU A 1 421 ? 13.363 6.884 19.883 1.00 35.50 421 LEU A N 1
ATOM 3377 C CA . LEU A 1 421 ? 13.800 5.498 20.031 1.00 35.50 421 LEU A CA 1
ATOM 3378 C C . LEU A 1 421 ? 15.286 5.371 19.630 1.00 35.50 421 LEU A C 1
ATOM 3380 O O . LEU A 1 421 ? 15.673 5.874 18.574 1.00 35.50 421 LEU A O 1
ATOM 3384 N N . PRO A 1 422 ? 16.144 4.725 20.438 1.00 36.78 422 PRO A N 1
ATOM 3385 C CA . PRO A 1 422 ? 17.540 4.474 20.090 1.00 36.78 422 PRO A CA 1
ATOM 3386 C C . PRO A 1 422 ? 17.738 3.551 18.877 1.00 36.78 422 PRO A C 1
ATOM 3388 O O . PRO A 1 422 ? 16.961 2.630 18.634 1.00 36.78 422 PRO A O 1
ATOM 3391 N N . LEU A 1 423 ? 18.850 3.767 18.162 1.00 37.31 423 LEU A N 1
ATOM 3392 C CA . LEU A 1 423 ? 19.219 3.100 16.899 1.00 37.31 423 LEU A CA 1
ATOM 3393 C C . LEU A 1 423 ? 19.403 1.575 16.999 1.00 37.31 423 LEU A C 1
ATOM 3395 O O . LEU A 1 423 ? 19.317 0.871 15.996 1.00 37.31 423 LEU A O 1
ATOM 3399 N N . GLU A 1 424 ? 19.642 1.051 18.199 1.00 55.34 424 GLU A N 1
ATOM 3400 C CA . GLU A 1 424 ? 19.821 -0.378 18.442 1.00 55.34 424 GLU A CA 1
ATOM 3401 C C . GLU A 1 424 ? 18.799 -0.868 19.462 1.00 55.34 424 GLU A C 1
ATOM 3403 O O . GLU A 1 424 ? 18.557 -0.205 20.471 1.00 55.34 424 GLU A O 1
ATOM 3408 N N . ARG A 1 425 ? 18.252 -2.071 19.239 1.00 68.50 425 ARG A N 1
ATOM 3409 C CA . ARG A 1 425 ? 17.273 -2.708 20.134 1.00 68.50 425 ARG A CA 1
ATOM 3410 C C . ARG A 1 425 ? 17.741 -2.714 21.590 1.00 68.50 425 ARG A C 1
ATOM 3412 O O . ARG A 1 425 ? 16.980 -2.345 22.473 1.00 68.50 425 ARG A O 1
ATOM 3419 N N . LEU A 1 426 ? 18.996 -3.097 21.838 1.00 71.12 426 LEU A N 1
ATOM 3420 C CA . LEU A 1 426 ? 19.562 -3.119 23.191 1.00 71.12 426 LEU A CA 1
ATOM 3421 C C . LEU A 1 426 ? 19.727 -1.719 23.780 1.00 71.12 426 LEU A C 1
ATOM 3423 O O . LEU A 1 426 ? 19.583 -1.552 24.985 1.00 71.12 426 LEU A O 1
ATOM 3427 N N . THR A 1 427 ? 19.982 -0.711 22.951 1.00 66.12 427 THR A N 1
ATOM 3428 C CA . THR A 1 427 ? 20.050 0.684 23.392 1.00 66.12 427 THR A CA 1
ATOM 3429 C C . THR A 1 427 ? 18.654 1.215 23.724 1.00 66.12 427 THR A C 1
ATOM 3431 O O . THR A 1 427 ? 18.502 1.900 24.732 1.00 66.12 427 THR A O 1
ATOM 3434 N N . TYR A 1 428 ? 17.620 0.838 22.959 1.00 66.88 428 TYR A N 1
ATOM 3435 C CA . TYR A 1 428 ? 16.219 1.106 23.306 1.00 66.88 428 TYR A CA 1
ATOM 3436 C C . TYR A 1 428 ? 15.839 0.427 24.616 1.00 66.88 428 TYR A C 1
ATOM 3438 O O . TYR A 1 428 ? 15.369 1.103 25.530 1.00 66.88 428 TYR A O 1
ATOM 3446 N N . TYR A 1 429 ? 16.124 -0.871 24.747 1.00 80.19 429 TYR A N 1
ATOM 3447 C CA . TYR A 1 429 ? 15.851 -1.607 25.977 1.00 80.19 429 TYR A CA 1
ATOM 3448 C C . TYR A 1 429 ? 16.571 -0.980 27.154 1.00 80.19 429 TYR A C 1
ATOM 3450 O O . TYR A 1 429 ? 15.936 -0.722 28.161 1.00 80.19 429 TYR A O 1
ATOM 3458 N N . ARG A 1 430 ? 17.854 -0.638 27.016 1.00 83.19 430 ARG A N 1
ATOM 3459 C CA . ARG A 1 430 ? 18.616 0.046 28.062 1.00 83.19 430 ARG A CA 1
ATOM 3460 C C . ARG A 1 430 ? 17.990 1.386 28.442 1.00 83.19 430 ARG A C 1
ATOM 3462 O O . ARG A 1 430 ? 17.859 1.651 29.628 1.00 83.19 430 ARG A O 1
ATOM 3469 N N . SER A 1 431 ? 17.594 2.210 27.471 1.00 72.94 431 SER A N 1
ATOM 3470 C CA . SER A 1 431 ? 16.980 3.520 27.727 1.00 72.94 431 SER A CA 1
ATOM 3471 C C . SER A 1 431 ? 15.661 3.389 28.488 1.00 72.94 431 SER A C 1
ATOM 3473 O O . SER A 1 431 ? 15.461 4.058 29.499 1.00 72.94 431 SER A O 1
ATOM 3475 N N . VAL A 1 432 ? 14.768 2.509 28.029 1.00 74.12 432 VAL A N 1
ATOM 3476 C CA . VAL A 1 432 ? 13.493 2.246 28.710 1.00 74.12 432 VAL A CA 1
ATOM 3477 C C . VAL A 1 432 ? 13.756 1.623 30.080 1.00 74.12 432 VAL A C 1
ATOM 3479 O O . VAL A 1 432 ? 13.210 2.070 31.080 1.00 74.12 432 VAL A O 1
ATOM 3482 N N . TRP A 1 433 ? 14.650 0.641 30.158 1.00 88.12 433 TRP A N 1
ATOM 3483 C CA . TRP A 1 433 ? 15.027 -0.024 31.399 1.00 88.12 433 TRP A CA 1
ATOM 3484 C C . TRP A 1 433 ? 15.544 0.960 32.444 1.00 88.12 433 TRP A C 1
ATOM 3486 O O . TRP A 1 433 ? 15.108 0.918 33.586 1.00 88.12 433 TRP A O 1
ATOM 3496 N N . GLN A 1 434 ? 16.433 1.876 32.059 1.00 85.31 434 GLN A N 1
ATOM 3497 C CA . GLN A 1 434 ? 16.939 2.928 32.938 1.00 85.31 434 GLN A CA 1
ATOM 3498 C C . GLN A 1 434 ? 15.817 3.839 33.429 1.00 85.31 434 GLN A C 1
ATOM 3500 O O . GLN A 1 434 ? 15.770 4.133 34.619 1.00 85.31 434 GLN A O 1
ATOM 3505 N N . ASP A 1 435 ? 14.887 4.220 32.552 1.00 79.00 435 ASP A N 1
ATOM 3506 C CA . ASP A 1 435 ? 13.751 5.068 32.916 1.00 79.00 435 ASP A CA 1
ATOM 3507 C C . ASP A 1 435 ? 12.766 4.379 33.874 1.00 79.00 435 ASP A C 1
ATOM 3509 O O . ASP A 1 435 ? 12.148 5.064 34.689 1.00 79.00 435 ASP A O 1
ATOM 3513 N N . PHE A 1 436 ? 12.632 3.050 33.803 1.00 86.25 436 PHE A N 1
ATOM 3514 C CA . PHE A 1 436 ? 11.730 2.283 34.666 1.00 86.25 436 PHE A CA 1
ATOM 3515 C C . PHE A 1 436 ? 12.395 1.675 35.908 1.00 86.25 436 PHE A C 1
ATOM 3517 O O . PHE A 1 436 ? 11.713 1.414 36.897 1.00 86.25 436 PHE A O 1
ATOM 3524 N N . SER A 1 437 ? 13.716 1.490 35.894 1.00 88.81 437 SER A N 1
ATOM 3525 C CA . SER A 1 437 ? 14.471 0.866 36.986 1.00 88.81 437 SER A CA 1
ATOM 3526 C C . SER A 1 437 ? 14.281 1.501 38.368 1.00 88.81 437 SER A C 1
ATOM 3528 O O . SER A 1 437 ? 14.245 0.737 39.334 1.00 88.81 437 SER A O 1
ATOM 3530 N N . PRO A 1 438 ? 14.065 2.827 38.513 1.00 89.50 438 PRO A N 1
ATOM 3531 C CA . PRO A 1 438 ? 13.772 3.423 39.815 1.00 89.50 438 PRO A CA 1
ATOM 3532 C C . PRO A 1 438 ? 12.447 2.951 40.428 1.00 89.50 438 PRO A C 1
ATOM 3534 O O . PRO A 1 438 ? 12.261 3.088 41.631 1.00 89.50 438 PRO A O 1
ATOM 3537 N N . PHE A 1 439 ? 11.530 2.405 39.621 1.00 84.94 439 PHE A N 1
ATOM 3538 C CA . PHE A 1 439 ? 10.235 1.888 40.072 1.00 84.94 439 PHE A CA 1
ATOM 3539 C C . PHE A 1 439 ? 10.254 0.378 40.334 1.00 84.94 439 PHE A C 1
ATOM 3541 O O . PHE A 1 439 ? 9.217 -0.202 40.650 1.00 84.94 439 PHE A O 1
ATOM 3548 N N . PHE A 1 440 ? 11.394 -0.297 40.163 1.00 88.56 440 PHE A N 1
ATOM 3549 C CA . PHE A 1 440 ? 11.472 -1.736 40.390 1.00 88.56 440 PHE A CA 1
ATOM 3550 C C . PHE A 1 440 ? 11.776 -2.017 41.862 1.00 88.56 440 PHE A C 1
ATOM 3552 O O . PHE A 1 440 ? 12.781 -1.535 42.383 1.00 88.56 440 PHE A O 1
ATOM 3559 N N . PRO A 1 441 ? 10.953 -2.830 42.549 1.00 80.69 441 PRO A N 1
ATOM 3560 C CA . PRO A 1 441 ? 11.151 -3.101 43.973 1.00 80.69 441 PRO A CA 1
ATOM 3561 C C . PRO A 1 441 ? 12.401 -3.956 44.227 1.00 80.69 441 PRO A C 1
ATOM 3563 O O . PRO A 1 441 ? 12.943 -3.958 45.331 1.00 80.69 441 PRO A O 1
ATOM 3566 N N . LYS A 1 442 ? 12.846 -4.717 43.216 1.00 81.44 442 LYS A N 1
ATOM 3567 C CA . LYS A 1 442 ? 14.045 -5.562 43.228 1.00 81.44 442 LYS A CA 1
ATOM 3568 C C . LYS A 1 442 ? 14.660 -5.607 41.832 1.00 81.44 442 LYS A C 1
ATOM 3570 O O . LYS A 1 442 ? 13.968 -5.392 40.839 1.00 81.44 442 LYS A O 1
ATOM 3575 N N . ALA A 1 443 ? 15.948 -5.941 41.761 1.00 79.12 443 ALA A N 1
ATOM 3576 C CA . ALA A 1 443 ? 16.575 -6.289 40.492 1.00 79.12 443 ALA A CA 1
ATOM 3577 C C . ALA A 1 443 ? 15.837 -7.489 39.860 1.00 79.12 443 ALA A C 1
ATOM 3579 O O . ALA A 1 443 ? 15.431 -8.405 40.583 1.00 79.12 443 ALA A O 1
ATOM 3580 N N . PRO A 1 444 ? 15.632 -7.495 38.535 1.00 78.31 444 PRO A N 1
ATOM 3581 C CA . PRO A 1 444 ? 14.938 -8.581 37.863 1.00 78.31 444 PRO A CA 1
ATOM 3582 C C . PRO A 1 444 ? 15.762 -9.871 37.902 1.00 78.31 444 PRO A C 1
ATOM 3584 O O . PRO A 1 444 ? 16.990 -9.849 37.898 1.00 78.31 444 PRO A O 1
ATOM 3587 N N . GLU A 1 445 ? 15.074 -11.007 37.857 1.00 77.44 445 GLU A N 1
ATOM 3588 C CA . GLU A 1 445 ? 15.714 -12.323 37.709 1.00 77.44 445 GLU A CA 1
ATOM 3589 C C . GLU A 1 445 ? 16.185 -12.576 36.268 1.00 77.44 445 GLU A C 1
ATOM 3591 O O . GLU A 1 445 ? 17.103 -13.358 36.040 1.00 77.44 445 GLU A O 1
ATOM 3596 N N . VAL A 1 446 ? 15.566 -11.894 35.298 1.00 81.19 446 VAL A N 1
ATOM 3597 C CA . VAL A 1 446 ? 15.845 -12.004 33.861 1.00 81.19 446 VAL A CA 1
ATOM 3598 C C . VAL A 1 446 ? 16.337 -10.651 33.362 1.00 81.19 446 VAL A C 1
ATOM 3600 O O . VAL A 1 446 ? 15.683 -9.632 33.587 1.00 81.19 446 VAL A O 1
ATOM 3603 N N . SER A 1 447 ? 17.488 -10.624 32.690 1.00 88.44 447 SER A N 1
ATOM 3604 C CA . SER A 1 447 ? 18.031 -9.379 32.140 1.00 88.44 447 SER A CA 1
ATOM 3605 C C . SER A 1 447 ? 17.328 -9.025 30.825 1.00 88.44 447 SER A C 1
ATOM 3607 O O . SER A 1 447 ? 16.957 -9.904 30.041 1.00 88.44 447 SER A O 1
ATOM 3609 N N . TYR A 1 448 ? 17.128 -7.730 30.563 1.00 86.31 448 TYR A N 1
ATOM 3610 C CA . TYR A 1 448 ? 16.445 -7.290 29.343 1.00 86.31 448 TYR A CA 1
ATOM 3611 C C . TYR A 1 448 ? 17.214 -7.671 28.069 1.00 86.31 448 TYR A C 1
ATOM 3613 O O . TYR A 1 448 ? 16.624 -7.793 26.998 1.00 86.31 448 TYR A O 1
ATOM 3621 N N . GLU A 1 449 ? 18.524 -7.903 28.171 1.00 89.31 449 GLU A N 1
ATOM 3622 C CA . GLU A 1 449 ? 19.370 -8.389 27.082 1.00 89.31 449 GLU A CA 1
ATOM 3623 C C . GLU A 1 449 ? 18.955 -9.781 26.576 1.00 89.31 449 GLU A C 1
ATOM 3625 O O . GLU A 1 449 ? 19.250 -10.123 25.431 1.00 89.31 449 GLU A O 1
ATOM 3630 N N . GLN A 1 450 ? 18.242 -10.566 27.391 1.00 87.31 450 GLN A N 1
ATOM 3631 C CA . GLN A 1 450 ? 17.752 -11.904 27.037 1.00 87.31 450 GLN A CA 1
ATOM 3632 C C . GLN A 1 450 ? 16.398 -11.886 26.301 1.00 87.31 450 GLN A C 1
ATOM 3634 O O . GLN A 1 450 ? 15.955 -12.923 25.804 1.00 87.31 450 GLN A O 1
ATOM 3639 N N . CYS A 1 451 ? 15.743 -10.723 26.202 1.00 78.62 451 CYS A N 1
ATOM 3640 C CA . CYS A 1 451 ? 14.445 -10.577 25.540 1.00 78.62 451 CYS A CA 1
ATOM 3641 C C . CYS A 1 451 ? 14.574 -10.769 24.016 1.00 78.62 451 CYS A C 1
ATOM 3643 O O . CYS A 1 451 ? 15.388 -10.104 23.364 1.00 78.62 451 CYS A O 1
ATOM 3645 N N . GLN A 1 452 ? 13.751 -11.643 23.422 1.00 70.06 452 GLN A N 1
ATOM 3646 C CA . GLN A 1 452 ? 13.821 -11.959 21.988 1.00 70.06 452 GLN A CA 1
ATOM 3647 C C . GLN A 1 452 ? 13.154 -10.877 21.128 1.00 70.06 452 GLN A C 1
ATOM 3649 O O . GLN A 1 452 ? 13.585 -10.638 19.998 1.00 70.06 452 GLN A O 1
ATOM 3654 N N . GLY A 1 453 ? 12.176 -10.153 21.679 1.00 60.75 453 GLY A N 1
ATOM 3655 C CA . GLY A 1 453 ? 11.486 -9.044 21.015 1.00 60.75 453 GLY A CA 1
ATOM 3656 C C . GLY A 1 453 ? 10.932 -7.995 21.981 1.00 60.75 453 GLY A C 1
ATOM 3657 O O . GLY A 1 453 ? 11.038 -8.139 23.201 1.00 60.75 453 GLY A O 1
ATOM 3658 N N . LEU A 1 454 ? 10.362 -6.920 21.422 1.00 56.69 454 LEU A N 1
ATOM 3659 C CA . LEU A 1 454 ? 9.822 -5.776 22.178 1.00 56.69 454 LEU A CA 1
ATOM 3660 C C . LEU A 1 454 ? 8.743 -6.227 23.177 1.00 56.69 454 LEU A C 1
ATOM 3662 O O . LEU A 1 454 ? 8.651 -5.716 24.287 1.00 56.69 454 LEU A O 1
ATOM 3666 N N . SER A 1 455 ? 7.972 -7.239 22.774 1.00 56.44 455 SER A N 1
ATOM 3667 C CA . SER A 1 455 ? 6.972 -7.940 23.579 1.00 56.44 455 SER A CA 1
ATOM 3668 C C . SER A 1 455 ? 7.528 -8.485 24.893 1.00 56.44 455 SER A C 1
ATOM 3670 O O . SER A 1 455 ? 6.994 -8.197 25.965 1.00 56.44 455 SER A O 1
ATOM 3672 N N . ASP A 1 456 ? 8.596 -9.281 24.815 1.00 68.00 456 ASP A N 1
ATOM 3673 C CA . ASP A 1 456 ? 9.201 -9.929 25.984 1.00 68.00 456 ASP A CA 1
ATOM 3674 C C . ASP A 1 456 ? 9.789 -8.875 26.916 1.00 68.00 456 ASP A C 1
ATOM 3676 O O . ASP A 1 456 ? 9.648 -8.959 28.133 1.00 68.00 456 ASP A O 1
ATOM 3680 N N . PHE A 1 457 ? 10.387 -7.840 26.321 1.00 76.94 457 PHE A N 1
ATOM 3681 C CA . PHE A 1 457 ? 10.943 -6.712 27.045 1.00 76.94 457 PHE A CA 1
ATOM 3682 C C . PHE A 1 457 ? 9.871 -5.942 27.822 1.00 76.94 457 PHE A C 1
ATOM 3684 O O . PHE A 1 457 ? 10.014 -5.738 29.025 1.00 76.94 457 PHE A O 1
ATOM 3691 N N . TRP A 1 458 ? 8.759 -5.573 27.187 1.00 75.62 458 TRP A N 1
ATOM 3692 C CA . TRP A 1 458 ? 7.663 -4.902 27.888 1.00 75.62 458 TRP A CA 1
ATOM 3693 C C . TRP A 1 458 ? 6.990 -5.802 28.922 1.00 75.62 458 TRP A C 1
ATOM 3695 O O . TRP A 1 458 ? 6.669 -5.331 30.009 1.00 75.62 458 TRP A O 1
ATOM 3705 N N . SER A 1 459 ? 6.852 -7.099 28.644 1.00 76.69 459 SER A N 1
ATOM 3706 C CA . SER A 1 459 ? 6.365 -8.075 29.628 1.00 76.69 459 SER A CA 1
ATOM 3707 C C . SER A 1 459 ? 7.280 -8.140 30.852 1.00 76.69 459 SER A C 1
ATOM 3709 O O . SER A 1 459 ? 6.795 -8.181 31.981 1.00 76.69 459 SER A O 1
ATOM 3711 N N . LEU A 1 460 ? 8.600 -8.071 30.656 1.00 84.12 460 LEU A N 1
ATOM 3712 C CA . LEU A 1 460 ? 9.574 -7.976 31.740 1.00 84.12 460 LEU A CA 1
ATOM 3713 C C . LEU A 1 460 ? 9.383 -6.689 32.558 1.00 84.12 460 LEU A C 1
ATOM 3715 O O . LEU A 1 460 ? 9.307 -6.777 33.784 1.00 84.12 460 LEU A O 1
ATOM 3719 N N . ILE A 1 461 ? 9.255 -5.523 31.909 1.00 83.62 461 ILE A N 1
ATOM 3720 C CA . ILE A 1 461 ? 8.968 -4.242 32.586 1.00 83.62 461 ILE A CA 1
ATOM 3721 C C . ILE A 1 461 ? 7.674 -4.352 33.405 1.00 83.62 461 ILE A C 1
ATOM 3723 O O . ILE A 1 461 ? 7.662 -4.024 34.590 1.00 83.62 461 ILE A O 1
ATOM 3727 N N . TYR A 1 462 ? 6.597 -4.868 32.810 1.00 80.25 462 TYR A N 1
ATOM 3728 C CA . TYR A 1 462 ? 5.305 -5.023 33.479 1.00 80.25 462 TYR A CA 1
ATOM 3729 C C . TYR A 1 462 ? 5.370 -5.973 34.670 1.00 80.25 462 TYR A C 1
ATOM 3731 O O . TYR A 1 462 ? 4.853 -5.647 35.737 1.00 80.25 462 TYR A O 1
ATOM 3739 N N . ASN A 1 463 ? 6.066 -7.100 34.535 1.00 82.81 463 ASN A N 1
ATOM 3740 C CA . ASN A 1 463 ? 6.276 -8.029 35.638 1.00 82.81 463 ASN A CA 1
ATOM 3741 C C . ASN A 1 463 ? 7.024 -7.361 36.798 1.00 82.81 463 ASN A C 1
ATOM 3743 O O . ASN A 1 463 ? 6.661 -7.585 37.950 1.00 82.81 463 ASN A O 1
ATOM 3747 N N . GLN A 1 464 ? 8.014 -6.504 36.526 1.00 86.94 464 GLN A N 1
ATOM 3748 C CA . GLN A 1 464 ? 8.689 -5.753 37.588 1.00 86.94 464 GLN A CA 1
ATOM 3749 C C . GLN A 1 464 ? 7.770 -4.725 38.251 1.00 86.94 464 GLN A C 1
ATOM 3751 O O . GLN A 1 464 ? 7.700 -4.677 39.479 1.00 86.94 464 GLN A O 1
ATOM 3756 N N . LEU A 1 465 ? 7.016 -3.955 37.464 1.00 82.25 465 LEU A N 1
ATOM 3757 C CA . LEU A 1 465 ? 6.077 -2.960 37.989 1.00 82.25 465 LEU A CA 1
ATOM 3758 C C . LEU A 1 465 ? 4.950 -3.599 38.809 1.00 82.25 465 LEU A C 1
ATOM 3760 O O . LEU A 1 465 ? 4.567 -3.065 39.845 1.00 82.25 465 LEU A O 1
ATOM 3764 N N . SER A 1 466 ? 4.466 -4.777 38.409 1.00 78.56 466 SER A N 1
ATOM 3765 C CA . SER A 1 466 ? 3.436 -5.524 39.146 1.00 78.56 466 SER A CA 1
ATOM 3766 C C . SER A 1 466 ? 3.901 -6.007 40.528 1.00 78.56 466 SER A C 1
ATOM 3768 O O . SER A 1 466 ? 3.085 -6.322 41.391 1.00 78.56 466 SER A O 1
ATOM 3770 N N . ARG A 1 467 ? 5.211 -6.079 40.780 1.00 82.19 467 ARG A N 1
ATOM 3771 C CA . ARG A 1 467 ? 5.747 -6.477 42.090 1.00 82.19 467 ARG A CA 1
ATOM 3772 C C . ARG A 1 467 ? 5.794 -5.309 43.077 1.00 82.19 467 ARG A C 1
ATOM 3774 O O . ARG A 1 467 ? 6.037 -5.538 44.259 1.00 82.19 467 ARG A O 1
ATOM 3781 N N . TYR A 1 468 ? 5.598 -4.078 42.610 1.00 78.69 468 TYR A N 1
ATOM 3782 C CA . TYR A 1 468 ? 5.631 -2.883 43.441 1.00 78.69 468 TYR A CA 1
ATOM 3783 C C . TYR A 1 468 ? 4.279 -2.704 44.148 1.00 78.69 468 TYR A C 1
ATOM 3785 O O . TYR A 1 468 ? 3.240 -2.653 43.490 1.00 78.69 468 TYR A O 1
ATOM 3793 N N . GLN A 1 469 ? 4.282 -2.668 45.485 1.00 73.56 469 GLN A N 1
ATOM 3794 C CA . GLN A 1 469 ? 3.051 -2.640 46.293 1.00 73.56 469 GLN A CA 1
ATOM 3795 C C . GLN A 1 469 ? 2.696 -1.240 46.821 1.00 73.56 469 GLN A C 1
ATOM 3797 O O . GLN A 1 469 ? 1.518 -0.961 47.012 1.00 73.56 469 GLN A O 1
ATOM 3802 N N . ASP A 1 470 ? 3.679 -0.341 46.961 1.00 76.00 470 ASP A N 1
ATOM 3803 C CA . ASP A 1 470 ? 3.522 0.919 47.703 1.00 76.00 470 ASP A CA 1
ATOM 3804 C C . ASP A 1 470 ? 3.870 2.147 46.855 1.00 76.00 470 ASP A C 1
ATOM 3806 O O . ASP A 1 470 ? 4.910 2.791 47.023 1.00 76.00 470 ASP A O 1
ATOM 3810 N N . PHE A 1 471 ? 3.008 2.485 45.900 1.00 74.38 471 PHE A N 1
ATOM 3811 C CA . PHE A 1 471 ? 3.147 3.727 45.140 1.00 74.38 471 PHE A CA 1
ATOM 3812 C C . PHE A 1 471 ? 2.604 4.911 45.948 1.00 74.38 471 PHE A C 1
ATOM 3814 O O . PHE A 1 471 ? 1.396 5.030 46.154 1.00 74.38 471 PHE A O 1
ATOM 3821 N N . ASP A 1 472 ? 3.480 5.835 46.348 1.00 76.38 472 ASP A N 1
ATOM 3822 C CA . ASP A 1 472 ? 3.024 7.167 46.744 1.00 76.38 472 ASP A CA 1
ATOM 3823 C C . ASP A 1 472 ? 2.537 7.967 45.515 1.00 76.38 472 ASP A C 1
ATOM 3825 O O . ASP A 1 472 ? 2.826 7.626 44.361 1.00 76.38 472 ASP A O 1
ATOM 3829 N N . ARG A 1 473 ? 1.776 9.049 45.745 1.00 58.56 473 ARG A N 1
ATOM 3830 C CA . ARG A 1 473 ? 1.186 9.865 44.662 1.00 58.56 473 ARG A CA 1
ATOM 3831 C C . ARG A 1 473 ? 2.238 10.370 43.667 1.00 58.56 473 ARG A C 1
ATOM 3833 O O . ARG A 1 473 ? 1.986 10.403 42.465 1.00 58.56 473 ARG A O 1
ATOM 3840 N N . LYS A 1 474 ? 3.423 10.745 44.158 1.00 67.12 474 LYS A N 1
ATOM 3841 C CA . LYS A 1 474 ? 4.517 11.290 43.344 1.00 67.12 474 LYS A CA 1
ATOM 3842 C C . LYS A 1 474 ? 5.135 10.217 42.446 1.00 67.12 474 LYS A C 1
ATOM 3844 O O . LYS A 1 474 ? 5.396 10.471 41.272 1.00 67.12 474 LYS A O 1
ATOM 3849 N N . THR A 1 475 ? 5.342 9.025 42.989 1.00 73.06 475 THR A N 1
ATOM 3850 C CA . THR A 1 475 ? 5.922 7.870 42.303 1.00 73.06 475 THR A CA 1
ATOM 3851 C C . THR A 1 475 ? 4.950 7.317 41.274 1.00 73.06 475 THR A C 1
ATOM 3853 O O . THR A 1 475 ? 5.358 7.049 40.147 1.00 73.06 475 THR A O 1
ATOM 3856 N N . LEU A 1 476 ? 3.658 7.232 41.612 1.00 71.06 476 LEU A N 1
ATOM 3857 C CA . LEU A 1 476 ? 2.610 6.867 40.661 1.00 71.06 476 LEU A CA 1
ATOM 3858 C C . LEU A 1 476 ? 2.565 7.846 39.487 1.00 71.06 476 LEU A C 1
ATOM 3860 O O . LEU A 1 476 ? 2.580 7.430 38.331 1.00 71.06 476 LEU A O 1
ATOM 3864 N N . PHE A 1 477 ? 2.553 9.148 39.779 1.00 61.50 477 PHE A N 1
ATOM 3865 C CA . PHE A 1 477 ? 2.537 10.183 38.751 1.00 61.50 477 PHE A CA 1
ATOM 3866 C C . PHE A 1 477 ? 3.760 10.082 37.830 1.00 61.50 477 PHE A C 1
ATOM 3868 O O . PHE A 1 477 ? 3.616 10.046 36.606 1.00 61.50 477 PHE A O 1
ATOM 3875 N N . ALA A 1 478 ? 4.960 9.958 38.406 1.00 69.75 478 ALA A N 1
ATOM 3876 C CA . ALA A 1 478 ? 6.191 9.772 37.646 1.00 69.75 478 ALA A CA 1
ATOM 3877 C C . ALA A 1 478 ? 6.151 8.500 36.781 1.00 69.75 478 ALA A C 1
ATOM 3879 O O . ALA A 1 478 ? 6.522 8.553 35.608 1.00 69.75 478 ALA A O 1
ATOM 3880 N N . LEU A 1 479 ? 5.650 7.382 37.317 1.00 73.75 479 LEU A N 1
ATOM 3881 C CA . LEU A 1 479 ? 5.501 6.130 36.579 1.00 73.75 479 LEU A CA 1
ATOM 3882 C C . LEU A 1 479 ? 4.545 6.289 35.391 1.00 73.75 479 LEU A C 1
ATOM 3884 O O . LEU A 1 479 ? 4.882 5.888 34.279 1.00 73.75 479 LEU A O 1
ATOM 3888 N N . VAL A 1 480 ? 3.383 6.913 35.591 1.00 63.47 480 VAL A N 1
ATOM 3889 C CA . VAL A 1 480 ? 2.406 7.140 34.516 1.00 63.47 480 VAL A CA 1
ATOM 3890 C C . VAL A 1 480 ? 2.983 8.040 33.421 1.00 63.47 480 VAL A C 1
ATOM 3892 O O . VAL A 1 480 ? 2.821 7.737 32.239 1.00 63.47 480 VAL A O 1
ATOM 3895 N N . CYS A 1 481 ? 3.734 9.083 33.786 1.00 58.06 481 CYS A N 1
ATOM 3896 C CA . CYS A 1 481 ? 4.434 9.933 32.817 1.00 58.06 481 CYS A CA 1
ATOM 3897 C C . CYS A 1 481 ? 5.437 9.130 31.975 1.00 58.06 481 CYS A C 1
ATOM 3899 O O . CYS A 1 481 ? 5.531 9.317 30.761 1.00 58.06 481 CYS A O 1
ATOM 3901 N N . LYS A 1 482 ? 6.176 8.206 32.602 1.00 70.19 482 LYS A N 1
ATOM 3902 C CA . LYS A 1 482 ? 7.135 7.338 31.905 1.00 70.19 482 LYS A CA 1
ATOM 3903 C C . LYS A 1 482 ? 6.435 6.319 31.009 1.00 70.19 482 LYS A C 1
ATOM 3905 O O . LYS A 1 482 ? 6.849 6.152 29.867 1.00 70.19 482 LYS A O 1
ATOM 3910 N N . ILE A 1 483 ? 5.345 5.700 31.463 1.00 64.56 483 ILE A N 1
ATOM 3911 C CA . ILE A 1 483 ? 4.512 4.803 30.642 1.00 64.56 483 ILE A CA 1
ATOM 3912 C C . ILE A 1 483 ? 4.007 5.534 29.400 1.00 64.56 483 ILE A C 1
ATOM 3914 O O . ILE A 1 483 ? 4.176 5.042 28.287 1.00 64.56 483 ILE A O 1
ATOM 3918 N N . ALA A 1 484 ? 3.464 6.735 29.574 1.00 53.41 484 ALA A N 1
ATOM 3919 C CA . ALA A 1 484 ? 2.945 7.528 28.474 1.00 53.41 484 ALA A CA 1
ATOM 3920 C C . ALA A 1 484 ? 4.008 7.952 27.449 1.00 53.41 484 ALA A C 1
ATOM 3922 O O . ALA A 1 484 ? 3.707 8.062 26.263 1.00 53.41 484 ALA A O 1
ATOM 3923 N N . ARG A 1 485 ? 5.252 8.170 27.893 1.00 54.56 485 ARG A N 1
ATOM 3924 C CA . ARG A 1 485 ? 6.379 8.522 27.017 1.00 54.56 485 ARG A CA 1
ATOM 3925 C C . ARG A 1 485 ? 6.732 7.407 26.029 1.00 54.56 485 ARG A C 1
ATOM 3927 O O . ARG A 1 485 ? 7.187 7.703 24.928 1.00 54.56 485 ARG A O 1
ATOM 3934 N N . TYR A 1 486 ? 6.566 6.147 26.427 1.00 56.25 486 TYR A N 1
ATOM 3935 C CA . TYR A 1 486 ? 7.088 4.997 25.683 1.00 56.25 486 TYR A CA 1
ATOM 3936 C C . TYR A 1 486 ? 6.023 4.060 25.111 1.00 56.25 486 TYR A C 1
ATOM 3938 O O . TYR A 1 486 ? 6.348 3.263 24.232 1.00 56.25 486 TYR A O 1
ATOM 3946 N N . ALA A 1 487 ? 4.778 4.132 25.586 1.00 46.38 487 ALA A N 1
ATOM 3947 C CA . ALA A 1 487 ? 3.713 3.221 25.188 1.00 46.38 487 ALA A CA 1
ATOM 3948 C C . ALA A 1 487 ? 2.563 3.963 24.492 1.00 46.38 487 ALA A C 1
ATOM 3950 O O . ALA A 1 487 ? 1.783 4.678 25.119 1.00 46.38 487 ALA A O 1
ATOM 3951 N N . SER A 1 488 ? 2.406 3.708 23.194 1.00 38.72 488 SER A N 1
ATOM 3952 C CA . SER A 1 488 ? 1.116 3.816 22.511 1.00 38.72 488 SER A CA 1
ATOM 3953 C C . SER A 1 488 ? 0.421 2.456 22.610 1.00 38.72 488 SER A C 1
ATOM 3955 O O . SER A 1 488 ? 1.050 1.442 22.324 1.00 38.72 488 SER A O 1
ATOM 3957 N N . PRO A 1 489 ? -0.880 2.411 22.912 1.00 42.97 489 PRO A N 1
ATOM 3958 C CA . PRO A 1 489 ? -1.460 2.341 24.252 1.00 42.97 489 PRO A CA 1
ATOM 3959 C C . PRO A 1 489 ? -1.164 1.023 25.006 1.00 42.97 489 PRO A C 1
ATOM 3961 O O . PRO A 1 489 ? -1.113 -0.062 24.434 1.00 42.97 489 PRO A O 1
ATOM 3964 N N . VAL A 1 490 ? -1.045 1.120 26.332 1.00 45.12 490 VAL A N 1
ATOM 3965 C CA . VAL A 1 490 ? -0.978 -0.019 27.262 1.00 45.12 490 VAL A CA 1
ATOM 3966 C C . VAL A 1 490 ? -2.226 -0.892 27.095 1.00 45.12 490 VAL A C 1
ATOM 3968 O O . VAL A 1 490 ? -3.320 -0.449 27.416 1.00 45.12 490 VAL A O 1
ATOM 3971 N N . ASN A 1 491 ? -2.069 -2.127 26.622 1.00 45.00 491 ASN A N 1
ATOM 3972 C CA . ASN A 1 491 ? -3.142 -3.133 26.575 1.00 45.00 491 ASN A CA 1
ATOM 3973 C C . ASN A 1 491 ? -2.932 -4.250 27.620 1.00 45.00 491 ASN A C 1
ATOM 3975 O O . ASN A 1 491 ? -3.490 -5.339 27.504 1.00 45.00 491 ASN A O 1
ATOM 3979 N N . ASN A 1 492 ? -2.105 -4.006 28.644 1.00 55.59 492 ASN A N 1
ATOM 3980 C CA . ASN A 1 492 ? -1.986 -4.915 29.781 1.00 55.59 492 ASN A CA 1
ATOM 3981 C C . ASN A 1 492 ? -3.095 -4.596 30.796 1.00 55.59 492 ASN A C 1
ATOM 3983 O O . ASN A 1 492 ? -2.949 -3.683 31.613 1.00 55.59 492 ASN A O 1
ATOM 3987 N N . GLY A 1 493 ? -4.199 -5.342 30.703 1.00 54.09 493 GLY A N 1
ATOM 3988 C CA . GLY A 1 493 ? -5.371 -5.174 31.564 1.00 54.09 493 GLY A CA 1
ATOM 3989 C C . GLY A 1 493 ? -5.046 -5.260 33.056 1.00 54.09 493 GLY A C 1
ATOM 3990 O O . GLY A 1 493 ? -5.579 -4.473 33.825 1.00 54.09 493 GLY A O 1
ATOM 3991 N N . GLU A 1 494 ? -4.099 -6.109 33.469 1.00 56.25 494 GLU A N 1
ATOM 3992 C CA . GLU A 1 494 ? -3.741 -6.269 34.886 1.00 56.25 494 GLU A CA 1
ATOM 3993 C C . GLU A 1 494 ? -3.027 -5.030 35.449 1.00 56.25 494 GLU A C 1
ATOM 3995 O O . GLU A 1 494 ? -3.321 -4.579 36.557 1.00 56.25 494 GLU A O 1
ATOM 4000 N N . LEU A 1 495 ? -2.104 -4.436 34.682 1.00 59.16 495 LEU A N 1
ATOM 4001 C CA . LEU A 1 495 ? -1.449 -3.195 35.102 1.00 59.16 495 LEU A CA 1
ATOM 4002 C C . LEU A 1 495 ? -2.447 -2.033 35.127 1.00 59.16 495 LEU A C 1
ATOM 4004 O O . LEU A 1 495 ? -2.400 -1.222 36.047 1.00 59.16 495 LEU A O 1
ATOM 4008 N N . GLN A 1 496 ? -3.354 -1.958 34.151 1.00 58.62 496 GLN A N 1
ATOM 4009 C CA . GLN A 1 496 ? -4.415 -0.948 34.142 1.00 58.62 496 GLN A CA 1
ATOM 4010 C C . GLN A 1 496 ? -5.346 -1.091 35.347 1.00 58.62 496 GLN A C 1
ATOM 4012 O O . GLN A 1 496 ? -5.563 -0.111 36.052 1.00 58.62 496 GLN A O 1
ATOM 4017 N N . GLU A 1 497 ? -5.839 -2.298 35.629 1.00 61.38 497 GLU A N 1
ATOM 4018 C CA . GLU A 1 497 ? -6.696 -2.584 36.784 1.00 61.38 497 GLU A CA 1
ATOM 4019 C C . GLU A 1 497 ? -6.002 -2.261 38.110 1.00 61.38 497 GLU A C 1
ATOM 4021 O O . GLU A 1 497 ? -6.629 -1.726 39.022 1.00 61.38 497 GLU A O 1
ATOM 4026 N N . ARG A 1 498 ? -4.694 -2.517 38.225 1.00 63.03 498 ARG A N 1
ATOM 4027 C CA . ARG A 1 498 ? -3.917 -2.173 39.424 1.00 63.03 498 ARG A CA 1
ATOM 4028 C C . ARG A 1 498 ? -3.660 -0.684 39.569 1.00 63.03 498 ARG A C 1
ATOM 4030 O O . ARG A 1 498 ? -3.809 -0.168 40.672 1.00 63.03 498 ARG A O 1
ATOM 4037 N N . LEU A 1 499 ? -3.290 0.007 38.491 1.00 59.88 499 LEU A N 1
ATOM 4038 C CA . LEU A 1 499 ? -3.161 1.466 38.510 1.00 59.88 499 LEU A CA 1
ATOM 4039 C C . LEU A 1 499 ? -4.502 2.107 38.893 1.00 59.88 499 LEU A C 1
ATOM 4041 O O . LEU A 1 499 ? -4.515 3.045 39.682 1.00 59.88 499 LEU A O 1
ATOM 4045 N N . TYR A 1 500 ? -5.612 1.533 38.422 1.00 60.66 500 TYR A N 1
ATOM 4046 C CA . TYR A 1 500 ? -6.970 1.938 38.772 1.00 60.66 500 TYR A CA 1
ATOM 4047 C C . TYR A 1 500 ? -7.332 1.650 40.241 1.00 60.66 500 TYR A C 1
ATOM 4049 O O . TYR A 1 500 ? -7.876 2.503 40.936 1.00 60.66 500 TYR A O 1
ATOM 4057 N N . ALA A 1 501 ? -7.001 0.469 40.768 1.00 64.94 501 ALA A N 1
ATOM 4058 C CA . ALA A 1 501 ? -7.237 0.130 42.174 1.00 64.94 501 ALA A CA 1
ATOM 4059 C C . ALA A 1 501 ? -6.406 1.007 43.127 1.00 64.94 501 ALA A C 1
ATOM 4061 O O . ALA A 1 501 ? -6.888 1.456 44.168 1.00 64.94 501 ALA A O 1
ATOM 4062 N N . LEU A 1 502 ? -5.157 1.282 42.755 1.00 61.47 502 LEU A N 1
ATOM 4063 C CA . LEU A 1 502 ? -4.260 2.147 43.504 1.00 61.47 502 LEU A CA 1
ATOM 4064 C C . LEU A 1 502 ? -4.737 3.608 43.462 1.00 61.47 502 LEU A C 1
ATOM 4066 O O . LEU A 1 502 ? -4.775 4.262 44.501 1.00 61.47 502 LEU A O 1
ATOM 4070 N N . GLU A 1 503 ? -5.181 4.095 42.303 1.00 59.16 503 GLU A N 1
ATOM 4071 C CA . GLU A 1 503 ? -5.889 5.371 42.161 1.00 59.16 503 GLU A CA 1
ATOM 4072 C C . GLU A 1 503 ? -7.089 5.451 43.114 1.00 59.16 503 GLU A C 1
ATOM 4074 O O . GLU A 1 503 ? -7.187 6.407 43.882 1.00 59.16 503 GLU A O 1
ATOM 4079 N N . GLN A 1 504 ? -7.956 4.433 43.140 1.00 59.75 504 GLN A N 1
ATOM 4080 C CA . GLN A 1 504 ? -9.095 4.396 44.063 1.00 59.75 504 GLN A CA 1
ATOM 4081 C C . GLN A 1 504 ? -8.660 4.434 45.534 1.00 59.75 504 GLN A C 1
ATOM 4083 O O . GLN A 1 504 ? -9.304 5.100 46.343 1.00 59.75 504 GLN A O 1
ATOM 4088 N N . SER A 1 505 ? -7.556 3.772 45.893 1.00 59.69 505 SER A N 1
ATOM 4089 C CA . SER A 1 505 ? -7.016 3.812 47.260 1.00 59.69 505 SER A CA 1
ATOM 4090 C C . SER A 1 505 ? -6.456 5.192 47.634 1.00 59.69 505 SER A C 1
ATOM 4092 O O . SER A 1 505 ? -6.646 5.664 48.754 1.00 59.69 505 SER A O 1
ATOM 4094 N N . LEU A 1 506 ? -5.822 5.885 46.683 1.00 53.69 506 LEU A N 1
ATOM 4095 C CA . LEU A 1 506 ? -5.288 7.236 46.861 1.00 53.69 506 LEU A CA 1
ATOM 4096 C C . LEU A 1 506 ? -6.395 8.298 46.869 1.00 53.69 506 LEU A C 1
ATOM 4098 O O . LEU A 1 506 ? -6.218 9.337 47.507 1.00 53.69 506 LEU A O 1
ATOM 4102 N N . ALA A 1 507 ? -7.525 8.031 46.210 1.00 50.62 507 ALA A N 1
ATOM 4103 C CA . ALA A 1 507 ? -8.732 8.856 46.236 1.00 50.62 507 ALA A CA 1
ATOM 4104 C C . ALA A 1 507 ? -9.459 8.818 47.595 1.00 50.62 507 ALA A C 1
ATOM 4106 O O . ALA A 1 507 ? -10.221 9.731 47.903 1.00 50.62 507 ALA A O 1
ATOM 4107 N N . GLN A 1 508 ? -9.216 7.790 48.420 1.00 53.00 508 GLN A N 1
ATOM 4108 C CA . GLN A 1 508 ? -9.725 7.703 49.797 1.00 53.00 508 GLN A CA 1
ATOM 4109 C C . GLN A 1 508 ? -8.861 8.471 50.815 1.00 53.00 508 GLN A C 1
ATOM 4111 O O . GLN A 1 508 ? -9.274 8.651 51.960 1.00 53.00 508 GLN A O 1
ATOM 4116 N N . GLN A 1 509 ? -7.673 8.942 50.420 1.00 48.16 509 GLN A N 1
ATOM 4117 C CA . GLN A 1 509 ? -6.871 9.863 51.229 1.00 48.16 509 GLN A CA 1
ATOM 4118 C C . GLN A 1 509 ? -7.403 11.296 51.068 1.00 48.16 509 GLN A C 1
ATOM 4120 O O . GLN A 1 509 ? -7.841 11.650 49.971 1.00 48.16 509 GLN A O 1
ATOM 4125 N N . PRO A 1 510 ? -7.344 12.146 52.111 1.00 43.53 510 PRO A N 1
ATOM 4126 C CA . PRO A 1 510 ? -7.894 13.493 52.042 1.00 43.53 510 PRO A CA 1
ATOM 4127 C C . PRO A 1 510 ? -7.315 14.306 50.861 1.00 43.53 510 PRO A C 1
ATOM 4129 O O . PRO A 1 510 ? -6.147 14.115 50.482 1.00 43.53 510 PRO A O 1
ATOM 4132 N N . PRO A 1 511 ? -8.124 15.210 50.277 1.00 43.75 511 PRO A N 1
ATOM 4133 C CA . PRO A 1 511 ? -7.687 16.227 49.325 1.00 43.75 511 PRO A CA 1
ATOM 4134 C C . PRO A 1 511 ? -6.391 16.920 49.733 1.00 43.75 511 PRO A C 1
ATOM 4136 O O . PRO A 1 511 ? -6.125 17.117 50.923 1.00 43.75 511 PRO A O 1
ATOM 4139 N N . ILE A 1 512 ? -5.619 17.391 48.752 1.00 47.00 512 ILE A N 1
ATOM 4140 C CA . ILE A 1 512 ? -4.643 18.457 49.009 1.00 47.00 512 ILE A CA 1
ATOM 4141 C C . ILE A 1 512 ? -5.473 19.724 49.257 1.00 47.00 512 ILE A C 1
ATOM 4143 O O . ILE A 1 512 ? -5.803 20.452 48.330 1.00 47.00 512 ILE A O 1
ATOM 4147 N N . ALA A 1 513 ? -5.885 19.938 50.505 1.00 42.72 513 ALA A N 1
ATOM 4148 C CA . ALA A 1 513 ? -6.900 20.906 50.922 1.00 42.72 513 ALA A CA 1
ATOM 4149 C C . ALA A 1 513 ? -6.530 22.400 50.739 1.00 42.72 513 ALA A C 1
ATOM 4151 O O . ALA A 1 513 ? -7.061 23.241 51.458 1.00 42.72 513 ALA A O 1
ATOM 4152 N N . SER A 1 514 ? -5.617 22.762 49.832 1.00 51.19 514 SER A N 1
ATOM 4153 C CA . SER A 1 514 ? -5.097 24.130 49.721 1.00 51.19 514 SER A CA 1
ATOM 4154 C C . SER A 1 514 ? -5.256 24.806 48.363 1.00 51.19 514 SER A C 1
ATOM 4156 O O . SER A 1 514 ? -5.033 26.006 48.305 1.00 51.19 514 SER A O 1
ATOM 4158 N N . LEU A 1 515 ? -5.633 24.120 47.279 1.00 52.53 515 LEU A N 1
ATOM 4159 C CA . LEU A 1 515 ? -5.613 24.731 45.942 1.00 52.53 515 LEU A CA 1
ATOM 4160 C C . LEU A 1 515 ? -6.921 25.475 45.614 1.00 52.53 515 LEU A C 1
ATOM 4162 O O . LEU A 1 515 ? -7.957 24.864 45.389 1.00 52.53 515 LEU A O 1
ATOM 4166 N N . GLU A 1 516 ? -6.851 26.804 45.548 1.00 62.88 516 GLU A N 1
ATOM 4167 C CA . GLU A 1 516 ? -7.959 27.720 45.241 1.00 62.88 516 GLU A CA 1
ATOM 4168 C C . GLU A 1 516 ? -7.992 28.139 43.755 1.00 62.88 516 GLU A C 1
ATOM 4170 O O . GLU A 1 516 ? -9.017 28.627 43.275 1.00 62.88 516 GLU A O 1
ATOM 4175 N N . LYS A 1 517 ? -6.884 27.978 43.009 1.00 73.12 517 LYS A N 1
ATOM 4176 C CA . LYS A 1 517 ? -6.751 28.496 41.635 1.00 73.12 517 LYS A CA 1
ATOM 4177 C C . LYS A 1 517 ? -5.916 27.602 40.718 1.00 73.12 517 LYS A C 1
ATOM 4179 O O . LYS A 1 517 ? -4.870 27.089 41.115 1.00 73.12 517 LYS A O 1
ATOM 4184 N N . VAL A 1 518 ? -6.342 27.486 39.457 1.00 66.06 518 VAL A N 1
ATOM 4185 C CA . VAL A 1 518 ? -5.574 26.833 38.385 1.00 66.06 518 VAL A CA 1
ATOM 4186 C C . VAL A 1 518 ? -5.311 27.830 37.259 1.00 66.06 518 VAL A C 1
ATOM 4188 O O . VAL A 1 518 ? -6.234 28.454 36.728 1.00 66.06 518 VAL A O 1
ATOM 4191 N N . ILE A 1 519 ? -4.039 27.983 36.901 1.00 76.75 519 ILE A N 1
ATOM 4192 C CA . ILE A 1 519 ? -3.573 28.899 35.856 1.00 76.75 519 ILE A CA 1
ATOM 4193 C C . ILE A 1 519 ? -2.849 28.093 34.783 1.00 76.75 519 ILE A C 1
ATOM 4195 O O . ILE A 1 519 ? -2.117 27.151 35.081 1.00 76.75 519 ILE A O 1
ATOM 4199 N N . ALA A 1 520 ? -3.041 28.476 33.528 1.00 76.31 520 ALA A N 1
ATOM 4200 C CA . ALA A 1 520 ? -2.435 27.818 32.384 1.00 76.31 520 ALA A CA 1
ATOM 4201 C C . ALA A 1 520 ? -1.291 28.682 31.824 1.00 76.31 520 ALA A C 1
ATOM 4203 O O . ALA A 1 520 ? -1.522 29.848 31.527 1.00 76.31 520 ALA A O 1
ATOM 4204 N N . TRP A 1 521 ? -0.079 28.146 31.647 1.00 78.12 521 TRP A N 1
ATOM 4205 C CA . TRP A 1 521 ? 1.064 28.865 31.057 1.00 78.12 521 TRP A CA 1
ATOM 4206 C C . TRP A 1 521 ? 1.579 28.139 29.813 1.00 78.12 521 TRP A C 1
ATOM 4208 O O . TRP A 1 521 ? 2.072 27.021 29.908 1.00 78.12 521 TRP A O 1
ATOM 4218 N N . GLY A 1 522 ? 1.514 28.761 28.638 1.00 72.88 522 GLY A N 1
ATOM 4219 C CA . GLY A 1 522 ? 2.001 28.191 27.384 1.00 72.88 522 GLY A CA 1
ATOM 4220 C C . GLY A 1 522 ? 2.052 29.204 26.249 1.00 72.88 522 GLY A C 1
ATOM 4221 O O . GLY A 1 522 ? 1.731 30.368 26.441 1.00 72.88 522 GLY A O 1
ATOM 4222 N N . ALA A 1 523 ? 2.452 28.736 25.065 1.00 60.12 523 ALA A N 1
ATOM 4223 C CA . ALA A 1 523 ? 2.358 29.512 23.833 1.00 60.12 523 ALA A CA 1
ATOM 4224 C C . ALA A 1 523 ? 0.961 29.347 23.206 1.00 60.12 523 ALA A C 1
ATOM 4226 O O . ALA A 1 523 ? 0.446 28.230 23.069 1.00 60.12 523 ALA A O 1
ATOM 4227 N N . CYS A 1 524 ? 0.355 30.465 22.818 1.00 56.47 524 CYS A N 1
ATOM 4228 C CA . CYS A 1 524 ? -1.076 30.612 22.556 1.00 56.47 524 CYS A CA 1
ATOM 4229 C C . CYS A 1 524 ? -1.805 29.644 21.613 1.00 56.47 524 CYS A C 1
ATOM 4231 O O . CYS A 1 524 ? -3.008 29.452 21.797 1.00 56.47 524 CYS A O 1
ATOM 4233 N N . THR A 1 525 ? -1.166 28.982 20.645 1.00 49.66 525 THR A N 1
ATOM 4234 C CA . THR A 1 525 ? -1.903 28.010 19.807 1.00 49.66 525 THR A CA 1
ATOM 4235 C C . THR A 1 525 ? -2.377 26.788 20.583 1.00 49.66 525 THR A C 1
ATOM 4237 O O . THR A 1 525 ? -3.390 26.192 20.216 1.00 49.66 525 THR A O 1
ATOM 4240 N N . ARG A 1 526 ? -1.724 26.457 21.705 1.00 52.91 526 ARG A N 1
ATOM 4241 C CA . ARG A 1 526 ? -2.187 25.404 22.621 1.00 52.91 526 ARG A CA 1
ATOM 4242 C C . ARG A 1 526 ? -3.403 25.853 23.451 1.00 52.91 526 ARG A C 1
ATOM 4244 O O . ARG A 1 526 ? -4.239 25.020 23.787 1.00 52.91 526 ARG A O 1
ATOM 4251 N N . PHE A 1 527 ? -3.569 27.154 23.714 1.00 57.00 527 PHE A N 1
ATOM 4252 C CA . PHE A 1 527 ? -4.686 27.678 24.511 1.00 57.00 527 PHE A CA 1
ATOM 4253 C C . PHE A 1 527 ? -6.028 27.694 23.774 1.00 57.00 527 PHE A C 1
ATOM 4255 O O . PHE A 1 527 ? -7.054 27.426 24.395 1.00 57.00 527 PHE A O 1
ATOM 4262 N N . ALA A 1 528 ? -6.043 27.954 22.462 1.00 50.53 528 ALA A N 1
ATOM 4263 C CA . ALA A 1 528 ? -7.285 28.014 21.682 1.00 50.53 528 ALA A CA 1
ATOM 4264 C C . ALA A 1 528 ? -8.047 26.671 21.670 1.00 50.53 528 ALA A C 1
ATOM 4266 O O . ALA A 1 528 ? -9.270 26.632 21.792 1.00 50.53 528 ALA A O 1
ATOM 4267 N N . TRP A 1 529 ? -7.322 25.553 21.590 1.00 49.81 529 TRP A N 1
ATOM 4268 C CA . TRP A 1 529 ? -7.912 24.214 21.646 1.00 49.81 529 TRP A CA 1
ATOM 4269 C C . TRP A 1 529 ? -8.414 23.859 23.055 1.00 49.81 529 TRP A C 1
ATOM 4271 O O . TRP A 1 529 ? -9.530 23.359 23.206 1.00 49.81 529 TRP A O 1
ATOM 4281 N N . LEU A 1 530 ? -7.640 24.174 24.099 1.00 50.34 530 LEU A N 1
ATOM 4282 C CA . LEU A 1 530 ? -8.032 23.898 25.484 1.00 50.34 530 LEU A CA 1
ATOM 4283 C C . LEU A 1 530 ? -9.221 24.728 25.935 1.00 50.34 530 LEU A C 1
ATOM 4285 O O . LEU A 1 530 ? -10.162 24.176 26.483 1.00 50.34 530 LEU A O 1
ATOM 4289 N N . ALA A 1 531 ? -9.234 26.033 25.686 1.00 49.28 531 ALA A N 1
ATOM 4290 C CA . ALA A 1 531 ? -10.351 26.856 26.121 1.00 49.28 531 ALA A CA 1
ATOM 4291 C C . ALA A 1 531 ? -11.642 26.567 25.321 1.00 49.28 531 ALA A C 1
ATOM 4293 O O . ALA A 1 531 ? -12.736 26.820 25.822 1.00 49.28 531 ALA A O 1
ATOM 4294 N N . SER A 1 532 ? -11.567 25.923 24.149 1.00 49.06 532 SER A N 1
ATOM 4295 C CA . SER A 1 532 ? -12.769 25.401 23.478 1.00 49.06 532 SER A CA 1
ATOM 4296 C C . SER A 1 532 ? -13.395 24.185 24.187 1.00 49.06 532 SER A C 1
ATOM 4298 O O . SER A 1 532 ? -14.606 24.004 24.102 1.00 49.06 532 SER A O 1
ATOM 4300 N N . ASN A 1 533 ? -12.605 23.405 24.943 1.00 46.47 533 ASN A N 1
ATOM 4301 C CA . ASN A 1 533 ? -13.062 22.200 25.655 1.00 46.47 533 ASN A CA 1
ATOM 4302 C C . ASN A 1 533 ? -13.162 22.372 27.190 1.00 46.47 533 ASN A C 1
ATOM 4304 O O . ASN A 1 533 ? -13.963 21.693 27.821 1.00 46.47 533 ASN A O 1
ATOM 4308 N N . ASP A 1 534 ? -12.397 23.298 27.783 1.00 53.72 534 ASP A N 1
ATOM 4309 C CA . ASP A 1 534 ? -12.147 23.423 29.232 1.00 53.72 534 ASP A CA 1
ATOM 4310 C C . ASP A 1 534 ? -12.082 24.890 29.742 1.00 53.72 534 ASP A C 1
ATOM 4312 O O . ASP A 1 534 ? -11.673 25.132 30.879 1.00 53.72 534 ASP A O 1
ATOM 4316 N N . SER A 1 535 ? -12.498 25.903 28.958 1.00 48.34 535 SER A N 1
ATOM 4317 C CA . SER A 1 535 ? -12.369 27.345 29.321 1.00 48.34 535 SER A CA 1
ATOM 4318 C C . SER A 1 535 ? -12.931 27.735 30.686 1.00 48.34 535 SER A C 1
ATOM 4320 O O . SER A 1 535 ? -12.487 28.717 31.266 1.00 48.34 535 SER A O 1
ATOM 4322 N N . LYS A 1 536 ? -13.886 26.980 31.233 1.00 54.25 536 LYS A N 1
ATOM 4323 C CA . LYS A 1 536 ? -14.498 27.276 32.536 1.00 54.25 536 LYS A CA 1
ATOM 4324 C C . LYS A 1 536 ? -13.591 26.970 33.738 1.00 54.25 536 LYS A C 1
ATOM 4326 O O . LYS A 1 536 ? -13.988 27.264 34.860 1.00 54.25 536 LYS A O 1
ATOM 4331 N N . ARG A 1 537 ? -12.426 26.343 33.528 1.00 59.19 537 ARG A N 1
ATOM 4332 C CA . ARG A 1 537 ? -11.582 25.768 34.596 1.00 59.19 537 ARG A CA 1
ATOM 4333 C C . ARG A 1 537 ? -10.328 26.572 34.925 1.00 59.19 537 ARG A C 1
ATOM 4335 O O . ARG A 1 537 ? -9.727 26.347 35.970 1.00 59.19 537 ARG A O 1
ATOM 4342 N N . PHE A 1 538 ? -9.932 27.497 34.057 1.00 71.12 538 PHE A N 1
ATOM 4343 C CA . PHE A 1 538 ? -8.773 28.351 34.293 1.00 71.12 538 PHE A CA 1
ATOM 4344 C C . PHE A 1 538 ? -9.218 29.712 34.804 1.00 71.12 538 PHE A C 1
ATOM 4346 O O . PHE A 1 538 ? -10.194 30.274 34.317 1.00 71.12 538 PHE A O 1
ATOM 4353 N N . ALA A 1 539 ? -8.484 30.266 35.767 1.00 80.00 539 ALA A N 1
ATOM 4354 C CA . ALA A 1 539 ? -8.741 31.634 36.207 1.00 80.00 539 ALA A CA 1
ATOM 4355 C C . ALA A 1 539 ? -8.289 32.654 35.150 1.00 80.00 539 ALA A C 1
ATOM 4357 O O . ALA A 1 539 ? -8.955 33.662 34.929 1.00 80.00 539 ALA A O 1
ATOM 4358 N N . TYR A 1 540 ? -7.150 32.385 34.508 1.00 82.50 540 TYR A N 1
ATOM 4359 C CA . TYR A 1 540 ? -6.599 33.139 33.385 1.00 82.50 540 TYR A CA 1
ATOM 4360 C C . TYR A 1 540 ? -5.440 32.359 32.746 1.00 82.50 540 TYR A C 1
ATOM 4362 O O . TYR A 1 540 ? -5.002 31.321 33.257 1.00 82.50 540 TYR A O 1
ATOM 4370 N N . LEU A 1 541 ? -4.959 32.858 31.611 1.00 82.12 541 LEU A N 1
ATOM 4371 C CA . LEU A 1 541 ? -3.862 32.293 30.832 1.00 82.12 541 LEU A CA 1
ATOM 4372 C C . LEU A 1 541 ? -2.608 33.157 30.991 1.00 82.12 541 LEU A C 1
ATOM 4374 O O . LEU A 1 541 ? -2.712 34.376 31.089 1.00 82.12 541 LEU A O 1
ATOM 4378 N N . ILE A 1 542 ? -1.430 32.543 30.981 1.00 82.19 542 ILE A N 1
ATOM 4379 C CA . ILE A 1 542 ? -0.136 33.224 30.959 1.00 82.19 542 ILE A CA 1
ATOM 4380 C C . ILE A 1 542 ? 0.545 32.943 29.625 1.00 82.19 542 ILE A C 1
ATOM 4382 O O . ILE A 1 542 ? 0.846 31.788 29.315 1.00 82.19 542 ILE A O 1
ATOM 4386 N N . ASP A 1 543 ? 0.834 34.005 28.874 1.00 77.50 543 ASP A N 1
ATOM 4387 C CA . ASP A 1 543 ? 1.680 33.948 27.683 1.00 77.50 543 ASP A CA 1
ATOM 4388 C C . ASP A 1 543 ? 2.854 34.927 27.822 1.00 77.50 543 ASP A C 1
ATOM 4390 O O . ASP A 1 543 ? 2.704 36.060 28.285 1.00 77.50 543 ASP A O 1
ATOM 4394 N N . SER A 1 544 ? 4.039 34.474 27.419 1.00 69.00 544 SER A N 1
ATOM 4395 C CA . SER A 1 544 ? 5.256 35.281 27.322 1.00 69.00 544 SER A CA 1
ATOM 4396 C C . SER A 1 544 ? 5.151 36.469 26.352 1.00 69.00 544 SER A C 1
ATOM 4398 O O . SER A 1 544 ? 5.897 37.431 26.525 1.00 69.00 544 SER A O 1
ATOM 4400 N N . ASP A 1 545 ? 4.237 36.442 25.375 1.00 69.62 545 ASP A N 1
ATOM 4401 C CA . ASP A 1 545 ? 3.920 37.564 24.485 1.00 69.62 545 ASP A CA 1
ATOM 4402 C C . ASP A 1 545 ? 2.395 37.808 24.374 1.00 69.62 545 ASP A C 1
ATOM 4404 O O . ASP A 1 545 ? 1.747 37.396 23.406 1.00 69.62 545 ASP A O 1
ATOM 4408 N N . PRO A 1 546 ? 1.795 38.540 25.337 1.00 58.34 546 PRO A N 1
ATOM 4409 C CA . PRO A 1 546 ? 0.357 38.835 25.350 1.00 58.34 546 PRO A CA 1
ATOM 4410 C C . PRO A 1 546 ? -0.133 39.621 24.122 1.00 58.34 546 PRO A C 1
ATOM 4412 O O . PRO A 1 546 ? -1.332 39.672 23.849 1.00 58.34 546 PRO A O 1
ATOM 4415 N N . ARG A 1 547 ? 0.772 40.264 23.366 1.00 63.50 547 ARG A N 1
ATOM 4416 C CA . ARG A 1 547 ? 0.413 41.147 22.242 1.00 63.50 547 ARG A CA 1
ATOM 4417 C C . ARG A 1 547 ? -0.212 40.390 21.073 1.00 63.50 547 ARG A C 1
ATOM 4419 O O . ARG A 1 547 ? -0.925 41.003 20.286 1.00 63.50 547 ARG A O 1
ATOM 4426 N N . LEU A 1 548 ? 0.030 39.084 20.964 1.00 57.16 548 LEU A N 1
ATOM 4427 C CA . LEU A 1 548 ? -0.430 38.273 19.836 1.00 57.16 548 LEU A CA 1
ATOM 4428 C C . LEU A 1 548 ? -1.948 37.994 19.845 1.00 57.16 548 LEU A C 1
ATOM 4430 O O . LEU A 1 548 ? -2.507 37.74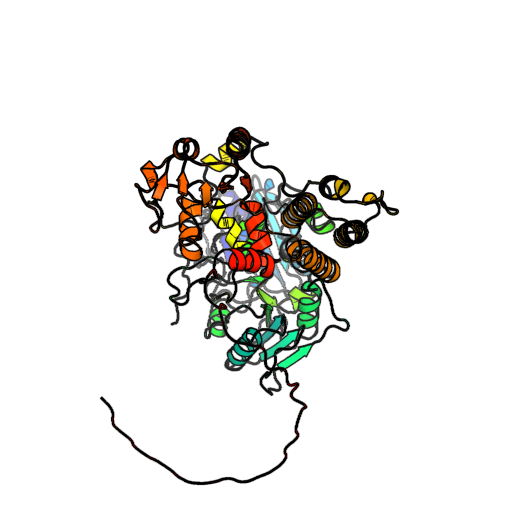1 18.782 1.00 57.16 548 LEU A O 1
ATOM 4434 N N . TYR A 1 549 ? -2.624 38.046 21.002 1.00 58.97 549 TYR A N 1
ATOM 4435 C CA . TYR A 1 549 ? -4.035 37.622 21.138 1.00 58.97 549 TYR A CA 1
ATOM 4436 C C . TYR A 1 549 ? -4.916 38.624 21.901 1.00 58.97 549 TYR A C 1
ATOM 4438 O O . TYR A 1 549 ? -6.085 38.352 22.169 1.00 58.97 549 TYR A O 1
ATOM 4446 N N . GLY A 1 550 ? -4.377 39.805 22.220 1.00 70.38 550 GLY A N 1
ATOM 4447 C CA . GLY A 1 550 ? -5.073 40.817 23.013 1.00 70.38 550 GLY A CA 1
ATOM 4448 C C . GLY A 1 550 ? -5.181 40.440 24.495 1.00 70.38 550 GLY A C 1
ATOM 4449 O O . GLY A 1 550 ? -4.489 39.557 24.989 1.00 70.38 550 GLY A O 1
ATOM 4450 N N . THR A 1 551 ? -6.048 41.132 25.235 1.00 77.56 551 THR A N 1
ATOM 4451 C CA . THR A 1 551 ? -6.206 40.955 26.692 1.00 77.56 551 THR A CA 1
ATOM 4452 C C . THR A 1 551 ? -7.051 39.740 27.083 1.00 77.56 551 THR A C 1
ATOM 4454 O O . THR A 1 551 ? -7.145 39.417 28.268 1.00 77.56 551 THR A O 1
ATOM 4457 N N . THR A 1 552 ? -7.672 39.059 26.115 1.00 77.25 552 THR A N 1
ATOM 4458 C CA . THR A 1 552 ? -8.552 37.909 26.352 1.00 77.25 552 THR A CA 1
ATOM 4459 C C . THR A 1 552 ? -8.482 36.896 25.216 1.00 77.25 552 THR A C 1
ATOM 4461 O O . THR A 1 552 ? -8.557 37.281 24.052 1.00 77.25 552 THR A O 1
ATOM 4464 N N . LEU A 1 553 ? -8.477 35.605 25.546 1.00 69.88 553 LEU A N 1
ATOM 4465 C CA . LEU A 1 553 ? -8.599 34.499 24.598 1.00 69.88 553 LEU A CA 1
ATOM 4466 C C . LEU A 1 553 ? -9.717 33.569 25.078 1.00 69.88 553 LEU A C 1
ATOM 4468 O O . LEU A 1 553 ? -9.651 33.042 26.184 1.00 69.88 553 LEU A O 1
ATOM 4472 N N . LEU A 1 554 ? -10.759 33.384 24.259 1.00 65.62 554 LEU A N 1
ATOM 4473 C CA . LEU A 1 554 ? -11.914 32.527 24.583 1.00 65.62 554 LEU A CA 1
ATOM 4474 C C . LEU A 1 554 ? -12.554 32.861 25.949 1.00 65.62 554 LEU A C 1
ATOM 4476 O O . LEU A 1 554 ? -12.854 31.977 26.746 1.00 65.62 554 LEU A O 1
ATOM 4480 N N . ALA A 1 555 ? -12.748 34.161 26.202 1.00 75.06 555 ALA A N 1
ATOM 4481 C CA . ALA A 1 555 ? -13.277 34.745 27.442 1.00 75.06 555 ALA A CA 1
ATOM 4482 C C . ALA A 1 555 ? -12.394 34.604 28.700 1.00 75.06 555 ALA A C 1
ATOM 4484 O O . ALA A 1 555 ? -12.775 35.108 29.755 1.00 75.06 555 ALA A O 1
ATOM 4485 N N . LEU A 1 556 ? -11.205 34.004 28.598 1.00 74.75 556 LEU A N 1
ATOM 4486 C CA . LEU A 1 556 ? -10.214 34.005 29.673 1.00 74.75 556 LEU A CA 1
ATOM 4487 C C . LEU A 1 556 ? -9.264 35.200 29.537 1.00 74.75 556 LEU A C 1
ATOM 4489 O O . LEU A 1 556 ? -8.807 35.471 28.422 1.00 74.75 556 LEU A O 1
ATOM 4493 N N . PRO A 1 557 ? -8.923 35.900 30.634 1.00 83.00 557 PRO A N 1
ATOM 4494 C CA . PRO A 1 557 ? -7.882 36.921 30.605 1.00 83.00 557 PRO A CA 1
ATOM 4495 C C . PRO A 1 557 ? -6.542 36.315 30.173 1.00 83.00 557 PRO A C 1
ATOM 4497 O O . PRO A 1 557 ? -6.188 35.220 30.612 1.00 83.00 557 PRO A O 1
ATOM 4500 N N . VAL A 1 558 ? -5.799 37.025 29.325 1.00 83.44 558 VAL A N 1
ATOM 4501 C CA . VAL A 1 558 ? -4.416 36.678 28.971 1.00 83.44 558 VAL A CA 1
ATOM 4502 C C . VAL A 1 558 ? -3.489 37.647 29.690 1.00 83.44 558 VAL A C 1
ATOM 4504 O O . VAL A 1 558 ? -3.554 38.862 29.505 1.00 83.44 558 VAL A O 1
ATOM 4507 N N . CYS A 1 559 ? -2.635 37.083 30.527 1.00 86.00 559 CYS A N 1
ATOM 4508 C CA . CYS A 1 559 ? -1.725 37.772 31.418 1.00 86.00 559 CYS A CA 1
ATOM 4509 C C . CYS A 1 559 ? -0.278 37.526 30.989 1.00 86.00 559 CYS A C 1
ATOM 4511 O O . CYS A 1 559 ? 0.051 36.503 30.389 1.00 86.00 559 CYS A O 1
ATOM 4513 N N . SER A 1 560 ? 0.611 38.451 31.337 1.00 85.19 560 SER A N 1
ATOM 4514 C CA . SER A 1 560 ? 2.045 38.228 31.191 1.00 85.19 560 SER A CA 1
ATOM 4515 C C . SER A 1 560 ? 2.593 37.403 32.373 1.00 85.19 560 SER A C 1
ATOM 4517 O O . SER A 1 560 ? 1.952 37.335 33.429 1.00 85.19 560 SER A O 1
ATOM 4519 N N . PRO A 1 561 ? 3.798 36.808 32.273 1.00 85.69 561 PRO A N 1
ATOM 4520 C CA . PRO A 1 561 ? 4.407 36.028 33.362 1.00 85.69 561 PRO A CA 1
ATOM 4521 C C . PRO A 1 561 ? 4.586 36.784 34.688 1.00 85.69 561 PRO A C 1
ATOM 4523 O O . PRO A 1 561 ? 4.756 36.180 35.751 1.00 85.69 561 PRO A O 1
ATOM 4526 N N . GLN A 1 562 ? 4.563 38.119 34.652 1.00 85.25 562 GLN A N 1
ATOM 4527 C CA . GLN A 1 562 ? 4.635 38.967 35.841 1.00 85.25 562 GLN A CA 1
ATOM 4528 C C . GLN A 1 562 ? 3.397 38.827 36.740 1.00 85.25 562 GLN A C 1
ATOM 4530 O O . GLN A 1 562 ? 3.517 39.029 37.945 1.00 85.25 562 GLN A O 1
ATOM 4535 N N . CYS A 1 563 ? 2.241 38.418 36.207 1.00 85.62 563 CYS A N 1
ATOM 4536 C CA . CYS A 1 563 ? 1.018 38.246 36.996 1.00 85.62 563 CYS A CA 1
ATOM 4537 C C . CYS A 1 563 ? 1.137 37.165 38.081 1.00 85.62 563 CYS A C 1
ATOM 4539 O O . CYS A 1 563 ? 0.461 37.261 39.099 1.00 85.62 563 CYS A O 1
ATOM 4541 N N . LEU A 1 564 ? 2.061 36.207 37.939 1.00 85.25 564 LEU A N 1
ATOM 4542 C CA . LEU A 1 564 ? 2.315 35.199 38.976 1.00 85.25 564 LEU A CA 1
ATOM 4543 C C . LEU A 1 564 ? 2.909 35.757 40.259 1.00 85.25 564 LEU A C 1
ATOM 4545 O O . LEU A 1 564 ? 2.817 35.103 41.288 1.00 85.25 564 LEU A O 1
ATOM 4549 N N . ALA A 1 565 ? 3.514 36.945 40.224 1.00 87.00 565 ALA A N 1
ATOM 4550 C CA . ALA A 1 565 ? 4.024 37.568 41.441 1.00 87.00 565 ALA A CA 1
ATOM 4551 C C . ALA A 1 565 ? 2.903 37.893 42.448 1.00 87.00 565 ALA A C 1
ATOM 4553 O O . ALA A 1 565 ? 3.185 38.076 43.627 1.00 87.00 565 ALA A O 1
ATOM 4554 N N . ALA A 1 566 ? 1.649 37.970 41.985 1.00 87.31 566 ALA A N 1
ATOM 4555 C CA . ALA A 1 566 ? 0.478 38.230 42.815 1.00 87.31 566 ALA A CA 1
ATOM 4556 C C . ALA A 1 566 ? -0.246 36.953 43.284 1.00 87.31 566 ALA A C 1
ATOM 4558 O O . ALA A 1 566 ? -1.216 37.055 44.031 1.00 87.31 566 ALA A O 1
ATOM 4559 N N . GLU A 1 567 ? 0.181 35.769 42.839 1.00 90.25 567 GLU A N 1
ATOM 4560 C CA . GLU A 1 567 ? -0.475 34.504 43.173 1.00 90.25 567 GLU A CA 1
ATOM 4561 C C . GLU A 1 567 ? 0.213 33.822 44.355 1.00 90.25 567 GLU A C 1
ATOM 4563 O O . GLU A 1 567 ? 1.436 33.859 44.477 1.00 90.25 567 GLU A O 1
ATOM 4568 N N . ASP A 1 568 ? -0.572 33.172 45.216 1.00 85.50 568 ASP A N 1
ATOM 4569 C CA . ASP A 1 568 ? -0.053 32.372 46.326 1.00 85.50 568 ASP A CA 1
ATOM 4570 C C . ASP A 1 568 ? 0.311 30.965 45.815 1.00 85.50 568 ASP A C 1
ATOM 4572 O O . ASP A 1 568 ? -0.598 30.209 45.446 1.00 85.50 568 ASP A O 1
ATOM 4576 N N . PRO A 1 569 ? 1.599 30.572 45.803 1.00 80.94 569 PRO A N 1
ATOM 4577 C CA . PRO A 1 569 ? 2.018 29.270 45.289 1.00 80.94 569 PRO A CA 1
ATOM 4578 C C . PRO A 1 569 ? 1.503 28.082 46.110 1.00 80.94 569 PRO A C 1
ATOM 4580 O O . PRO A 1 569 ? 1.392 26.977 45.583 1.00 80.94 569 PRO A O 1
ATOM 4583 N N . SER A 1 570 ? 1.145 28.293 47.382 1.00 74.06 570 SER A N 1
ATOM 4584 C CA . SER A 1 570 ? 0.547 27.254 48.231 1.00 74.06 570 SER A CA 1
ATOM 4585 C C . SER A 1 570 ? -0.926 26.987 47.901 1.00 74.06 570 SER A C 1
ATOM 4587 O O . SER A 1 570 ? -1.462 25.931 48.255 1.00 74.06 570 SER A O 1
ATOM 4589 N N . LYS A 1 571 ? -1.556 27.928 47.183 1.00 77.19 571 LYS A N 1
ATOM 4590 C CA . LYS A 1 571 ? -2.971 27.899 46.800 1.00 77.19 571 LYS A CA 1
ATOM 4591 C C . LYS A 1 571 ? -3.226 27.877 45.302 1.00 77.19 571 LYS A C 1
ATOM 4593 O O . LYS A 1 571 ? -4.373 27.798 44.868 1.00 77.19 571 LYS A O 1
ATOM 4598 N N . THR A 1 572 ? -2.173 27.928 44.501 1.00 76.06 572 THR A N 1
ATOM 4599 C CA . THR A 1 572 ? -2.278 28.078 43.054 1.00 76.06 572 THR A CA 1
ATOM 4600 C C . THR A 1 572 ? -1.474 26.992 42.369 1.00 76.06 572 THR A C 1
ATOM 4602 O O . THR A 1 572 ? -0.266 26.876 42.568 1.00 76.06 572 THR A O 1
ATOM 4605 N N . SER A 1 573 ? -2.140 26.207 41.527 1.00 72.75 573 SER A N 1
ATOM 4606 C CA . SER A 1 573 ? -1.476 25.247 40.649 1.00 72.75 573 SER A CA 1
ATOM 4607 C C . SER A 1 573 ? -1.308 25.820 39.256 1.00 72.75 573 SER A C 1
ATOM 4609 O O . SER A 1 573 ? -2.205 26.472 38.713 1.00 72.75 573 SER A O 1
ATOM 4611 N N . LEU A 1 574 ? -0.153 25.540 38.662 1.00 74.38 574 LEU A N 1
ATOM 4612 C CA . LEU A 1 574 ? 0.171 25.997 37.329 1.00 74.38 574 LEU A CA 1
ATOM 4613 C C . LEU A 1 574 ? 0.249 24.810 36.372 1.00 74.38 574 LEU A C 1
ATOM 4615 O O . LEU A 1 574 ? 1.097 23.933 36.520 1.00 74.38 574 LEU A O 1
ATOM 4619 N N . VAL A 1 575 ? -0.609 24.792 35.359 1.00 69.00 575 VAL A N 1
ATOM 4620 C CA . VAL A 1 575 ? -0.498 23.836 34.258 1.00 69.00 575 VAL A CA 1
ATOM 4621 C C . VAL A 1 575 ? 0.387 24.455 33.184 1.00 69.00 575 VAL A C 1
ATOM 4623 O O . VAL A 1 575 ? 0.051 25.490 32.610 1.00 69.00 575 VAL A O 1
ATOM 4626 N N . VAL A 1 576 ? 1.538 23.839 32.929 1.00 72.12 576 VAL A N 1
ATOM 4627 C CA . VAL A 1 576 ? 2.546 24.345 31.994 1.00 72.12 576 VAL A CA 1
ATOM 4628 C C . VAL A 1 576 ? 2.432 23.594 30.674 1.00 72.12 576 VAL A C 1
ATOM 4630 O O . VAL A 1 576 ? 2.692 22.399 30.582 1.00 72.12 576 VAL A O 1
ATOM 4633 N N . PHE A 1 577 ? 2.069 24.319 29.625 1.00 62.84 577 PHE A N 1
ATOM 4634 C CA . PHE A 1 577 ? 1.906 23.851 28.251 1.00 62.84 577 PHE A CA 1
ATOM 4635 C C . PHE A 1 577 ? 3.133 24.164 27.384 1.00 62.84 577 PHE A C 1
ATOM 4637 O O . PHE A 1 577 ? 3.038 24.114 26.159 1.00 62.84 577 PHE A O 1
ATOM 4644 N N . ALA A 1 578 ? 4.274 24.508 27.984 1.00 61.47 578 ALA A N 1
ATOM 4645 C CA . ALA A 1 578 ? 5.525 24.789 27.285 1.00 61.47 578 ALA A CA 1
ATOM 4646 C C . ALA A 1 578 ? 6.472 23.573 27.309 1.00 61.47 578 ALA A C 1
ATOM 4648 O O . ALA A 1 578 ? 6.592 22.904 28.332 1.00 61.47 578 ALA A O 1
ATOM 4649 N N . ASN A 1 579 ? 7.197 23.335 26.208 1.00 54.47 579 ASN A N 1
ATOM 4650 C CA . ASN A 1 579 ? 8.272 22.325 26.121 1.00 54.47 579 ASN A CA 1
ATOM 4651 C C . ASN A 1 579 ? 9.644 22.898 26.521 1.00 54.47 579 ASN A C 1
ATOM 4653 O O . ASN A 1 579 ? 10.675 22.428 26.053 1.00 54.47 579 ASN A O 1
ATOM 4657 N N . ALA A 1 580 ? 9.666 23.952 27.335 1.00 60.25 580 ALA A N 1
ATOM 4658 C CA . ALA A 1 580 ? 10.898 24.616 27.725 1.00 60.25 580 ALA A CA 1
ATOM 4659 C C . ALA A 1 580 ? 11.183 24.345 29.205 1.00 60.25 580 ALA A C 1
ATOM 4661 O O . ALA A 1 580 ? 10.453 24.824 30.073 1.00 60.25 580 ALA A O 1
ATOM 4662 N N . ASP A 1 581 ? 12.272 23.623 29.487 1.00 62.56 581 ASP A N 1
ATOM 4663 C CA . ASP A 1 581 ? 12.780 23.378 30.847 1.00 62.56 581 ASP A CA 1
ATOM 4664 C C . ASP A 1 581 ? 12.958 24.679 31.641 1.00 62.56 581 ASP A C 1
ATOM 4666 O O . ASP A 1 581 ? 12.806 24.701 32.864 1.00 62.56 581 ASP A O 1
ATOM 4670 N N . SER A 1 582 ? 13.207 25.793 30.945 1.00 70.69 582 SER A N 1
ATOM 4671 C CA . SER A 1 582 ? 13.286 27.127 31.535 1.00 70.69 582 SER A CA 1
ATOM 4672 C C . SER A 1 582 ? 11.978 27.563 32.197 1.00 70.69 582 SER A C 1
ATOM 4674 O O . SER A 1 582 ? 12.028 28.146 33.274 1.00 70.69 582 SER A O 1
ATOM 4676 N N . VAL A 1 583 ? 10.814 27.238 31.618 1.00 71.00 583 VAL A N 1
ATOM 4677 C CA . VAL A 1 583 ? 9.507 27.587 32.198 1.00 71.00 583 VAL A CA 1
ATOM 4678 C C . VAL A 1 583 ? 9.248 26.746 33.441 1.00 71.00 583 VAL A C 1
ATOM 4680 O O . VAL A 1 583 ? 8.868 27.287 34.470 1.00 71.00 583 VAL A O 1
ATOM 4683 N N . TYR A 1 584 ? 9.530 25.442 33.411 1.00 69.25 584 TYR A N 1
ATOM 4684 C CA . TYR A 1 584 ? 9.393 24.601 34.607 1.00 69.25 584 TYR A CA 1
ATOM 4685 C C . TYR A 1 584 ? 10.326 25.046 35.732 1.00 69.25 584 TYR A C 1
ATOM 4687 O O . TYR A 1 584 ? 9.910 25.108 36.887 1.00 69.25 584 TYR A O 1
ATOM 4695 N N . THR A 1 585 ? 11.564 25.402 35.387 1.00 74.38 585 THR A N 1
ATOM 4696 C CA . THR A 1 585 ? 12.549 25.918 36.342 1.00 74.38 585 THR A CA 1
ATOM 4697 C C . THR A 1 585 ? 12.084 27.240 36.941 1.00 74.38 585 THR A C 1
ATOM 4699 O O . THR A 1 585 ? 12.177 27.426 38.149 1.00 74.38 585 THR A O 1
ATOM 4702 N N . GLU A 1 586 ? 11.533 28.141 36.128 1.00 78.44 586 GLU A N 1
ATOM 4703 C CA . GLU A 1 586 ? 11.003 29.425 36.588 1.00 78.44 586 GLU A CA 1
ATOM 4704 C C . GLU A 1 586 ? 9.784 29.256 37.505 1.00 78.44 586 GLU A C 1
ATOM 4706 O O . GLU A 1 586 ? 9.698 29.896 38.553 1.00 78.44 586 GLU A O 1
ATOM 4711 N N . VAL A 1 587 ? 8.860 28.365 37.151 1.00 77.75 587 VAL A N 1
ATOM 4712 C CA . VAL A 1 587 ? 7.658 28.073 37.943 1.00 77.75 587 VAL A CA 1
ATOM 4713 C C . VAL A 1 587 ? 8.034 27.438 39.282 1.00 77.75 587 VAL A C 1
ATOM 4715 O O . VAL A 1 587 ? 7.549 27.876 40.327 1.00 77.75 587 VAL A O 1
ATOM 4718 N N . ALA A 1 588 ? 8.965 26.481 39.268 1.00 75.50 588 ALA A N 1
ATOM 4719 C CA . ALA A 1 588 ? 9.495 25.856 40.476 1.00 75.50 588 ALA A CA 1
ATOM 4720 C C . ALA A 1 588 ? 10.283 26.847 41.348 1.00 75.50 588 ALA A C 1
ATOM 4722 O O . ALA A 1 588 ? 10.120 26.854 42.566 1.00 75.50 588 ALA A O 1
ATOM 4723 N N . ALA A 1 589 ? 11.091 27.728 40.747 1.00 81.81 589 ALA A N 1
ATOM 4724 C CA . ALA A 1 589 ? 11.837 28.764 41.465 1.00 81.81 589 ALA A CA 1
ATOM 4725 C C . ALA A 1 589 ? 10.914 29.770 42.171 1.00 81.81 589 ALA A C 1
ATOM 4727 O O . ALA A 1 589 ? 11.282 30.336 43.198 1.00 81.81 589 ALA A O 1
ATOM 4728 N N . ARG A 1 590 ? 9.700 29.965 41.645 1.00 81.81 590 ARG A N 1
ATOM 4729 C CA . ARG A 1 590 ? 8.645 30.787 42.251 1.00 81.81 590 ARG A CA 1
ATOM 4730 C C . ARG A 1 590 ? 7.769 30.015 43.250 1.00 81.81 590 ARG A C 1
ATOM 4732 O O . ARG A 1 590 ? 6.817 30.578 43.776 1.00 81.81 590 ARG A O 1
ATOM 4739 N N . GLY A 1 591 ? 8.085 28.747 43.521 1.00 80.50 591 GLY A N 1
ATOM 4740 C CA . GLY A 1 591 ? 7.400 27.910 44.508 1.00 80.50 591 GLY A CA 1
ATOM 4741 C C . GLY A 1 591 ? 6.064 27.323 44.048 1.00 80.50 591 GLY A C 1
ATOM 4742 O O . GLY A 1 591 ? 5.374 26.716 44.862 1.00 80.50 591 GLY A O 1
ATOM 4743 N N . PHE A 1 592 ? 5.682 27.490 42.777 1.00 78.88 592 PHE A N 1
ATOM 4744 C CA . PHE A 1 592 ? 4.426 26.948 42.253 1.00 78.88 592 PHE A CA 1
ATOM 4745 C C . PHE A 1 592 ? 4.567 25.468 41.911 1.00 78.88 592 PHE A C 1
ATOM 4747 O O . PHE A 1 592 ? 5.600 25.010 41.413 1.00 78.88 592 PHE A O 1
ATOM 4754 N N . HIS A 1 593 ? 3.479 24.725 42.099 1.00 67.38 593 HIS A N 1
ATOM 4755 C CA . HIS A 1 593 ? 3.382 23.366 41.592 1.00 67.38 593 HIS A CA 1
ATOM 4756 C C . HIS A 1 593 ? 3.134 23.395 40.075 1.00 67.38 593 HIS A C 1
ATOM 4758 O O . HIS A 1 593 ? 2.053 23.778 39.624 1.00 67.38 593 HIS A O 1
ATOM 4764 N N . ALA A 1 594 ? 4.141 22.998 39.292 1.00 69.38 594 ALA A N 1
ATOM 4765 C CA . ALA A 1 594 ? 4.048 22.892 37.840 1.00 69.38 594 ALA A CA 1
ATOM 4766 C C . ALA A 1 594 ? 3.523 21.509 37.429 1.00 69.38 594 ALA A C 1
ATOM 4768 O O . ALA A 1 594 ? 4.122 20.488 37.765 1.00 69.38 594 ALA A O 1
ATOM 4769 N N . ILE A 1 595 ? 2.439 21.470 36.659 1.00 61.06 595 ILE A N 1
ATOM 4770 C CA . ILE A 1 595 ? 1.906 20.248 36.052 1.00 61.06 595 ILE A CA 1
ATOM 4771 C C . ILE A 1 595 ? 2.257 20.278 34.560 1.00 61.06 595 ILE A C 1
ATOM 4773 O O . ILE A 1 595 ? 1.733 21.136 33.845 1.00 61.06 595 ILE A O 1
ATOM 4777 N N . PRO A 1 596 ? 3.124 19.379 34.061 1.00 61.44 596 PRO A N 1
ATOM 4778 C CA . PRO A 1 596 ? 3.445 19.331 32.641 1.00 61.44 596 PRO A CA 1
ATOM 4779 C C . PRO A 1 596 ? 2.218 18.937 31.812 1.00 61.44 596 PRO A C 1
ATOM 4781 O O . PRO A 1 596 ? 1.533 17.954 32.106 1.00 61.44 596 PRO A O 1
ATOM 4784 N N . TYR A 1 597 ? 1.930 19.666 30.739 1.00 55.03 597 TYR A N 1
ATOM 4785 C CA . TYR A 1 597 ? 0.799 19.331 29.872 1.00 55.03 597 TYR A CA 1
ATOM 4786 C C . TYR A 1 597 ? 0.970 17.983 29.167 1.00 55.03 597 TYR A C 1
ATOM 4788 O O . TYR A 1 597 ? 0.016 17.212 29.062 1.00 55.03 597 TYR A O 1
ATOM 4796 N N . ASP A 1 598 ? 2.196 17.663 28.752 1.00 49.12 598 ASP A N 1
ATOM 4797 C CA . ASP A 1 598 ? 2.513 16.403 28.074 1.00 49.12 598 ASP A CA 1
ATOM 4798 C C . ASP A 1 598 ? 2.208 15.181 28.967 1.00 49.12 598 ASP A C 1
ATOM 4800 O O . ASP A 1 598 ? 1.972 14.085 28.461 1.00 49.12 598 ASP A O 1
ATOM 4804 N N . SER A 1 599 ? 2.117 15.376 30.291 1.00 45.59 599 SER A N 1
ATOM 4805 C CA . SER A 1 599 ? 1.641 14.361 31.237 1.00 45.59 599 SER A CA 1
ATOM 4806 C C . SER A 1 599 ? 0.117 14.293 31.404 1.00 45.59 599 SER A C 1
ATOM 4808 O O . SER A 1 599 ? -0.388 13.238 31.775 1.00 45.59 599 SER A O 1
ATOM 4810 N N . LEU A 1 600 ? -0.642 15.347 31.083 1.00 42.78 600 LEU A N 1
ATOM 4811 C CA . LEU A 1 600 ? -2.111 15.386 31.210 1.00 42.78 600 LEU A CA 1
ATOM 4812 C C . LEU A 1 600 ? -2.844 14.718 30.037 1.00 42.78 600 LEU A C 1
ATOM 4814 O O . LEU A 1 600 ? -3.899 14.108 30.222 1.00 42.78 600 LEU A O 1
ATOM 4818 N N . TYR A 1 601 ? -2.294 14.797 28.826 1.00 43.03 601 TYR A N 1
ATOM 4819 C CA . TYR A 1 601 ? -2.941 14.256 27.626 1.00 43.03 601 TYR A CA 1
ATOM 4820 C C . TYR A 1 601 ? -3.106 12.715 27.643 1.00 43.03 601 TYR A C 1
ATOM 4822 O O . TYR A 1 601 ? -4.207 12.228 27.368 1.00 43.03 601 TYR A O 1
ATOM 4830 N N . PRO A 1 602 ? -2.095 11.921 28.048 1.00 37.44 602 PRO A N 1
ATOM 4831 C CA . PRO A 1 602 ? -2.224 10.471 28.228 1.00 37.44 602 PRO A CA 1
ATOM 4832 C C . PRO A 1 602 ? -3.148 10.098 29.401 1.00 37.44 602 PRO A C 1
ATOM 4834 O O . PRO A 1 602 ? -3.901 9.127 29.304 1.00 37.44 602 PRO A O 1
ATOM 4837 N N . LEU A 1 603 ? -3.143 10.898 30.478 1.00 39.00 603 LEU A N 1
ATOM 4838 C CA . LEU A 1 603 ? -4.002 10.724 31.658 1.00 39.00 603 LEU A CA 1
ATOM 4839 C C . LEU A 1 603 ? -5.493 10.867 31.314 1.00 39.00 603 LEU A C 1
ATOM 4841 O O . LEU A 1 603 ? -6.295 10.049 31.757 1.00 39.00 603 LEU A O 1
ATOM 4845 N N . SER A 1 604 ? -5.854 11.823 30.451 1.00 40.59 604 SER A N 1
ATOM 4846 C CA . SER A 1 604 ? -7.246 12.042 30.014 1.00 40.59 604 SER A CA 1
ATOM 4847 C C . SER A 1 604 ? -7.863 10.859 29.249 1.00 40.59 604 SER A C 1
ATOM 4849 O O . SER A 1 604 ? -9.083 10.707 29.220 1.00 40.59 604 SER A O 1
ATOM 4851 N N . ARG A 1 605 ? -7.031 9.996 28.643 1.00 34.72 605 ARG A N 1
ATOM 4852 C CA . ARG A 1 605 ? -7.473 8.791 27.918 1.00 34.72 605 ARG A CA 1
ATOM 4853 C C . ARG A 1 605 ? -7.404 7.506 28.740 1.00 34.72 605 ARG A C 1
ATOM 4855 O O . ARG A 1 605 ? -8.191 6.604 28.471 1.00 34.72 605 ARG A O 1
ATOM 4862 N N . LEU A 1 606 ? -6.465 7.399 29.682 1.00 37.06 606 LEU A N 1
ATOM 4863 C CA . LEU A 1 606 ? -6.259 6.187 30.488 1.00 37.06 606 LEU A CA 1
ATOM 4864 C C . LEU A 1 606 ? -7.037 6.196 31.813 1.00 37.06 606 LEU A C 1
ATOM 4866 O O . LEU A 1 606 ? -7.378 5.122 32.297 1.00 37.06 606 LEU A O 1
ATOM 4870 N N . PHE A 1 607 ? -7.367 7.368 32.368 1.00 37.62 607 PHE A N 1
ATOM 4871 C CA . PHE A 1 607 ? -8.000 7.498 33.686 1.00 37.62 607 PHE A CA 1
ATOM 4872 C C . PHE A 1 607 ? -9.085 8.586 33.700 1.00 37.62 607 PHE A C 1
ATOM 4874 O O . PHE A 1 607 ? -8.954 9.628 34.343 1.00 37.62 607 PHE A O 1
ATOM 4881 N N . ALA A 1 608 ? -10.193 8.337 32.990 1.00 35.91 608 ALA A N 1
ATOM 4882 C CA . ALA A 1 608 ? -11.385 9.190 33.061 1.00 35.91 608 ALA A CA 1
ATOM 4883 C C . ALA A 1 608 ? -11.873 9.461 34.513 1.00 35.91 608 ALA A C 1
ATOM 4885 O O . ALA A 1 608 ? -12.360 10.563 34.763 1.00 35.91 608 ALA A O 1
ATOM 4886 N N . PRO A 1 609 ? -11.708 8.542 35.494 1.00 33.16 609 PRO A N 1
ATOM 4887 C CA . PRO A 1 609 ? -12.111 8.788 36.884 1.00 33.16 609 PRO A CA 1
ATOM 4888 C C . PRO A 1 609 ? -11.174 9.693 37.701 1.00 33.16 609 PRO A C 1
ATOM 4890 O O . PRO A 1 609 ? -11.679 10.433 38.534 1.00 33.16 609 PRO A O 1
ATOM 4893 N N . LEU A 1 610 ? -9.865 9.746 37.429 1.00 32.94 610 LEU A N 1
ATOM 4894 C CA . LEU A 1 610 ? -8.933 10.718 38.039 1.00 32.94 610 LEU A CA 1
ATOM 4895 C C . LEU A 1 610 ? -9.278 12.144 37.601 1.00 32.94 610 LEU A C 1
ATOM 4897 O O . LEU A 1 610 ? -9.177 13.092 38.378 1.00 32.94 610 LEU A O 1
ATOM 4901 N N . PHE A 1 611 ? -9.754 12.279 36.360 1.00 35.88 611 PHE A N 1
ATOM 4902 C CA . PHE A 1 611 ? -10.311 13.522 35.837 1.00 35.88 611 PHE A CA 1
ATOM 4903 C C . PHE A 1 611 ? -11.684 13.837 36.461 1.00 35.88 611 PHE A C 1
ATOM 4905 O O . PHE A 1 611 ? -11.913 14.971 36.867 1.00 35.88 611 PHE A O 1
ATOM 4912 N N . ALA A 1 612 ? -12.556 12.836 36.642 1.00 33.09 612 ALA A N 1
ATOM 4913 C CA . ALA A 1 612 ? -13.830 12.983 37.360 1.00 33.09 612 ALA A CA 1
ATOM 4914 C C . ALA A 1 612 ? -13.656 13.269 38.871 1.00 33.09 612 ALA A C 1
ATOM 4916 O O . ALA A 1 612 ? -14.525 13.866 39.501 1.00 33.09 612 ALA A O 1
ATOM 4917 N N . TRP A 1 613 ? -12.525 12.886 39.467 1.00 35.81 613 TRP A N 1
ATOM 4918 C CA . TRP A 1 613 ? -12.166 13.192 40.854 1.00 35.81 613 TRP A CA 1
ATOM 4919 C C . TRP A 1 613 ? -11.749 14.664 41.008 1.00 35.81 613 TRP A C 1
ATOM 4921 O O . TRP A 1 613 ? -12.186 15.327 41.945 1.00 35.81 613 TRP A O 1
ATOM 4931 N N . PHE A 1 614 ? -11.045 15.222 40.013 1.00 35.78 614 PHE A N 1
ATOM 4932 C CA . PHE A 1 614 ? -10.820 16.672 39.888 1.00 35.78 614 PHE A CA 1
ATOM 4933 C C . PHE A 1 614 ? -12.133 17.451 39.624 1.00 35.78 614 PHE A C 1
ATOM 4935 O O . PHE A 1 614 ? -12.271 18.608 40.025 1.00 35.78 614 PHE A O 1
ATOM 4942 N N . GLU A 1 615 ? -13.127 16.822 38.976 1.00 36.19 615 GLU A N 1
ATOM 4943 C CA . GLU A 1 615 ? -14.486 17.369 38.795 1.00 36.19 615 GLU A CA 1
ATOM 4944 C C . GLU A 1 615 ? -15.334 17.338 40.080 1.00 36.19 615 GLU A C 1
ATOM 4946 O O . GLU A 1 615 ? -16.123 18.259 40.311 1.00 36.19 615 GLU A O 1
ATOM 4951 N N . ALA A 1 616 ? -15.164 16.327 40.939 1.00 31.89 616 ALA A N 1
ATOM 4952 C CA . ALA A 1 616 ? -15.908 16.192 42.193 1.00 31.89 616 ALA A CA 1
ATOM 4953 C C . ALA A 1 616 ? -15.508 17.244 43.245 1.00 31.89 616 ALA A C 1
ATOM 4955 O O . ALA A 1 616 ? -16.362 17.697 44.005 1.00 31.89 616 ALA A O 1
ATOM 4956 N N . GLU A 1 617 ? -14.247 17.689 43.251 1.00 39.91 617 GLU A N 1
ATOM 4957 C CA . GLU A 1 617 ? -13.765 18.726 44.178 1.00 39.91 617 GLU A CA 1
ATOM 4958 C C . GLU A 1 617 ? -14.318 20.130 43.883 1.00 39.91 617 GLU A C 1
ATOM 4960 O O . GLU A 1 617 ? -14.404 20.946 44.796 1.00 39.91 617 GLU A O 1
ATOM 4965 N N . ASN A 1 618 ? -14.749 20.420 42.649 1.00 40.91 618 ASN A N 1
ATOM 4966 C CA . ASN A 1 618 ? -15.130 21.783 42.252 1.00 40.91 618 ASN A CA 1
ATOM 4967 C C . ASN A 1 618 ? -16.601 21.966 41.855 1.00 40.91 618 ASN A C 1
ATOM 4969 O O . ASN A 1 618 ? -17.025 23.097 41.615 1.00 40.91 618 ASN A O 1
ATOM 4973 N N . ALA A 1 619 ? -17.406 20.899 41.791 1.00 35.34 619 ALA A N 1
ATOM 4974 C CA . ALA A 1 619 ? -18.783 21.023 41.318 1.00 35.34 619 ALA A CA 1
ATOM 4975 C C . ALA A 1 619 ? -19.843 21.213 42.423 1.00 35.34 619 ALA A C 1
ATOM 4977 O O . ALA A 1 619 ? -20.876 21.809 42.124 1.00 35.34 619 ALA A O 1
ATOM 4978 N N . TRP A 1 620 ? -19.678 20.732 43.664 1.00 30.53 620 TRP A N 1
ATOM 4979 C CA . TRP A 1 620 ? -20.817 20.646 44.604 1.00 30.53 620 TRP A CA 1
ATOM 4980 C C . TRP A 1 620 ? -20.497 21.057 46.059 1.00 30.53 620 TRP A C 1
ATOM 4982 O O . TRP A 1 620 ? -20.141 20.206 46.868 1.00 30.53 620 TRP A O 1
ATOM 4992 N N . PRO A 1 621 ? -20.760 22.320 46.465 1.00 30.97 621 PRO A N 1
ATOM 4993 C CA . PRO A 1 621 ? -20.898 22.681 47.878 1.00 30.97 621 PRO A CA 1
ATOM 4994 C C . PRO A 1 621 ? -22.354 22.807 48.369 1.00 30.97 621 PRO A C 1
ATOM 4996 O O . PRO A 1 621 ? -22.561 23.141 49.532 1.00 30.97 621 PRO A O 1
ATOM 4999 N N . LYS A 1 622 ? -23.392 22.575 47.546 1.00 33.25 622 LYS A N 1
ATOM 5000 C CA . LYS A 1 622 ? -24.798 22.701 47.993 1.00 33.25 622 LYS A CA 1
ATOM 5001 C C . LYS A 1 622 ? -25.765 21.756 47.284 1.00 33.25 622 LYS A C 1
ATOM 5003 O O . LYS A 1 622 ? -26.544 22.177 46.436 1.00 33.25 622 LYS A O 1
ATOM 5008 N N . THR A 1 623 ? -25.781 20.491 47.677 1.00 32.28 623 THR A N 1
ATOM 5009 C CA . THR A 1 623 ? -27.010 19.679 47.691 1.00 32.28 623 THR A CA 1
ATOM 5010 C C . THR A 1 623 ? -26.721 18.451 48.532 1.00 32.28 623 THR A C 1
ATOM 5012 O O . THR A 1 623 ? -26.057 17.548 48.063 1.00 32.28 623 THR A O 1
ATOM 5015 N N . PHE A 1 624 ? -27.099 18.535 49.807 1.00 28.58 624 PHE A N 1
ATOM 5016 C CA . PHE A 1 624 ? -27.362 17.490 50.815 1.00 28.58 624 PHE A CA 1
ATOM 5017 C C . PHE A 1 624 ? -27.086 18.084 52.207 1.00 28.58 624 PHE A C 1
ATOM 5019 O O . PHE A 1 624 ? -26.345 17.542 53.019 1.00 28.58 624 PHE A O 1
ATOM 5026 N N . ALA A 1 625 ? -27.698 19.241 52.469 1.00 30.73 625 ALA A N 1
ATOM 5027 C CA . ALA A 1 625 ? -28.224 19.512 53.794 1.00 30.73 625 ALA A CA 1
ATOM 5028 C C . ALA A 1 625 ? -29.698 19.091 53.733 1.00 30.73 625 ALA A C 1
ATOM 5030 O O . ALA A 1 625 ? -30.413 19.501 52.820 1.00 30.73 625 ALA A O 1
ATOM 5031 N N . ASP A 1 626 ? -30.081 18.229 54.669 1.00 33.00 626 ASP A N 1
ATOM 5032 C CA . ASP A 1 626 ? -31.445 17.831 55.017 1.00 33.00 626 ASP A CA 1
ATOM 5033 C C . ASP A 1 626 ? -32.228 16.964 54.012 1.00 33.00 626 ASP A C 1
ATOM 5035 O O . ASP A 1 626 ? -32.998 17.453 53.191 1.00 33.00 626 ASP A O 1
ATOM 5039 N N . SER A 1 627 ? -32.139 15.637 54.172 1.00 26.75 627 SER A N 1
ATOM 5040 C CA . SER A 1 627 ? -33.346 14.826 54.428 1.00 26.75 627 SER A CA 1
ATOM 5041 C C . SER A 1 627 ? -32.986 13.419 54.938 1.00 26.75 627 SER A C 1
ATOM 5043 O O . SER A 1 627 ? -31.961 12.869 54.530 1.00 26.75 627 SER A O 1
ATOM 5045 N N . PRO A 1 628 ? -33.777 12.830 55.853 1.00 31.66 628 PRO A N 1
ATOM 5046 C CA . PRO A 1 628 ? -33.351 11.705 56.662 1.00 31.66 628 PRO A CA 1
ATOM 5047 C C . PRO A 1 628 ? -33.489 10.354 55.958 1.00 31.66 628 PRO A C 1
ATOM 5049 O O . PRO A 1 628 ? -34.354 10.112 55.119 1.00 31.66 628 PRO A O 1
ATOM 5052 N N . VAL A 1 629 ? -32.609 9.464 56.401 1.00 35.41 629 VAL A N 1
ATOM 5053 C CA . VAL A 1 629 ? -32.568 8.022 56.178 1.00 35.41 629 VAL A CA 1
ATOM 5054 C C . VAL A 1 629 ? -33.961 7.383 56.245 1.00 35.41 629 VAL A C 1
ATOM 5056 O O . VAL A 1 629 ? -34.589 7.376 57.300 1.00 35.41 629 VAL A O 1
ATOM 5059 N N . HIS A 1 630 ? -34.372 6.716 55.165 1.00 30.09 630 HIS A N 1
ATOM 5060 C CA . HIS A 1 630 ? -35.243 5.547 55.262 1.00 30.09 630 HIS A CA 1
ATOM 5061 C C . HIS A 1 630 ? -34.657 4.383 54.464 1.00 30.09 630 HIS A C 1
ATOM 5063 O O . HIS A 1 630 ? -34.627 4.361 53.236 1.00 30.09 630 HIS A O 1
ATOM 5069 N N . SER A 1 631 ? -34.172 3.409 55.223 1.00 34.16 631 SER A N 1
ATOM 5070 C CA . SER A 1 631 ? -33.795 2.072 54.803 1.00 34.16 631 SER A CA 1
ATOM 5071 C C . SER A 1 631 ? -35.028 1.269 54.380 1.00 34.16 631 SER A C 1
ATOM 5073 O O . SER A 1 631 ? -35.985 1.154 55.141 1.00 34.16 631 SER A O 1
ATOM 5075 N N . ASN A 1 632 ? -34.984 0.652 53.196 1.00 29.45 632 ASN A N 1
ATOM 5076 C CA . ASN A 1 632 ? -35.576 -0.670 52.975 1.00 29.45 632 ASN A CA 1
ATOM 5077 C C . ASN A 1 632 ? -35.016 -1.327 51.696 1.00 29.45 632 ASN A C 1
ATOM 5079 O O . ASN A 1 632 ? -34.951 -0.670 50.656 1.00 29.45 632 ASN A O 1
ATOM 5083 N N . PRO A 1 633 ? -34.620 -2.614 51.740 1.00 33.22 633 PRO A N 1
ATOM 5084 C CA . PRO A 1 633 ? -34.089 -3.327 50.585 1.00 33.22 633 PRO A CA 1
ATOM 5085 C C . PRO A 1 633 ? -35.229 -3.842 49.695 1.00 33.22 633 PRO A C 1
ATOM 5087 O O . PRO A 1 633 ? -36.145 -4.518 50.163 1.00 33.22 633 PRO A O 1
ATOM 5090 N N . ILE A 1 634 ? -35.167 -3.556 48.394 1.00 29.66 634 ILE A N 1
ATOM 5091 C CA . ILE A 1 634 ? -36.111 -4.104 47.413 1.00 29.66 634 ILE A CA 1
ATOM 5092 C C . ILE A 1 634 ? -35.625 -5.492 46.974 1.00 29.66 634 ILE A C 1
ATOM 5094 O O . ILE A 1 634 ? -34.588 -5.630 46.329 1.00 29.66 634 ILE A O 1
ATOM 5098 N N . GLN A 1 635 ? -36.401 -6.521 47.325 1.00 30.80 635 GLN A N 1
ATOM 5099 C CA . GLN A 1 635 ? -36.328 -7.862 46.739 1.00 30.80 635 GLN A CA 1
ATOM 5100 C C . GLN A 1 635 ? -36.896 -7.888 45.305 1.00 30.80 635 GLN A C 1
ATOM 5102 O O . GLN A 1 635 ? -37.818 -7.125 45.000 1.00 30.80 635 GLN A O 1
ATOM 5107 N N . PRO A 1 636 ? -36.435 -8.806 44.434 1.00 33.00 636 PRO A N 1
ATOM 5108 C CA . PRO A 1 636 ? -36.949 -8.928 43.077 1.00 33.00 636 PRO A CA 1
ATOM 5109 C C . PRO A 1 636 ? -38.301 -9.652 43.078 1.00 33.00 636 PRO A C 1
ATOM 5111 O O . PRO A 1 636 ? -38.425 -10.759 43.603 1.00 33.00 636 PRO A O 1
ATOM 5114 N N . LYS A 1 637 ? -39.321 -9.059 42.448 1.00 30.34 637 LYS A N 1
ATOM 5115 C CA . LYS A 1 637 ? -40.572 -9.757 42.121 1.00 30.34 637 LYS A CA 1
ATOM 5116 C C . LYS A 1 637 ? -40.684 -9.998 40.622 1.00 30.34 637 LYS A C 1
ATOM 5118 O O . LYS A 1 637 ? -40.698 -9.073 39.818 1.00 30.34 637 LYS A O 1
ATOM 5123 N N . SER A 1 638 ? -40.832 -11.275 40.295 1.00 38.31 638 SER A N 1
ATOM 5124 C CA . SER A 1 638 ? -41.362 -11.820 39.050 1.00 38.31 638 SER A CA 1
ATOM 5125 C C . SER A 1 638 ? -42.741 -11.252 38.702 1.00 38.31 638 SER A C 1
ATOM 5127 O O . SER A 1 638 ? -43.597 -11.159 39.588 1.00 38.31 638 SER A O 1
ATOM 5129 N N . ARG A 1 639 ? -43.029 -11.043 37.411 1.00 29.88 639 ARG A N 1
ATOM 5130 C CA . ARG A 1 639 ? -44.400 -11.198 36.903 1.00 29.88 639 ARG A CA 1
ATOM 5131 C C . ARG A 1 639 ? -44.457 -11.533 35.414 1.00 29.88 639 ARG A C 1
ATOM 5133 O O . ARG A 1 639 ? -43.947 -10.810 34.568 1.00 29.88 639 ARG A O 1
ATOM 5140 N N . GLN A 1 640 ? -45.119 -12.651 35.154 1.00 31.38 640 GLN A N 1
ATOM 5141 C CA . GLN A 1 640 ? -45.662 -13.101 33.880 1.00 31.38 640 GLN A CA 1
ATOM 5142 C C . GLN A 1 640 ? -47.043 -12.453 33.643 1.00 31.38 640 GLN A C 1
ATOM 5144 O O . GLN A 1 640 ? -47.770 -12.210 34.604 1.00 31.38 640 GLN A O 1
ATOM 5149 N N . GLN A 1 641 ? -47.388 -12.324 32.354 1.00 31.92 641 GLN A N 1
ATOM 5150 C CA . GLN A 1 641 ? -48.731 -12.345 31.737 1.00 31.92 641 GLN A CA 1
ATOM 5151 C C . GLN A 1 641 ? -49.650 -11.098 31.775 1.00 31.92 641 GLN A C 1
ATOM 5153 O O . GLN A 1 641 ? -50.232 -10.759 32.798 1.00 31.92 641 GLN A O 1
ATOM 5158 N N . ALA A 1 642 ? -49.873 -10.549 30.564 1.00 29.94 642 ALA A N 1
ATOM 5159 C CA . ALA A 1 642 ? -51.116 -10.653 29.764 1.00 29.94 642 ALA A CA 1
ATOM 5160 C C . ALA A 1 642 ? -51.886 -9.354 29.400 1.00 29.94 642 ALA A C 1
ATOM 5162 O O . ALA A 1 642 ? -52.375 -8.643 30.268 1.00 29.94 642 ALA A O 1
ATOM 5163 N N . LEU A 1 643 ? -52.096 -9.236 28.074 1.00 28.27 643 LEU A N 1
ATOM 5164 C CA . LEU A 1 643 ? -53.240 -8.697 27.307 1.00 28.27 643 LEU A CA 1
ATOM 5165 C C . LEU A 1 643 ? -53.334 -7.187 26.959 1.00 28.27 643 LEU A C 1
ATOM 5167 O O . LEU A 1 643 ? -53.554 -6.325 27.800 1.00 28.27 643 LEU A O 1
ATOM 5171 N N . ASP A 1 644 ? -53.235 -6.964 25.640 1.00 30.09 644 ASP A N 1
ATOM 5172 C CA . ASP A 1 644 ? -53.776 -5.903 24.755 1.00 30.09 644 ASP A CA 1
ATOM 5173 C C . ASP A 1 644 ? -55.329 -5.796 24.814 1.00 30.09 644 ASP A C 1
ATOM 5175 O O . ASP A 1 644 ? -55.936 -6.656 25.464 1.00 30.09 644 ASP A O 1
ATOM 5179 N N . PRO A 1 645 ? -56.040 -4.935 24.032 1.00 51.34 645 PRO A N 1
ATOM 5180 C CA . PRO A 1 645 ? -55.653 -3.745 23.232 1.00 51.34 645 PRO A CA 1
ATOM 5181 C C . PRO A 1 645 ? -56.639 -2.545 23.406 1.00 51.34 645 PRO A C 1
ATOM 5183 O O . PRO A 1 645 ? -57.648 -2.694 24.081 1.00 51.34 645 PRO A O 1
ATOM 5186 N N . PHE A 1 646 ? -56.411 -1.378 22.766 1.00 27.61 646 PHE A N 1
ATOM 5187 C CA . PHE A 1 646 ? -57.429 -0.624 21.977 1.00 27.61 646 PHE A CA 1
ATOM 5188 C C . PHE A 1 646 ? -56.944 0.749 21.430 1.00 27.61 646 PHE A C 1
ATOM 5190 O O . PHE A 1 646 ? -56.501 1.617 22.171 1.00 27.61 646 PHE A O 1
ATOM 5197 N N . MET A 1 647 ? -57.168 0.912 20.117 1.00 26.72 647 MET A N 1
ATOM 5198 C CA . MET A 1 647 ? -57.618 2.082 19.327 1.00 26.72 647 MET A CA 1
ATOM 5199 C C . MET A 1 647 ? -56.840 3.418 19.186 1.00 26.72 647 MET A C 1
ATOM 5201 O O . MET A 1 647 ? -56.819 4.269 20.064 1.00 26.72 647 MET A O 1
ATOM 5205 N N . THR A 1 648 ? -56.395 3.622 17.931 1.00 28.42 648 THR A N 1
ATOM 5206 C CA . THR A 1 648 ? -56.648 4.750 16.991 1.00 28.42 648 THR A CA 1
ATOM 5207 C C . THR A 1 648 ? -56.492 6.208 17.435 1.00 28.42 648 THR A C 1
ATOM 5209 O O . THR A 1 648 ? -57.284 6.708 18.224 1.00 28.42 648 THR A O 1
ATOM 5212 N N . CYS A 1 649 ? -55.681 6.960 16.675 1.00 26.52 649 CYS A N 1
ATOM 5213 C CA . CYS A 1 649 ? -56.167 8.191 16.039 1.00 26.52 649 CYS A CA 1
ATOM 5214 C C . CYS A 1 649 ? -55.370 8.528 14.763 1.00 26.52 649 CYS A C 1
ATOM 5216 O O . CYS A 1 649 ? -54.142 8.570 14.770 1.00 26.52 649 CYS A O 1
ATOM 5218 N N . GLN A 1 650 ? -56.099 8.746 13.668 1.00 27.53 650 GLN A N 1
ATOM 5219 C CA . GLN A 1 650 ? -55.628 9.353 12.424 1.00 27.53 650 GLN A CA 1
ATOM 5220 C C . GLN A 1 650 ? -55.501 10.869 12.605 1.00 27.53 650 GLN A C 1
ATOM 5222 O O . GLN A 1 650 ? -56.333 11.478 13.270 1.00 27.53 650 GLN A O 1
ATOM 5227 N N . THR A 1 651 ? -54.565 11.509 11.908 1.00 30.27 651 THR A N 1
ATOM 5228 C CA . THR A 1 651 ? -54.867 12.716 11.116 1.00 30.27 651 THR A CA 1
ATOM 5229 C C . THR A 1 651 ? -53.747 12.969 10.113 1.00 30.27 651 THR A C 1
ATOM 5231 O O . THR A 1 651 ? -52.570 13.024 10.453 1.00 30.27 651 THR A O 1
ATOM 5234 N N . ALA A 1 652 ? -54.154 13.073 8.851 1.00 30.17 652 ALA A N 1
ATOM 5235 C CA . ALA A 1 652 ? -53.372 13.603 7.748 1.00 30.17 652 ALA A CA 1
ATOM 5236 C C . ALA A 1 652 ? -53.249 15.129 7.871 1.00 30.17 652 ALA A C 1
ATOM 5238 O O . ALA A 1 652 ? -54.140 15.743 8.454 1.00 30.17 652 ALA A O 1
ATOM 5239 N N . LEU A 1 653 ? -52.235 15.735 7.242 1.00 29.69 653 LEU A N 1
ATOM 5240 C CA . LEU A 1 653 ? -52.397 16.987 6.493 1.00 29.69 653 LEU A CA 1
ATOM 5241 C C . LEU A 1 653 ? -51.228 17.232 5.522 1.00 29.69 653 LEU A C 1
ATOM 5243 O O . LEU A 1 653 ? -50.089 16.842 5.755 1.00 29.69 653 LEU A O 1
ATOM 5247 N N . CYS A 1 654 ? -51.620 17.829 4.404 1.00 30.77 654 CYS A N 1
ATOM 5248 C CA . CYS A 1 654 ? -51.002 17.986 3.097 1.00 30.77 654 CYS A CA 1
ATOM 5249 C C . CYS A 1 654 ? -49.677 18.762 2.990 1.00 30.77 654 CYS A C 1
ATOM 5251 O O . CYS A 1 654 ? -49.423 19.722 3.708 1.00 30.77 654 CYS A O 1
ATOM 5253 N N . SER A 1 655 ? -48.938 18.362 1.951 1.00 28.98 655 SER A N 1
ATOM 5254 C CA . SER A 1 655 ? -48.153 19.153 0.989 1.00 28.98 655 SER A CA 1
ATOM 5255 C C . SER A 1 655 ? -48.245 20.688 1.012 1.00 28.98 655 SER A C 1
ATOM 5257 O O . SER A 1 655 ? -49.327 21.253 0.829 1.00 28.98 655 SER A O 1
ATOM 5259 N N . SER A 1 656 ? -47.062 21.305 0.980 1.00 39.03 656 SER A N 1
ATOM 5260 C CA . SER A 1 656 ? -46.664 22.380 0.057 1.00 39.03 656 SER A CA 1
ATOM 5261 C C . SER A 1 656 ? -45.169 22.276 -0.209 1.00 39.03 656 SER A C 1
ATOM 5263 O O . SER A 1 656 ? -44.451 22.135 0.809 1.00 39.03 656 SER A O 1
#

Secondary structure (DSSP, 8-state):
--PPP----SPP-------EE-HHHHHHHGGGTTPEEEESSEE---SS--B------TT---TTS-TT-EEEEEEESGGGSTTHHHHHHHHHHHEEEEEEEEEEE-GGGSS--SS-SS-STTSHHHHTTEEEEEEEEETTEEEEEEEE-S--TTGGGTT---EEEEEE--SSSTHHHHHHHHHTT--SSEEEEEESSPPTT----TTEEEE--SS--TT--HHHHHHHHHHH-SSSEEEEEETTEEPPTTHHHHHHHH-S--SEEE--EEE-SSTT--S-EE-S-EEEE--SS-HHHHHHH----GGGEEEPPTT---TTEEE-TTEEEEEHHHHHHS---TT--TTSSHHHHHHHHHHHHT--EEE-TT--EEESS--TTGGGGGGG--S-TT--S-S----HHHHHHHHH-TTSS--SS-SSHHHHHHHHHHHHGGG-SS--SS-GGG-SSHHHHHHHHHHHHHT-----HHHHHHHHHHHHHH-S----HHHHHHHHHHHHHHHTS---TT--EEEEES-THHHHHHHHHHGGG-S-EE-S-GGGTTTEETTEEEE-GGGGGGS-TTTEEEEE----HHHHHHHHHTT-EEEEHHHHHHHHHH-HHHHHHHHHHHH-SSS-SS------------------------------

Sequence (656 aa):
MSESPIMLTEPAIFGKTNDTASAGVEALLKPYEEGHVFSYVKVGMRGGLKIFDGEVDGFFQLNGLGFEQKDCVISVGLRASRFAPILFWEIFHILKAGGTWVDIDLPERCGGTALFGNDFLDRAYFAASLTRQSLENHGAWTRQVFHKTKPSLLSASIDDKGWTFGILTGGKDGYAKAMVEGLLRFNVPLEIILCGPMPQGLPKDNRIRCIDLDSSEPRGWITRKKNLIAAEARYENLCLMHDRFEIPENFIEAMEAYGPCFAYLTAPTFYFPEATRQLKYRYPDYQIFDVDDKVDFAIRYGNIDGRRTYGCAYNDFREGAFACGGFYITKKTLWRRIPQKEYLFHAEWEDVIMGLECQRQGIPHRVNPYLQLRSLKPHPNIPHAWTFRAPDAAHNQTLSFVTEQWAEKAQADAQAFYPLLPLERLTYYRSVWQDFSPFFPKAPEVSYEQCQGLSDFWSLIYNQLSRYQDFDRKTLFALVCKIARYASPVNNGELQERLYALEQSLAQQPPIASLEKVIAWGACTRFAWLASNDSKRFAYLIDSDPRLYGTTLLALPVCSPQCLAAEDPSKTSLVVFANADSVYTEVAARGFHAIPYDSLYPLSRLFAPLFAWFEAENAWPKTFADSPVHSNPIQPKSRQQALDPFMTCQTALCSS

pLDDT: mean 71.44, std 22.55, range [26.52, 98.81]